Protein 1HSS (pdb70)

B-factor: mean 32.31, std 19.18, range [0.01, 99.66]

Foldseek 3Di:
DQDACPLADPVFQPLCLVVLLCPQQVHDDDPVSLVSSLVRLVPHDLACSLVSLLSNVCVLVVVDVSHPPGDPQSSLQSSQQSQVVSVHWHQQDPVSRIDSGHVPSNPPPPD/DQDACPLADPVFQPLCLVVLLCPQQVHDDDPVSLVSSLVRLVPHDLACSLVSLLSNVVVLVVVDVSHPPGDPQSSLQSSFQSQVVSVHWHQQDDVRHIDSGHVPSNPPPPD/DQDACPLADPVFQPLCLVVLLCPQQVHDDDPVSLVSSLVRLVPHDLACSLVSLQSNVVVLVVVDVSHPPGDPQSSLQSSFQSQVVSVHKHQQDPVRRIDSGHVPSNPPPPD/DQDACPLADPVFQPLCLVVLLCPQQPHDDDPVSLVSSLVRLVPHDLACSLVSLLSNVVVLVVVDVSHPPGDPQSSLQSSFQSQVVSVHWHQQDPVSRIDSGRVPSNPPPPD

Organism: Triticum aestivum (NCBI:txid4565)

Sequence (444 aa):
MCYPGQAFQVPALPACRPLLRLQCNGSQVPEAVLRDCCQQLAHISEWCRCGALYSMLDSMYKEHGAFPRCRREVVKLTAASITAVCRLPIVVDASGDGAYVCKDVAAYPDAMCYPGQAFQVPALPACRPLLRLQCNGSQVPEAVLRDCCQQLAHISEWCRCGALYSMLDSMYKEHGAFPRCRREVVKLTAASITAVCRLPIVVDASGDGAYVCKDVAAYPDAMCYPGQAFQVPALPACRPLLRLQCNGSQVPEAVLRDCCQQLAHISEWCRCGALYSMLDSMYKEHGAFPRCRREVVKLTAASITAVCRLPIVVDASGDGAYVCKDVAAYPDAMCYPGQAFQVPALPACRPLLRLQCNGSQVPEAVLRDCCQQLAHISEWCRCGALYSMLDSMYKEHGAFPRCRREVVKLTAASITAVCRLPIVVDASGDGAYVCKDVAAYPDA

Nearest PDB structures (foldseek):
  1hss-assembly2_D  TM=1.009E+00  e=9.614E-21  Triticum aestivum
  5dom-assembly1_A  TM=8.109E-01  e=1.220E-02  Moringa oleifera
  6vj0-assembly1_A  TM=7.722E-01  e=1.292E-02  Moringa oleifera
  5cmw-assembly1_A  TM=4.088E-01  e=3.618E+00  Saccharomyces cerevisiae S288C
  1hss-assembly2_D  TM=1.009E+00  e=9.086E-21  Triticum aestivum

Radius of gyration: 25.44 Å; Cα contacts (8 Å, |Δi|>4): 807; chains: 4; bounding box: 47×57×73 Å

Structure (mmCIF, N/CA/C/O backbone):
data_1HSS
#
_entry.id   1HSS
#
_cell.length_a   79.300
_cell.length_b   79.300
_cell.length_c   60.800
_cell.angle_alpha   90.00
_cell.angle_beta   90.00
_cell.angle_gamma   120.00
#
_symmetry.space_group_name_H-M   'P 31'
#
loop_
_entity.id
_entity.type
_entity.pdbx_description
1 polymer '0.19 ALPHA-AMYLASE INHIBITOR'
2 water water
#
loop_
_atom_site.group_PDB
_atom_site.id
_atom_site.type_symbol
_atom_site.label_atom_id
_atom_site.label_alt_id
_atom_site.label_comp_id
_atom_site.label_asym_id
_atom_site.label_entity_id
_atom_site.label_seq_id
_atom_site.pdbx_PDB_ins_code
_atom_site.Cartn_x
_atom_site.Cartn_y
_atom_site.Cartn_z
_atom_site.occupancy
_atom_site.B_iso_or_equiv
_atom_site.auth_seq_id
_atom_site.auth_comp_id
_atom_site.auth_asym_id
_atom_site.auth_atom_id
_atom_site.pdbx_PDB_model_num
ATOM 1 N N . MET A 1 5 ? -48.051 9.579 -21.819 1.00 58.97 5 MET A N 1
ATOM 2 C CA . MET A 1 5 ? -46.760 10.070 -22.410 1.00 52.40 5 MET A CA 1
ATOM 3 C C . MET A 1 5 ? -46.429 11.476 -21.881 1.00 47.68 5 MET A C 1
ATOM 4 O O . MET A 1 5 ? -47.271 12.133 -21.254 1.00 48.13 5 MET A O 1
ATOM 9 N N . CYS A 1 6 ? -45.183 11.903 -22.053 1.00 38.96 6 CYS A N 1
ATOM 10 C CA . CYS A 1 6 ? -44.790 13.263 -21.689 1.00 35.15 6 CYS A CA 1
ATOM 11 C C . CYS A 1 6 ? -44.789 14.137 -22.940 1.00 33.70 6 CYS A C 1
ATOM 12 O O . CYS A 1 6 ? -43.918 14.003 -23.786 1.00 32.82 6 CYS A O 1
ATOM 15 N N . TYR A 1 7 ? -45.817 14.956 -23.117 1.00 33.83 7 TYR A N 1
ATOM 16 C CA . TYR A 1 7 ? -45.906 15.751 -24.328 1.00 31.15 7 TYR A CA 1
ATOM 17 C C . TYR A 1 7 ? -45.076 17.026 -24.233 1.00 30.83 7 TYR A C 1
ATOM 18 O O . TYR A 1 7 ? -45.202 17.809 -23.274 1.00 31.03 7 TYR A O 1
ATOM 27 N N . PRO A 1 8 ? -44.100 17.164 -25.149 1.00 31.03 8 PRO A N 1
ATOM 28 C CA . PRO A 1 8 ? -43.352 18.412 -25.348 1.00 31.91 8 PRO A CA 1
ATOM 29 C C . PRO A 1 8 ? -44.271 19.633 -25.449 1.00 34.55 8 PRO A C 1
ATOM 30 O O . PRO A 1 8 ? -45.269 19.605 -26.177 1.00 38.37 8 PRO A O 1
ATOM 34 N N . GLY A 1 9 ? -44.031 20.625 -24.596 1.00 32.06 9 GLY A N 1
ATOM 35 C CA . GLY A 1 9 ? -44.868 21.808 -24.608 1.00 31.81 9 GLY A CA 1
ATOM 36 C C . GLY A 1 9 ? -45.871 21.834 -23.477 1.00 34.29 9 GLY A C 1
ATOM 37 O O . GLY A 1 9 ? -46.360 22.904 -23.089 1.00 40.12 9 GLY A O 1
ATOM 38 N N . GLN A 1 10 ? -46.146 20.671 -22.898 1.00 33.38 10 GLN A N 1
ATOM 39 C CA . GLN A 1 10 ? -46.990 20.647 -21.713 1.00 36.10 10 GLN A CA 1
ATOM 40 C C . GLN A 1 10 ? -46.466 19.883 -20.503 1.00 32.05 10 GLN A C 1
ATOM 41 O O . GLN A 1 10 ? -46.571 20.378 -19.384 1.00 37.58 10 GLN A O 1
ATOM 47 N N . ALA A 1 11 ? -45.862 18.719 -20.706 1.00 25.86 11 ALA A N 1
ATOM 48 C CA . ALA A 1 11 ? -45.161 18.069 -19.607 1.00 24.50 11 ALA A CA 1
ATOM 49 C C . ALA A 1 11 ? -43.931 18.902 -19.210 1.00 25.59 11 ALA A C 1
ATOM 50 O O . ALA A 1 11 ? -43.463 18.846 -18.077 1.00 31.25 11 ALA A O 1
ATOM 52 N N . PHE A 1 12 ? -43.401 19.652 -20.170 1.00 22.87 12 PHE A N 1
ATOM 53 C CA . PHE A 1 12 ? -42.290 20.555 -19.931 1.00 23.60 12 PHE A CA 1
ATOM 54 C C . PHE A 1 12 ? -42.313 21.646 -20.986 1.00 25.48 12 PHE A C 1
ATOM 55 O O . PHE A 1 12 ? -42.831 21.429 -22.061 1.00 25.68 12 PHE A O 1
ATOM 63 N N . GLN A 1 13 ? -41.819 22.836 -20.641 1.00 29.58 13 GLN A N 1
ATOM 64 C CA . GLN A 1 13 ? -41.668 23.948 -21.588 1.00 31.66 13 GLN A CA 1
ATOM 65 C C . GLN A 1 13 ? -40.710 23.547 -22.706 1.00 30.60 13 GLN A C 1
ATOM 66 O O . GLN A 1 13 ? -39.747 22.821 -22.474 1.00 30.46 13 GLN A O 1
ATOM 72 N N . VAL A 1 14 ? -40.993 24.004 -23.918 1.00 29.07 14 VAL A N 1
ATOM 73 C CA . VAL A 1 14 ? -40.080 23.858 -25.049 1.00 32.18 14 VAL A CA 1
ATOM 74 C C . VAL A 1 14 ? -39.753 25.264 -25.589 1.00 34.19 14 VAL A C 1
ATOM 75 O O . VAL A 1 14 ? -40.576 26.178 -25.483 1.00 36.18 14 VAL A O 1
ATOM 79 N N . PRO A 1 15 ? -38.484 25.508 -25.973 1.00 32.06 15 PRO A N 1
ATOM 80 C CA . PRO A 1 15 ? -37.314 24.621 -25.914 1.00 28.79 15 PRO A CA 1
ATOM 81 C C . PRO A 1 15 ? -36.963 24.189 -24.507 1.00 25.30 15 PRO A C 1
ATOM 82 O O . PRO A 1 15 ? -37.146 24.945 -23.560 1.00 25.73 15 PRO A O 1
ATOM 86 N N . ALA A 1 16 ? -36.624 22.915 -24.376 1.00 23.41 16 ALA A N 1
ATOM 87 C CA . ALA A 1 16 ? -36.552 22.260 -23.083 1.00 21.78 16 ALA A CA 1
ATOM 88 C C . ALA A 1 16 ? -35.316 22.726 -22.318 1.00 20.69 16 ALA A C 1
ATOM 89 O O . ALA A 1 16 ? -34.300 23.048 -22.921 1.00 20.83 16 ALA A O 1
ATOM 91 N N . LEU A 1 17 ? -35.474 22.957 -21.020 1.00 20.26 17 LEU A N 1
ATOM 92 C CA . LEU A 1 17 ? -34.336 23.178 -20.114 1.00 19.94 17 LEU A CA 1
ATOM 93 C C . LEU A 1 17 ? -33.260 24.134 -20.645 1.00 21.33 17 LEU A C 1
ATOM 94 O O . LEU A 1 17 ? -32.085 23.785 -20.707 1.00 21.03 17 LEU A O 1
ATOM 99 N N . PRO A 1 18 ? -33.633 25.401 -20.894 1.00 23.34 18 PRO A N 1
ATOM 100 C CA . PRO A 1 18 ? -32.691 26.428 -21.350 1.00 19.99 18 PRO A CA 1
ATOM 101 C C . PRO A 1 18 ? -31.457 26.547 -20.455 1.00 20.06 18 PRO A C 1
ATOM 102 O O . PRO A 1 18 ? -30.337 26.704 -20.945 1.00 24.43 18 PRO A O 1
ATOM 106 N N . ALA A 1 19 ? -31.666 26.425 -19.143 1.00 21.30 19 ALA A N 1
ATOM 107 C CA . ALA A 1 19 ? -30.601 26.605 -18.166 1.00 19.68 19 ALA A CA 1
ATOM 108 C C . ALA A 1 19 ? -29.635 25.434 -18.139 1.00 17.45 19 ALA A C 1
ATOM 109 O O . ALA A 1 19 ? -28.530 25.545 -17.634 1.00 18.48 19 ALA A O 1
ATOM 111 N N . CYS A 1 20 ? -30.060 24.296 -18.661 1.00 17.62 20 CYS A N 1
ATOM 112 C CA . CYS A 1 20 ? -29.221 23.114 -18.612 1.00 18.26 20 CYS A CA 1
ATOM 113 C C . CYS A 1 20 ? -28.306 23.015 -19.807 1.00 18.33 20 CYS A C 1
ATOM 114 O O . CYS A 1 20 ? -27.349 22.254 -19.795 1.00 19.30 20 CYS A O 1
ATOM 117 N N . ARG A 1 21 ? -28.591 23.795 -20.835 1.00 18.42 21 ARG A N 1
ATOM 118 C CA . ARG A 1 21 ? -27.833 23.715 -22.062 1.00 21.39 21 ARG A CA 1
ATOM 119 C C . ARG A 1 21 ? -26.410 24.237 -21.856 1.00 24.09 21 ARG A C 1
ATOM 120 O O . ARG A 1 21 ? -25.434 23.599 -22.257 1.00 23.43 21 ARG A O 1
ATOM 128 N N . PRO A 1 22 ? -26.262 25.342 -21.116 1.00 23.88 22 PRO A N 1
ATOM 129 C CA . PRO A 1 22 ? -24.911 25.788 -20.787 1.00 21.22 22 PRO A CA 1
ATOM 130 C C . PRO A 1 22 ? -24.174 24.861 -19.816 1.00 21.54 22 PRO A C 1
ATOM 131 O O . PRO A 1 22 ? -22.969 24.719 -19.889 1.00 23.51 22 PRO A O 1
ATOM 135 N N . LEU A 1 23 ? -24.901 24.234 -18.904 1.00 22.89 23 LEU A N 1
ATOM 136 C CA . LEU A 1 23 ? -24.327 23.238 -18.020 1.00 19.32 23 LEU A CA 1
ATOM 137 C C . LEU A 1 23 ? -23.710 22.088 -18.810 1.00 19.16 23 LEU A C 1
ATOM 138 O O . LEU A 1 23 ? -22.570 21.721 -18.573 1.00 20.69 23 LEU A O 1
ATOM 143 N N . LEU A 1 24 ? -24.484 21.506 -19.727 1.00 20.16 24 LEU A N 1
ATOM 144 C CA . LEU A 1 24 ? -24.038 20.389 -20.563 1.00 18.99 24 LEU A CA 1
ATOM 145 C C . LEU A 1 24 ? -22.795 20.713 -21.420 1.00 21.80 24 LEU A C 1
ATOM 146 O O . LEU A 1 24 ? -21.894 19.891 -21.555 1.00 24.28 24 LEU A O 1
ATOM 151 N N . ARG A 1 25 ? -22.714 21.934 -21.935 1.00 24.44 25 ARG A N 1
ATOM 152 C CA . ARG A 1 25 ? -21.553 22.381 -22.705 1.00 23.63 25 ARG A CA 1
ATOM 153 C C . ARG A 1 25 ? -20.273 22.564 -21.905 1.00 23.13 25 ARG A C 1
ATOM 154 O O . ARG A 1 25 ? -19.187 22.340 -22.437 1.00 23.27 25 ARG A O 1
ATOM 162 N N . LEU A 1 26 ? -20.401 22.979 -20.642 1.00 23.74 26 LEU A N 1
ATOM 163 C CA . LEU A 1 26 ? -19.279 23.015 -19.695 1.00 22.03 26 LEU A CA 1
ATOM 164 C C . LEU A 1 26 ? -18.851 21.617 -19.225 1.00 21.39 26 LEU A C 1
ATOM 165 O O . LEU A 1 26 ? -17.672 21.253 -19.248 1.00 22.03 26 LEU A O 1
ATOM 170 N N . GLN A 1 27 ? -19.825 20.823 -18.822 1.00 19.56 27 GLN A N 1
ATOM 171 C CA . GLN A 1 27 ? -19.528 19.497 -18.363 1.00 19.13 27 GLN A CA 1
ATOM 172 C C . GLN A 1 27 ? -18.911 18.595 -19.406 1.00 16.89 27 GLN A C 1
ATOM 173 O O . GLN A 1 27 ? -18.069 17.778 -19.059 1.00 20.69 27 GLN A O 1
ATOM 179 N N . CYS A 1 28 ? -19.355 18.669 -20.661 1.00 16.62 28 CYS A N 1
ATOM 180 C CA . CYS A 1 28 ? -18.927 17.658 -21.640 1.00 21.01 28 CYS A CA 1
ATOM 181 C C . CYS A 1 28 ? -17.448 17.709 -22.070 1.00 22.32 28 CYS A C 1
ATOM 182 O O . CYS A 1 28 ? -16.918 16.715 -22.573 1.00 23.09 28 CYS A O 1
ATOM 185 N N . ASN A 1 29 ? -16.748 18.782 -21.708 1.00 23.30 29 ASN A N 1
ATOM 186 C CA . ASN A 1 29 ? -15.289 18.783 -21.781 1.00 26.58 29 ASN A CA 1
ATOM 187 C C . ASN A 1 29 ? -14.573 19.036 -20.447 1.00 25.91 29 ASN A C 1
ATOM 188 O O . ASN A 1 29 ? -13.407 19.437 -20.429 1.00 27.00 29 ASN A O 1
ATOM 193 N N . GLY A 1 30 ? -15.285 18.848 -19.337 1.00 24.22 30 GLY A N 1
ATOM 194 C CA . GLY A 1 30 ? -14.651 18.859 -18.035 1.00 21.30 30 GLY A CA 1
ATOM 195 C C . GLY A 1 30 ? -14.298 20.229 -17.494 1.00 23.74 30 GLY A C 1
ATOM 196 O O . GLY A 1 30 ? -13.474 20.321 -16.594 1.00 24.86 30 GLY A O 1
ATOM 197 N N . SER A 1 31 ? -14.941 21.286 -17.991 1.00 23.43 31 SER A N 1
ATOM 198 C CA . SER A 1 31 ? -14.700 22.628 -17.466 1.00 21.75 31 SER A CA 1
ATOM 199 C C . SER A 1 31 ? -15.283 22.731 -16.097 1.00 22.31 31 SER A C 1
ATOM 200 O O . SER A 1 31 ? -16.132 21.932 -15.720 1.00 23.49 31 SER A O 1
ATOM 203 N N . GLN A 1 32 ? -14.875 23.756 -15.375 1.00 26.45 32 GLN A N 1
ATOM 204 C CA . GLN A 1 32 ? -15.442 24.035 -14.073 1.00 33.12 32 GLN A CA 1
ATOM 205 C C . GLN A 1 32 ? -16.834 24.649 -14.239 1.00 30.65 32 GLN A C 1
ATOM 206 O O . GLN A 1 32 ? -17.030 25.498 -15.110 1.00 33.12 32 GLN A O 1
ATOM 212 N N . VAL A 1 33 ? -17.812 24.174 -13.471 1.00 31.86 33 VAL A N 1
ATOM 213 C CA . VAL A 1 33 ? -19.155 24.737 -13.570 1.00 30.40 33 VAL A CA 1
ATOM 214 C C . VAL A 1 33 ? -19.481 25.620 -12.368 1.00 30.16 33 VAL A C 1
ATOM 215 O O . VAL A 1 33 ? -19.286 25.211 -11.214 1.00 30.82 33 VAL A O 1
ATOM 219 N N . PRO A 1 34 ? -19.829 26.898 -12.620 1.00 28.97 34 PRO A N 1
ATOM 220 C CA . PRO A 1 34 ? -20.246 27.821 -11.552 1.00 31.00 34 PRO A CA 1
ATOM 221 C C . PRO A 1 34 ? -21.506 27.320 -10.849 1.00 32.14 34 PRO A C 1
ATOM 222 O O . PRO A 1 34 ? -22.414 26.772 -11.496 1.00 29.13 34 PRO A O 1
ATOM 226 N N . GLU A 1 35 ? -21.587 27.553 -9.545 1.00 32.22 35 GLU A N 1
ATOM 227 C CA . GLU A 1 35 ? -22.738 27.100 -8.774 1.00 37.60 35 GLU A CA 1
ATOM 228 C C . GLU A 1 35 ? -24.078 27.655 -9.257 1.00 34.53 35 GLU A C 1
ATOM 229 O O . GLU A 1 35 ? -25.075 26.930 -9.301 1.00 35.65 35 GLU A O 1
ATOM 235 N N . ALA A 1 36 ? -24.050 28.878 -9.775 1.00 30.46 36 ALA A N 1
ATOM 236 C CA . ALA A 1 36 ? -25.242 29.506 -10.338 1.00 27.72 36 ALA A CA 1
ATOM 237 C C . ALA A 1 36 ? -25.804 28.770 -11.558 1.00 26.65 36 ALA A C 1
ATOM 238 O O . ALA A 1 36 ? -27.018 28.636 -11.687 1.00 28.20 36 ALA A O 1
ATOM 240 N N . VAL A 1 37 ? -24.950 28.266 -12.445 1.00 23.88 37 VAL A N 1
ATOM 241 C CA . VAL A 1 37 ? -25.503 27.597 -13.611 1.00 22.58 37 VAL A CA 1
ATOM 242 C C . VAL A 1 37 ? -25.942 26.172 -13.315 1.00 21.44 37 VAL A C 1
ATOM 243 O O . VAL A 1 37 ? -26.964 25.728 -13.834 1.00 24.07 37 VAL A O 1
ATOM 247 N N . LEU A 1 38 ? -25.275 25.510 -12.370 1.00 20.08 38 LEU A N 1
ATOM 248 C CA . LEU A 1 38 ? -25.791 24.248 -11.830 1.00 23.04 38 LEU A CA 1
ATOM 249 C C . LEU A 1 38 ? -27.180 24.456 -11.191 1.00 23.36 38 LEU A C 1
ATOM 250 O O . LEU A 1 38 ? -28.178 23.840 -11.582 1.00 24.49 38 LEU A O 1
ATOM 255 N N . ARG A 1 39 ? -27.259 25.435 -10.301 1.00 25.01 39 ARG A N 1
ATOM 256 C CA . ARG A 1 39 ? -28.481 25.725 -9.551 1.00 25.98 39 ARG A CA 1
ATOM 257 C C . ARG A 1 39 ? -29.707 25.965 -10.447 1.00 23.60 39 ARG A C 1
ATOM 258 O O . ARG A 1 39 ? -30.797 25.435 -10.213 1.00 22.48 39 ARG A O 1
ATOM 266 N N . ASP A 1 40 ? -29.499 26.736 -11.505 1.00 23.47 40 ASP A N 1
ATOM 267 C CA . ASP A 1 40 ? -30.586 27.126 -12.383 1.00 21.12 40 ASP A CA 1
ATOM 268 C C . ASP A 1 40 ? -31.041 25.978 -13.267 1.00 23.69 40 ASP A C 1
ATOM 269 O O . ASP A 1 40 ? -32.244 25.812 -13.493 1.00 25.24 40 ASP A O 1
ATOM 274 N N . CYS A 1 41 ? -30.103 25.114 -13.655 1.00 22.92 41 CYS A N 1
ATOM 275 C CA . CYS A 1 41 ? -30.472 23.890 -14.357 1.00 19.96 41 CYS A CA 1
ATOM 276 C C . CYS A 1 41 ? -31.285 22.944 -13.500 1.00 15.89 41 CYS A C 1
ATOM 277 O O . CYS A 1 41 ? -32.342 22.507 -13.896 1.00 15.89 41 CYS A O 1
ATOM 280 N N . CYS A 1 42 ? -30.821 22.692 -12.291 1.00 14.89 42 CYS A N 1
ATOM 281 C CA . CYS A 1 42 ? -31.514 21.789 -11.380 1.00 16.75 42 CYS A CA 1
ATOM 282 C C . CYS A 1 42 ? -32.894 22.289 -10.993 1.00 16.36 42 CYS A C 1
ATOM 283 O O . CYS A 1 42 ? -33.825 21.507 -10.837 1.00 20.00 42 CYS A O 1
ATOM 286 N N . GLN A 1 43 ? -32.990 23.596 -10.772 1.00 19.44 43 GLN A N 1
ATOM 287 C CA . GLN A 1 43 ? -34.254 24.283 -10.514 1.00 22.36 43 GLN A CA 1
ATOM 288 C C . GLN A 1 43 ? -35.303 24.016 -11.589 1.00 20.77 43 GLN A C 1
ATOM 289 O O . GLN A 1 43 ? -36.454 23.696 -11.286 1.00 24.36 43 GLN A O 1
ATOM 295 N N . GLN A 1 44 ? -34.900 24.162 -12.846 1.00 20.11 44 GLN A N 1
ATOM 296 C CA . GLN A 1 44 ? -35.725 23.786 -13.992 1.00 19.82 44 GLN A CA 1
ATOM 297 C C . GLN A 1 44 ? -36.086 22.291 -14.064 1.00 21.74 44 GLN A C 1
ATOM 298 O O . GLN A 1 44 ? -37.238 21.953 -14.329 1.00 25.57 44 GLN A O 1
ATOM 304 N N . LEU A 1 45 ? -35.124 21.399 -13.813 1.00 20.23 45 LEU A N 1
ATOM 305 C CA . LEU A 1 45 ? -35.415 19.964 -13.722 1.00 19.53 45 LEU A CA 1
ATOM 306 C C . LEU A 1 45 ? -36.373 19.619 -12.580 1.00 19.58 45 LEU A C 1
ATOM 307 O O . LEU A 1 45 ? -37.305 18.841 -12.771 1.00 21.55 45 LEU A O 1
ATOM 312 N N . ALA A 1 46 ? -36.200 20.277 -11.431 1.00 19.62 46 ALA A N 1
ATOM 313 C CA . ALA A 1 46 ? -37.004 20.016 -10.235 1.00 18.03 46 ALA A CA 1
ATOM 314 C C . ALA A 1 46 ? -38.503 20.214 -10.473 1.00 20.55 46 ALA A C 1
ATOM 315 O O . ALA A 1 46 ? -39.331 19.486 -9.922 1.00 20.80 46 ALA A O 1
ATOM 317 N N . HIS A 1 47 ? -38.850 21.145 -11.352 1.00 22.49 47 HIS A N 1
ATOM 318 C CA . HIS A 1 47 ? -40.253 21.436 -11.641 1.00 28.19 47 HIS A CA 1
ATOM 319 C C . HIS A 1 47 ? -40.941 20.428 -12.549 1.00 27.75 47 HIS A C 1
ATOM 320 O O . HIS A 1 47 ? -42.162 20.381 -12.619 1.00 31.89 47 HIS A O 1
ATOM 327 N N . ILE A 1 48 ? -40.159 19.681 -13.304 1.00 24.86 48 ILE A N 1
ATOM 328 C CA . ILE A 1 48 ? -40.704 18.642 -14.153 1.00 25.18 48 ILE A CA 1
ATOM 329 C C . ILE A 1 48 ? -40.874 17.387 -13.312 1.00 25.64 48 ILE A C 1
ATOM 330 O O . ILE A 1 48 ? -40.124 17.182 -12.354 1.00 25.69 48 ILE A O 1
ATOM 335 N N . SER A 1 49 ? -41.936 16.627 -13.576 1.00 25.18 49 SER A N 1
ATOM 336 C CA . SER A 1 49 ? -42.227 15.429 -12.798 1.00 25.01 49 SER A CA 1
ATOM 337 C C . SER A 1 49 ? -41.178 14.341 -12.998 1.00 23.27 49 SER A C 1
ATOM 338 O O . SER A 1 49 ? -40.541 14.266 -14.045 1.00 22.40 49 SER A O 1
ATOM 341 N N . GLU A 1 50 ? -41.075 13.447 -12.024 1.00 21.87 50 GLU A N 1
ATOM 342 C CA . GLU A 1 50 ? -40.180 12.281 -12.085 1.00 22.91 50 GLU A CA 1
ATOM 343 C C . GLU A 1 50 ? -40.308 11.497 -13.383 1.00 21.79 50 GLU A C 1
ATOM 344 O O . GLU A 1 50 ? -39.353 10.862 -13.842 1.00 20.05 50 GLU A O 1
ATOM 350 N N . TRP A 1 51 ? -41.532 11.469 -13.906 1.00 22.01 51 TRP A N 1
ATOM 351 C CA . TRP A 1 51 ? -41.857 10.717 -15.106 1.00 24.04 51 TRP A CA 1
ATOM 352 C C . TRP A 1 51 ? -41.358 11.381 -16.387 1.00 23.00 51 TRP A C 1
ATOM 353 O O . TRP A 1 51 ? -41.152 10.713 -17.393 1.00 22.53 51 TRP A O 1
ATOM 364 N N . CYS A 1 52 ? -41.179 12.697 -16.361 1.00 20.67 52 CYS A N 1
ATOM 365 C CA . CYS A 1 52 ? -40.909 13.435 -17.588 1.00 18.63 52 CYS A CA 1
ATOM 366 C C . CYS A 1 52 ? -39.552 14.096 -17.611 1.00 19.14 52 CYS A C 1
ATOM 367 O O . CYS A 1 52 ? -39.204 14.754 -18.587 1.00 21.60 52 CYS A O 1
ATOM 370 N N . ARG A 1 53 ? -38.786 13.932 -16.538 1.00 16.79 53 ARG A N 1
ATOM 371 C CA . ARG A 1 53 ? -37.464 14.545 -16.441 1.00 18.60 53 ARG A CA 1
ATOM 372 C C . ARG A 1 53 ? -36.497 14.049 -17.522 1.00 18.16 53 ARG A C 1
ATOM 373 O O . ARG A 1 53 ? -35.798 14.846 -18.122 1.00 22.76 53 ARG A O 1
ATOM 381 N N . CYS A 1 54 ? -36.514 12.753 -17.826 1.00 18.93 54 CYS A N 1
ATOM 382 C CA . CYS A 1 54 ? -35.694 12.192 -18.910 1.00 17.41 54 CYS A CA 1
ATOM 383 C C . CYS A 1 54 ? -36.165 12.606 -20.285 1.00 17.04 54 CYS A C 1
ATOM 384 O O . CYS A 1 54 ? -35.372 12.680 -21.230 1.00 18.84 54 CYS A O 1
ATOM 387 N N . GLY A 1 55 ? -37.481 12.754 -20.405 1.00 19.16 55 GLY A N 1
ATOM 388 C CA . GLY A 1 55 ? -38.081 13.300 -21.604 1.00 18.92 55 GLY A CA 1
ATOM 389 C C . GLY A 1 55 ? -37.716 14.741 -21.906 1.00 17.20 55 GLY A C 1
ATOM 390 O O . GLY A 1 55 ? -37.394 15.059 -23.058 1.00 17.85 55 GLY A O 1
ATOM 391 N N . ALA A 1 56 ? -37.734 15.600 -20.880 1.00 16.86 56 ALA A N 1
ATOM 392 C CA . ALA A 1 56 ? -37.202 16.960 -20.996 1.00 15.95 56 ALA A CA 1
ATOM 393 C C . ALA A 1 56 ? -35.742 17.008 -21.446 1.00 15.62 56 ALA A C 1
ATOM 394 O O . ALA A 1 56 ? -35.393 17.791 -22.325 1.00 19.61 56 ALA A O 1
ATOM 396 N N . LEU A 1 57 ? -34.914 16.124 -20.895 1.00 17.25 57 LEU A N 1
ATOM 397 C CA . LEU A 1 57 ? -33.495 16.040 -21.254 1.00 17.76 57 LEU A CA 1
ATOM 398 C C . LEU A 1 57 ? -33.270 15.534 -22.685 1.00 18.22 57 LEU A C 1
ATOM 399 O O . LEU A 1 57 ? -32.428 16.056 -23.401 1.00 16.94 57 LEU A O 1
ATOM 404 N N . TYR A 1 58 ? -34.016 14.511 -23.095 1.00 22.18 58 TYR A N 1
ATOM 405 C CA . TYR A 1 58 ? -33.968 14.000 -24.470 1.00 19.95 58 TYR A CA 1
ATOM 406 C C . TYR A 1 58 ? -34.298 15.104 -25.491 1.00 21.68 58 TYR A C 1
ATOM 407 O O . TYR A 1 58 ? -33.555 15.329 -26.448 1.00 22.08 58 TYR A O 1
ATOM 416 N N . SER A 1 59 ? -35.390 15.819 -25.231 1.00 22.23 59 SER A N 1
ATOM 417 C CA . SER A 1 59 ? -35.838 16.955 -26.035 1.00 22.50 59 SER A CA 1
ATOM 418 C C . SER A 1 59 ? -34.771 18.034 -26.142 1.00 22.22 59 SER A C 1
ATOM 419 O O . SER A 1 59 ? -34.549 18.585 -27.214 1.00 23.77 59 SER A O 1
ATOM 422 N N . MET A 1 60 ? -34.168 18.391 -25.011 1.00 23.88 60 MET A N 1
ATOM 423 C CA . MET A 1 60 ? -33.068 19.367 -24.977 1.00 21.44 60 MET A CA 1
ATOM 424 C C . MET A 1 60 ? -31.871 18.970 -25.857 1.00 20.46 60 MET A C 1
ATOM 425 O O . MET A 1 60 ? -31.433 19.755 -26.689 1.00 23.65 60 MET A O 1
ATOM 430 N N . LEU A 1 61 ? -31.370 17.742 -25.671 1.00 18.63 61 LEU A N 1
ATOM 431 C CA . LEU A 1 61 ? -30.241 17.193 -26.423 1.00 21.72 61 LEU A CA 1
ATOM 432 C C . LEU A 1 61 ? -30.523 17.129 -27.918 1.00 25.12 61 LEU A C 1
ATOM 433 O O . LEU A 1 61 ? -29.650 17.409 -28.729 1.00 26.60 61 LEU A O 1
ATOM 438 N N . ASP A 1 62 ? -31.715 16.658 -28.263 1.00 26.34 62 ASP A N 1
ATOM 439 C CA . ASP A 1 62 ? -32.162 16.601 -29.641 1.00 30.02 62 ASP A CA 1
ATOM 440 C C . ASP A 1 62 ? -32.196 18.000 -30.291 1.00 29.36 62 ASP A C 1
ATOM 441 O O . ASP A 1 62 ? -31.603 18.219 -31.341 1.00 30.32 62 ASP A O 1
ATOM 446 N N . SER A 1 63 ? -32.790 18.973 -29.609 1.00 26.79 63 SER A N 1
ATOM 447 C CA . SER A 1 63 ? -32.744 20.364 -30.072 1.00 28.60 63 SER A CA 1
ATOM 448 C C . SER A 1 63 ? -31.324 20.902 -30.280 1.00 28.95 63 SER A C 1
ATOM 449 O O . SER A 1 63 ? -31.063 21.611 -31.246 1.00 32.03 63 SER A O 1
ATOM 452 N N . MET A 1 64 ? -30.428 20.640 -29.334 1.00 28.24 64 MET A N 1
ATOM 453 C CA . MET A 1 64 ? -29.053 21.096 -29.449 1.00 28.91 64 MET A CA 1
ATOM 454 C C . MET A 1 64 ? -28.346 20.530 -30.672 1.00 31.08 64 MET A C 1
ATOM 455 O O . MET A 1 64 ? -27.692 21.255 -31.411 1.00 28.21 64 MET A O 1
ATOM 460 N N . TYR A 1 65 ? -28.580 19.255 -30.944 1.00 34.97 65 TYR A N 1
ATOM 461 C CA . TYR A 1 65 ? -28.006 18.598 -32.110 1.00 39.94 65 TYR A CA 1
ATOM 462 C C . TYR A 1 65 ? -28.647 18.997 -33.418 1.00 46.82 65 TYR A C 1
ATOM 463 O O . TYR A 1 65 ? -27.988 19.024 -34.453 1.00 46.68 65 TYR A O 1
ATOM 472 N N . LYS A 1 66 ? -29.944 19.272 -33.368 1.00 56.61 66 LYS A N 1
ATOM 473 C CA . LYS A 1 66 ? -30.714 19.624 -34.556 1.00 65.99 66 LYS A CA 1
ATOM 474 C C . LYS A 1 66 ? -30.599 21.092 -34.944 1.00 72.58 66 LYS A C 1
ATOM 475 O O . LYS A 1 66 ? -30.923 21.466 -36.070 1.00 75.71 66 LYS A O 1
ATOM 481 N N . GLU A 1 67 ? -30.164 21.925 -34.005 1.00 79.83 67 GLU A N 1
ATOM 482 C CA . GLU A 1 67 ? -29.756 23.285 -34.329 1.00 88.57 67 GLU A CA 1
ATOM 483 C C . GLU A 1 67 ? -28.272 23.340 -34.734 1.00 92.25 67 GLU A C 1
ATOM 484 O O . GLU A 1 67 ? -27.929 23.892 -35.790 1.00 93.20 67 GLU A O 1
ATOM 490 N N . HIS A 1 68 ? -27.422 22.661 -33.960 1.00 97.00 68 HIS A N 1
ATOM 491 C CA . HIS A 1 68 ? -25.964 22.617 -34.177 1.00 0.49 68 HIS A CA 1
ATOM 492 C C . HIS A 1 68 ? -25.323 23.862 -34.809 1.00 0.37 68 HIS A C 1
ATOM 493 O O . HIS A 1 68 ? -24.102 23.917 -35.002 1.00 0.91 68 HIS A O 1
ATOM 500 N N . GLY A 1 78 ? -20.189 22.706 -34.521 1.00 66.19 78 GLY A N 1
ATOM 501 C CA . GLY A 1 78 ? -20.934 21.644 -33.860 1.00 65.41 78 GLY A CA 1
ATOM 502 C C . GLY A 1 78 ? -21.681 22.139 -32.630 1.00 64.44 78 GLY A C 1
ATOM 503 O O . GLY A 1 78 ? -21.352 23.211 -32.105 1.00 65.58 78 GLY A O 1
ATOM 504 N N . ALA A 1 79 ? -22.663 21.373 -32.157 1.00 60.79 79 ALA A N 1
ATOM 505 C CA . ALA A 1 79 ? -23.470 21.800 -31.016 1.00 57.23 79 ALA A CA 1
ATOM 506 C C . ALA A 1 79 ? -22.651 21.800 -29.713 1.00 56.24 79 ALA A C 1
ATOM 507 O O . ALA A 1 79 ? -22.931 22.584 -28.796 1.00 57.26 79 ALA A O 1
ATOM 509 N N . PHE A 1 80 ? -21.582 20.997 -29.684 1.00 51.12 80 PHE A N 1
ATOM 510 C CA . PHE A 1 80 ? -20.768 20.819 -28.479 1.00 46.82 80 PHE A CA 1
ATOM 511 C C . PHE A 1 80 ? -19.271 20.977 -28.702 1.00 47.81 80 PHE A C 1
ATOM 512 O O . PHE A 1 80 ? -18.588 20.032 -29.109 1.00 47.64 80 PHE A O 1
ATOM 520 N N . PRO A 1 81 ? -18.752 22.204 -28.501 1.00 50.40 81 PRO A N 1
ATOM 521 C CA . PRO A 1 81 ? -17.363 22.548 -28.833 1.00 52.47 81 PRO A CA 1
ATOM 522 C C . PRO A 1 81 ? -16.374 21.864 -27.899 1.00 52.50 81 PRO A C 1
ATOM 523 O O . PRO A 1 81 ? -16.494 21.958 -26.682 1.00 53.01 81 PRO A O 1
ATOM 527 N N . ARG A 1 82 ? -15.465 21.093 -28.484 1.00 51.60 82 ARG A N 1
ATOM 528 C CA . ARG A 1 82 ? -14.439 20.372 -27.727 1.00 51.36 82 ARG A CA 1
ATOM 529 C C . ARG A 1 82 ? -14.975 19.147 -26.978 1.00 48.62 82 ARG A C 1
ATOM 530 O O . ARG A 1 82 ? -14.245 18.522 -26.195 1.00 48.10 82 ARG A O 1
ATOM 538 N N . CYS A 1 83 ? -16.180 18.714 -27.352 1.00 44.02 83 CYS A N 1
ATOM 539 C CA . CYS A 1 83 ? -16.793 17.520 -26.775 1.00 38.60 83 CYS A CA 1
ATOM 540 C C . CYS A 1 83 ? -16.980 16.349 -27.727 1.00 37.79 83 CYS A C 1
ATOM 541 O O . CYS A 1 83 ? -17.455 16.505 -28.852 1.00 35.16 83 CYS A O 1
ATOM 544 N N . ARG A 1 84 ? -16.767 15.160 -27.177 1.00 38.31 84 ARG A N 1
ATOM 545 C CA . ARG A 1 84 ? -17.001 13.909 -27.878 1.00 37.59 84 ARG A CA 1
ATOM 546 C C . ARG A 1 84 ? -18.458 13.476 -27.807 1.00 39.96 84 ARG A C 1
ATOM 547 O O . ARG A 1 84 ? -19.044 13.416 -26.729 1.00 40.76 84 ARG A O 1
ATOM 555 N N . ARG A 1 85 ? -18.964 12.995 -28.935 1.00 39.48 85 ARG A N 1
ATOM 556 C CA . ARG A 1 85 ? -20.324 12.470 -29.058 1.00 40.52 85 ARG A CA 1
ATOM 557 C C . ARG A 1 85 ? -20.730 11.557 -27.895 1.00 37.60 85 ARG A C 1
ATOM 558 O O . ARG A 1 85 ? -21.750 11.757 -27.251 1.00 33.28 85 ARG A O 1
ATOM 566 N N . GLU A 1 86 ? -19.863 10.607 -27.581 1.00 37.60 86 GLU A N 1
ATOM 567 C CA . GLU A 1 86 ? -20.134 9.611 -26.544 1.00 40.11 86 GLU A CA 1
ATOM 568 C C . GLU A 1 86 ? -20.287 10.235 -25.144 1.00 35.40 86 GLU A C 1
ATOM 569 O O . GLU A 1 86 ? -21.226 9.909 -24.415 1.00 32.30 86 GLU A O 1
ATOM 575 N N . VAL A 1 87 ? -19.376 11.148 -24.789 1.00 31.22 87 VAL A N 1
ATOM 576 C CA . VAL A 1 87 ? -19.402 11.765 -23.468 1.00 28.78 87 VAL A CA 1
ATOM 577 C C . VAL A 1 87 ? -20.521 12.798 -23.365 1.00 25.55 87 VAL A C 1
ATOM 578 O O . VAL A 1 87 ? -21.166 12.896 -22.328 1.00 24.51 87 VAL A O 1
ATOM 582 N N . VAL A 1 88 ? -20.859 13.433 -24.485 1.00 24.07 88 VAL A N 1
ATOM 583 C CA . VAL A 1 88 ? -21.999 14.345 -24.530 1.00 22.48 88 VAL A CA 1
ATOM 584 C C . VAL A 1 88 ? -23.302 13.656 -24.108 1.00 21.08 88 VAL A C 1
ATOM 585 O O . VAL A 1 88 ? -23.980 14.125 -23.201 1.00 23.53 88 VAL A O 1
ATOM 589 N N . LYS A 1 89 ? -23.623 12.506 -24.685 1.00 20.86 89 LYS A N 1
ATOM 590 C CA . LYS A 1 89 ? -24.914 11.899 -24.371 1.00 23.35 89 LYS A CA 1
ATOM 591 C C . LYS A 1 89 ? -24.883 11.161 -23.049 1.00 23.65 89 LYS A C 1
ATOM 592 O O . LYS A 1 89 ? -25.896 11.098 -22.366 1.00 23.44 89 LYS A O 1
ATOM 598 N N . LEU A 1 90 ? -23.691 10.752 -22.620 1.00 22.22 90 LEU A N 1
ATOM 599 C CA . LEU A 1 90 ? -23.486 10.230 -21.277 1.00 18.92 90 LEU A CA 1
ATOM 600 C C . LEU A 1 90 ? -23.639 11.313 -20.221 1.00 20.19 90 LEU A C 1
ATOM 601 O O . LEU A 1 90 ? -24.160 11.053 -19.142 1.00 20.41 90 LEU A O 1
ATOM 606 N N . THR A 1 91 ? -23.163 12.517 -20.512 1.00 19.13 91 THR A N 1
ATOM 607 C CA . THR A 1 91 ? -23.297 13.669 -19.595 1.00 19.27 91 THR A CA 1
ATOM 608 C C . THR A 1 91 ? -24.762 14.157 -19.464 1.00 17.66 91 THR A C 1
ATOM 609 O O . THR A 1 91 ? -25.324 14.241 -18.366 1.00 18.22 91 THR A O 1
ATOM 613 N N . ALA A 1 92 ? -25.429 14.286 -20.600 1.00 16.18 92 ALA A N 1
ATOM 614 C CA . ALA A 1 92 ? -26.832 14.632 -20.597 1.00 17.40 92 ALA A CA 1
ATOM 615 C C . ALA A 1 92 ? -27.692 13.606 -19.810 1.00 18.96 92 ALA A C 1
ATOM 616 O O . ALA A 1 92 ? -28.566 13.992 -19.030 1.00 19.71 92 ALA A O 1
ATOM 618 N N . ALA A 1 93 ? -27.360 12.316 -19.923 1.00 20.34 93 ALA A N 1
ATOM 619 C CA . ALA A 1 93 ? -28.085 11.228 -19.250 1.00 17.68 93 ALA A CA 1
ATOM 620 C C . ALA A 1 93 ? -27.991 11.274 -17.717 1.00 19.91 93 ALA A C 1
ATOM 621 O O . ALA A 1 93 ? -28.773 10.621 -17.025 1.00 17.88 93 ALA A O 1
ATOM 623 N N . SER A 1 94 ? -27.025 12.009 -17.172 1.00 19.47 94 SER A N 1
ATOM 624 C CA . SER A 1 94 ? -26.801 11.972 -15.725 1.00 17.02 94 SER A CA 1
ATOM 625 C C . SER A 1 94 ? -26.865 13.351 -15.067 1.00 16.56 94 SER A C 1
ATOM 626 O O . SER A 1 94 ? -26.543 13.502 -13.887 1.00 18.55 94 SER A O 1
ATOM 629 N N . ILE A 1 95 ? -27.404 14.327 -15.786 1.00 14.24 95 ILE A N 1
ATOM 630 C CA . ILE A 1 95 ? -27.574 15.692 -15.247 1.00 16.51 95 ILE A CA 1
ATOM 631 C C . ILE A 1 95 ? -28.554 15.712 -14.066 1.00 16.10 95 ILE A C 1
ATOM 632 O O . ILE A 1 95 ? -28.340 16.362 -13.044 1.00 18.02 95 ILE A O 1
ATOM 637 N N . THR A 1 96 ? -29.469 14.765 -14.148 1.00 17.44 96 THR A N 1
ATOM 638 C CA . THR A 1 96 ? -30.503 14.481 -13.166 1.00 16.50 96 THR A CA 1
ATOM 639 C C . THR A 1 96 ? -29.892 13.803 -11.877 1.00 18.15 96 THR A C 1
ATOM 640 O O . THR A 1 96 ? -30.128 14.254 -10.738 1.00 16.65 96 THR A O 1
ATOM 644 N N . ALA A 1 97 ? -28.857 12.989 -12.079 1.00 17.39 97 ALA A N 1
ATOM 645 C CA . ALA A 1 97 ? -28.042 12.498 -10.968 1.00 16.55 97 ALA A CA 1
ATOM 646 C C . ALA A 1 97 ? -27.202 13.601 -10.288 1.00 17.70 97 ALA A C 1
ATOM 647 O O . ALA A 1 97 ? -27.133 13.674 -9.060 1.00 16.11 97 ALA A O 1
ATOM 649 N N . VAL A 1 98 ? -26.552 14.463 -11.069 1.00 18.12 98 VAL A N 1
ATOM 650 C CA . VAL A 1 98 ? -25.774 15.516 -10.443 1.00 20.77 98 VAL A CA 1
ATOM 651 C C . VAL A 1 98 ? -26.663 16.508 -9.693 1.00 22.17 98 VAL A C 1
ATOM 652 O O . VAL A 1 98 ? -26.311 16.935 -8.597 1.00 21.96 98 VAL A O 1
ATOM 656 N N . CYS A 1 99 ? -27.904 16.654 -10.153 1.00 20.46 99 CYS A N 1
ATOM 657 C CA . CYS A 1 99 ? -28.930 17.410 -9.424 1.00 19.44 99 CYS A CA 1
ATOM 658 C C . CYS A 1 99 ? -29.586 16.645 -8.252 1.00 19.03 99 CYS A C 1
ATOM 659 O O . CYS A 1 99 ? -30.361 17.228 -7.493 1.00 19.91 99 CYS A O 1
ATOM 662 N N . ARG A 1 100 ? -29.251 15.369 -8.076 1.00 20.57 100 ARG A N 1
ATOM 663 C CA . ARG A 1 100 ? -29.899 14.493 -7.085 1.00 23.28 100 ARG A CA 1
ATOM 664 C C . ARG A 1 100 ? -31.432 14.461 -7.231 1.00 22.95 100 ARG A C 1
ATOM 665 O O . ARG A 1 100 ? -32.169 14.429 -6.240 1.00 23.27 100 ARG A O 1
ATOM 673 N N . LEU A 1 101 ? -31.889 14.396 -8.479 1.00 20.89 101 LEU A N 1
ATOM 674 C CA . LEU A 1 101 ? -33.308 14.350 -8.792 1.00 18.38 101 LEU A CA 1
ATOM 675 C C . LEU A 1 101 ? -33.615 12.968 -9.364 1.00 17.94 101 LEU A C 1
ATOM 676 O O . LEU A 1 101 ? -32.997 12.545 -10.335 1.00 19.97 101 LEU A O 1
ATOM 681 N N . PRO A 1 102 ? -34.489 12.198 -8.690 1.00 18.44 102 PRO A N 1
ATOM 682 C CA . PRO A 1 102 ? -34.856 10.882 -9.221 1.00 19.63 102 PRO A CA 1
ATOM 683 C C . PRO A 1 102 ? -35.840 10.944 -10.388 1.00 21.00 102 PRO A C 1
ATOM 684 O O . PRO A 1 102 ? -36.530 11.945 -10.621 1.00 20.94 102 PRO A O 1
ATOM 688 N N . ILE A 1 103 ? -35.795 9.897 -11.187 1.00 19.57 103 ILE A N 1
ATOM 689 C CA . ILE A 1 103 ? -36.642 9.771 -12.355 1.00 19.94 103 ILE A CA 1
ATOM 690 C C . ILE A 1 103 ? -37.340 8.410 -12.229 1.00 22.03 103 ILE A C 1
ATOM 691 O O . ILE A 1 103 ? -36.931 7.596 -11.404 1.00 20.53 103 ILE A O 1
ATOM 696 N N . VAL A 1 104 ? -38.465 8.195 -12.907 1.00 25.22 104 VAL A N 1
ATOM 697 C CA . VAL A 1 104 ? -38.969 6.832 -12.974 1.00 28.80 104 VAL A CA 1
ATOM 698 C C . VAL A 1 104 ? -38.686 6.195 -14.328 1.00 28.45 104 VAL A C 1
ATOM 699 O O . VAL A 1 104 ? -38.823 6.844 -15.367 1.00 28.81 104 VAL A O 1
ATOM 703 N N . VAL A 1 105 ? -38.038 5.029 -14.268 1.00 29.68 105 VAL A N 1
ATOM 704 C CA . VAL A 1 105 ? -37.397 4.408 -15.422 1.00 32.51 105 VAL A CA 1
ATOM 705 C C . VAL A 1 105 ? -38.410 3.965 -16.469 1.00 38.28 105 VAL A C 1
ATOM 706 O O . VAL A 1 105 ? -38.195 4.127 -17.667 1.00 42.59 105 VAL A O 1
ATOM 710 N N . ASP A 1 106 ? -39.527 3.425 -16.007 1.00 43.59 106 ASP A N 1
ATOM 711 C CA . ASP A 1 106 ? -40.656 3.171 -16.888 1.00 48.28 106 ASP A CA 1
ATOM 712 C C . ASP A 1 106 ? -41.953 2.865 -16.125 1.00 50.80 106 ASP A C 1
ATOM 713 O O . ASP A 1 106 ? -42.062 3.118 -14.923 1.00 50.68 106 ASP A O 1
ATOM 718 N N . ALA A 1 107 ? -42.871 2.197 -16.814 1.00 53.94 107 ALA A N 1
ATOM 719 C CA . ALA A 1 107 ? -44.228 1.989 -16.327 1.00 55.72 107 ALA A CA 1
ATOM 720 C C . ALA A 1 107 ? -44.297 1.227 -15.007 1.00 55.83 107 ALA A C 1
ATOM 721 O O . ALA A 1 107 ? -45.251 1.393 -14.237 1.00 58.98 107 ALA A O 1
ATOM 723 N N . SER A 1 108 ? -43.266 0.429 -14.733 1.00 53.81 108 SER A N 1
ATOM 724 C CA . SER A 1 108 ? -43.143 -0.268 -13.457 1.00 53.90 108 SER A CA 1
ATOM 725 C C . SER A 1 108 ? -43.128 0.692 -12.274 1.00 52.43 108 SER A C 1
ATOM 726 O O . SER A 1 108 ? -43.636 0.371 -11.202 1.00 56.67 108 SER A O 1
ATOM 729 N N . GLY A 1 109 ? -42.602 1.893 -12.488 1.00 49.11 109 GLY A N 1
ATOM 730 C CA . GLY A 1 109 ? -42.410 2.821 -11.387 1.00 46.65 109 GLY A CA 1
ATOM 731 C C . GLY A 1 109 ? -41.053 2.621 -10.733 1.00 42.74 109 GLY A C 1
ATOM 732 O O . GLY A 1 109 ? -40.794 3.129 -9.633 1.00 41.55 109 GLY A O 1
ATOM 733 N N . ASP A 1 110 ? -40.224 1.798 -11.382 1.00 39.06 110 ASP A N 1
ATOM 734 C CA . ASP A 1 110 ? -38.811 1.637 -11.023 1.00 36.73 110 ASP A CA 1
ATOM 735 C C . ASP A 1 110 ? -38.088 2.982 -11.043 1.00 34.35 110 ASP A C 1
ATOM 736 O O . ASP A 1 110 ? -38.169 3.705 -12.037 1.00 33.56 110 ASP A O 1
ATOM 741 N N . GLY A 1 111 ? -37.460 3.344 -9.922 1.00 31.60 111 GLY A N 1
ATOM 742 C CA . GLY A 1 111 ? -36.737 4.607 -9.835 1.00 27.71 111 GLY A CA 1
ATOM 743 C C . GLY A 1 111 ? -35.265 4.530 -10.219 1.00 26.04 111 GLY A C 1
ATOM 744 O O . GLY A 1 111 ? -34.693 3.442 -10.274 1.00 28.15 111 GLY A O 1
ATOM 745 N N . ALA A 1 112 ? -34.665 5.673 -10.543 1.00 22.62 112 ALA A N 1
ATOM 746 C CA . ALA A 1 112 ? -33.220 5.767 -10.795 1.00 17.97 112 ALA A CA 1
ATOM 747 C C . ALA A 1 112 ? -32.811 7.238 -10.732 1.00 15.59 112 ALA A C 1
ATOM 748 O O . ALA A 1 112 ? -33.647 8.083 -10.442 1.00 17.86 112 ALA A O 1
ATOM 750 N N . TYR A 1 113 ? -31.540 7.545 -10.996 1.00 15.94 113 TYR A N 1
ATOM 751 C CA . TYR A 1 113 ? -31.050 8.940 -11.062 1.00 18.84 113 TYR A CA 1
ATOM 752 C C . TYR A 1 113 ? -30.504 9.310 -12.439 1.00 17.96 113 TYR A C 1
ATOM 753 O O . TYR A 1 113 ? -29.923 10.369 -12.625 1.00 19.94 113 TYR A O 1
ATOM 762 N N . VAL A 1 114 ? -30.774 8.455 -13.412 1.00 17.30 114 VAL A N 1
ATOM 763 C CA . VAL A 1 114 ? -29.988 8.395 -14.622 1.00 17.80 114 VAL A CA 1
ATOM 764 C C . VAL A 1 114 ? -30.965 8.021 -15.759 1.00 19.73 114 VAL A C 1
ATOM 765 O O . VAL A 1 114 ? -31.968 7.334 -15.516 1.00 21.88 114 VAL A O 1
ATOM 769 N N . CYS A 1 115 ? -30.802 8.664 -16.914 1.00 20.15 115 CYS A N 1
ATOM 770 C CA . CYS A 1 115 ? -31.707 8.492 -18.054 1.00 20.65 115 CYS A CA 1
ATOM 771 C C . CYS A 1 115 ? -31.129 7.644 -19.187 1.00 19.25 115 CYS A C 1
ATOM 772 O O . CYS A 1 115 ? -30.574 8.192 -20.134 1.00 20.60 115 CYS A O 1
ATOM 775 N N . LYS A 1 116 ? -31.467 6.359 -19.218 1.00 22.67 116 LYS A N 1
ATOM 776 C CA . LYS A 1 116 ? -30.897 5.441 -20.220 1.00 26.19 116 LYS A CA 1
ATOM 777 C C . LYS A 1 116 ? -31.333 5.706 -21.664 1.00 26.03 116 LYS A C 1
ATOM 778 O O . LYS A 1 116 ? -30.570 5.477 -22.606 1.00 28.65 116 LYS A O 1
ATOM 784 N N . ASP A 1 117 ? -32.528 6.264 -21.828 1.00 27.75 117 ASP A N 1
ATOM 785 C CA . ASP A 1 117 ? -33.022 6.668 -23.145 1.00 27.85 117 ASP A CA 1
ATOM 786 C C . ASP A 1 117 ? -32.189 7.803 -23.765 1.00 25.30 117 ASP A C 1
ATOM 787 O O . ASP A 1 117 ? -31.796 7.722 -24.925 1.00 21.77 117 ASP A O 1
ATOM 792 N N . VAL A 1 118 ? -31.757 8.739 -22.923 1.00 24.71 118 VAL A N 1
ATOM 793 C CA . VAL A 1 118 ? -30.883 9.834 -23.339 1.00 22.21 118 VAL A CA 1
ATOM 794 C C . VAL A 1 118 ? -29.448 9.364 -23.623 1.00 22.66 118 VAL A C 1
ATOM 795 O O . VAL A 1 118 ? -28.790 9.886 -24.517 1.00 22.44 118 VAL A O 1
ATOM 799 N N . ALA A 1 119 ? -28.954 8.397 -22.847 1.00 23.81 119 ALA A N 1
ATOM 800 C CA . ALA A 1 119 ? -27.632 7.807 -23.086 1.00 26.24 119 ALA A CA 1
ATOM 801 C C . ALA A 1 119 ? -27.541 7.033 -24.418 1.00 28.81 119 ALA A C 1
ATOM 802 O O . ALA A 1 119 ? -26.465 6.853 -24.987 1.00 30.74 119 ALA A O 1
ATOM 804 N N . ALA A 1 120 ? -28.687 6.610 -24.925 1.00 28.49 120 ALA A N 1
ATOM 805 C CA . ALA A 1 120 ? -28.750 5.865 -26.167 1.00 31.75 120 ALA A CA 1
ATOM 806 C C . ALA A 1 120 ? -29.191 6.686 -27.382 1.00 31.51 120 ALA A C 1
ATOM 807 O O . ALA A 1 120 ? -29.446 6.144 -28.442 1.00 30.74 120 ALA A O 1
ATOM 809 N N . TYR A 1 121 ? -29.340 7.988 -27.207 1.00 34.79 121 TYR A N 1
ATOM 810 C CA . TYR A 1 121 ? -29.654 8.908 -28.303 1.00 37.42 121 TYR A CA 1
ATOM 811 C C . TYR A 1 121 ? -28.781 8.654 -29.563 1.00 43.26 121 TYR A C 1
ATOM 812 O O . TYR A 1 121 ? -27.593 8.350 -29.446 1.00 44.46 121 TYR A O 1
ATOM 821 N N . PRO A 1 122 ? -29.378 8.690 -30.779 1.00 50.12 122 PRO A N 1
ATOM 822 C CA . PRO A 1 122 ? -30.699 9.186 -31.164 1.00 55.72 122 PRO A CA 1
ATOM 823 C C . PRO A 1 122 ? -31.744 8.086 -31.299 1.00 62.46 122 PRO A C 1
ATOM 824 O O . PRO A 1 122 ? -32.777 8.278 -31.926 1.00 64.07 122 PRO A O 1
ATOM 828 N N . ASP A 1 123 ? -31.483 6.943 -30.682 1.00 70.41 123 ASP A N 1
ATOM 829 C CA . ASP A 1 123 ? -32.404 5.815 -30.744 1.00 79.63 123 ASP A CA 1
ATOM 830 C C . ASP A 1 123 ? -33.432 5.766 -29.590 1.00 82.77 123 ASP A C 1
ATOM 831 O O . ASP A 1 123 ? -34.598 6.124 -29.778 1.00 83.51 123 ASP A O 1
ATOM 836 N N . ALA A 1 124 ? -33.003 5.332 -28.406 1.00 85.97 124 ALA A N 1
ATOM 837 C CA . ALA A 1 124 ? -33.899 5.223 -27.251 1.00 87.08 124 ALA A CA 1
ATOM 838 C C . ALA A 1 124 ? -34.231 6.595 -26.673 1.00 88.07 124 ALA A C 1
ATOM 839 O O . ALA A 1 124 ? -35.227 7.209 -27.048 1.00 89.54 124 ALA A O 1
ATOM 841 N N . MET B 1 5 ? -0.164 3.576 -17.377 1.00 66.45 5 MET B N 1
ATOM 842 C CA . MET B 1 5 ? -1.429 2.913 -16.930 1.00 64.07 5 MET B CA 1
ATOM 843 C C . MET B 1 5 ? -1.664 3.154 -15.425 1.00 58.21 5 MET B C 1
ATOM 844 O O . MET B 1 5 ? -0.778 3.649 -14.721 1.00 57.81 5 MET B O 1
ATOM 849 N N . CYS B 1 6 ? -2.888 2.896 -14.966 1.00 51.06 6 CYS B N 1
ATOM 850 C CA . CYS B 1 6 ? -3.256 3.083 -13.556 1.00 39.25 6 CYS B CA 1
ATOM 851 C C . CYS B 1 6 ? -3.283 1.732 -12.883 1.00 36.81 6 CYS B C 1
ATOM 852 O O . CYS B 1 6 ? -4.188 0.931 -13.100 1.00 40.35 6 CYS B O 1
ATOM 855 N N . TYR B 1 7 ? -2.210 1.411 -12.194 1.00 36.17 7 TYR B N 1
ATOM 856 C CA . TYR B 1 7 ? -2.074 0.073 -11.656 1.00 40.08 7 TYR B CA 1
ATOM 857 C C . TYR B 1 7 ? -2.868 -0.095 -10.385 1.00 38.32 7 TYR B C 1
ATOM 858 O O . TYR B 1 7 ? -2.668 0.644 -9.415 1.00 34.34 7 TYR B O 1
ATOM 867 N N . PRO B 1 8 ? -3.864 -0.990 -10.416 1.00 38.65 8 PRO B N 1
ATOM 868 C CA . PRO B 1 8 ? -4.648 -1.341 -9.231 1.00 38.56 8 PRO B CA 1
ATOM 869 C C . PRO B 1 8 ? -3.732 -1.657 -8.064 1.00 38.75 8 PRO B C 1
ATOM 870 O O . PRO B 1 8 ? -2.750 -2.385 -8.221 1.00 41.16 8 PRO B O 1
ATOM 874 N N . GLY B 1 9 ? -3.998 -1.031 -6.926 1.00 36.03 9 GLY B N 1
ATOM 875 C CA . GLY B 1 9 ? -3.216 -1.311 -5.737 1.00 35.12 9 GLY B CA 1
ATOM 876 C C . GLY B 1 9 ? -2.187 -0.241 -5.461 1.00 38.06 9 GLY B C 1
ATOM 877 O O . GLY B 1 9 ? -1.650 -0.136 -4.357 1.00 38.34 9 GLY B O 1
ATOM 878 N N . GLN B 1 10 ? -1.949 0.608 -6.449 1.00 40.01 10 GLN B N 1
ATOM 879 C CA . GLN B 1 10 ? -1.064 1.725 -6.226 1.00 38.54 10 GLN B CA 1
ATOM 880 C C . GLN B 1 10 ? -1.566 3.063 -6.764 1.00 36.85 10 GLN B C 1
ATOM 881 O O . GLN B 1 10 ? -1.445 4.060 -6.056 1.00 37.28 10 GLN B O 1
ATOM 887 N N . ALA B 1 11 ? -2.173 3.095 -7.961 1.00 32.92 11 ALA B N 1
ATOM 888 C CA . ALA B 1 11 ? -2.832 4.317 -8.434 1.00 23.18 11 ALA B CA 1
ATOM 889 C C . ALA B 1 11 ? -4.041 4.568 -7.557 1.00 24.21 11 ALA B C 1
ATOM 890 O O . ALA B 1 11 ? -4.425 5.706 -7.319 1.00 25.29 11 ALA B O 1
ATOM 892 N N . PHE B 1 12 ? -4.638 3.480 -7.084 1.00 24.20 12 PHE B N 1
ATOM 893 C CA . PHE B 1 12 ? -5.775 3.509 -6.173 1.00 22.41 12 PHE B CA 1
ATOM 894 C C . PHE B 1 12 ? -5.757 2.259 -5.311 1.00 24.25 12 PHE B C 1
ATOM 895 O O . PHE B 1 12 ? -5.252 1.226 -5.724 1.00 24.69 12 PHE B O 1
ATOM 903 N N . GLN B 1 13 ? -6.290 2.362 -4.103 1.00 27.46 13 GLN B N 1
ATOM 904 C CA . GLN B 1 13 ? -6.391 1.204 -3.217 1.00 30.76 13 GLN B CA 1
ATOM 905 C C . GLN B 1 13 ? -7.335 0.149 -3.784 1.00 28.73 13 GLN B C 1
ATOM 906 O O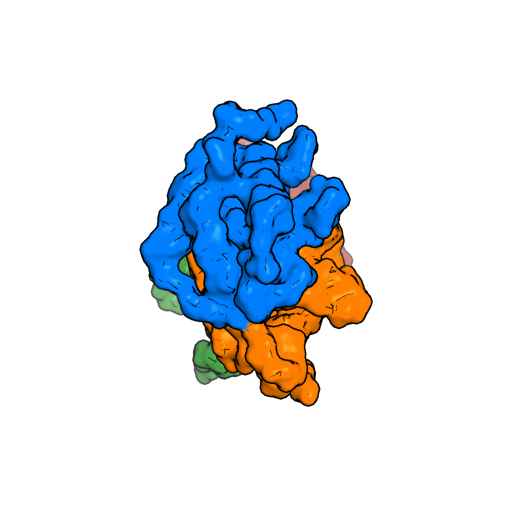 . GLN B 1 13 ? -8.266 0.446 -4.549 1.00 30.99 13 GLN B O 1
ATOM 912 N N . VAL B 1 14 ? -7.017 -1.097 -3.483 1.00 27.54 14 VAL B N 1
ATOM 913 C CA . VAL B 1 14 ? -7.876 -2.196 -3.827 1.00 29.67 14 VAL B CA 1
ATOM 914 C C . VAL B 1 14 ? -8.132 -3.029 -2.565 1.00 34.63 14 VAL B C 1
ATOM 915 O O . VAL B 1 14 ? -7.262 -3.152 -1.709 1.00 37.29 14 VAL B O 1
ATOM 919 N N . PRO B 1 15 ? -9.384 -3.455 -2.345 1.00 35.42 15 PRO B N 1
ATOM 920 C CA . PRO B 1 15 ? -10.575 -3.201 -3.175 1.00 32.22 15 PRO B CA 1
ATOM 921 C C . PRO B 1 15 ? -10.956 -1.723 -3.362 1.00 27.29 15 PRO B C 1
ATOM 922 O O . PRO B 1 15 ? -10.815 -0.915 -2.437 1.00 28.59 15 PRO B O 1
ATOM 926 N N . ALA B 1 16 ? -11.273 -1.369 -4.608 1.00 26.53 16 ALA B N 1
ATOM 927 C CA . ALA B 1 16 ? -11.396 0.023 -5.023 1.00 25.24 16 ALA B CA 1
ATOM 928 C C . ALA B 1 16 ? -12.621 0.656 -4.365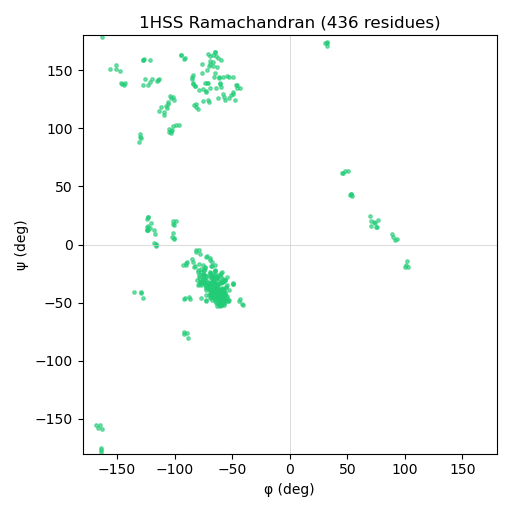 1.00 23.70 16 ALA B C 1
ATOM 929 O O . ALA B 1 16 ? -13.631 -0.017 -4.178 1.00 22.74 16 ALA B O 1
ATOM 931 N N . LEU B 1 17 ? -12.445 1.865 -3.832 1.00 21.84 17 LEU B N 1
ATOM 932 C CA . LEU B 1 17 ? -13.567 2.722 -3.441 1.00 18.32 17 LEU B CA 1
ATOM 933 C C . LEU B 1 17 ? -14.650 2.060 -2.553 1.00 18.65 17 LEU B C 1
ATOM 934 O O . LEU B 1 17 ? -15.841 2.020 -2.905 1.00 19.87 17 LEU B O 1
ATOM 939 N N . PRO B 1 18 ? -14.265 1.639 -1.333 1.00 20.89 18 PRO B N 1
ATOM 940 C CA . PRO B 1 18 ? -15.208 1.069 -0.361 1.00 20.57 18 PRO B CA 1
ATOM 941 C C . PRO B 1 18 ? -16.399 1.978 -0.038 1.00 23.06 18 PRO B C 1
ATOM 942 O O . PRO B 1 18 ? -17.523 1.500 0.128 1.00 24.52 18 PRO B O 1
ATOM 946 N N . ALA B 1 19 ? -16.146 3.287 0.005 1.00 19.06 19 ALA B N 1
ATOM 947 C CA . ALA B 1 19 ? -17.159 4.285 0.337 1.00 18.52 19 ALA B CA 1
ATOM 948 C C . ALA B 1 19 ? -18.152 4.495 -0.784 1.00 15.19 19 ALA B C 1
ATOM 949 O O . ALA B 1 19 ? -19.273 4.944 -0.544 1.00 19.16 19 ALA B O 1
ATOM 951 N N . CYS B 1 20 ? -17.762 4.107 -1.999 1.00 16.96 20 CYS B N 1
ATOM 952 C CA . CYS B 1 20 ? -18.594 4.333 -3.178 1.00 20.41 20 CYS B CA 1
ATOM 953 C C . CYS B 1 20 ? -19.497 3.173 -3.515 1.00 17.90 20 CYS B C 1
ATOM 954 O O . CYS B 1 20 ? -20.474 3.357 -4.234 1.00 18.43 20 CYS B O 1
ATOM 957 N N . ARG B 1 21 ? -19.207 1.992 -2.972 1.00 16.55 21 ARG B N 1
ATOM 958 C CA . ARG B 1 21 ? -20.083 0.850 -3.213 1.00 18.84 21 ARG B CA 1
ATOM 959 C C . ARG B 1 21 ? -21.474 0.981 -2.573 1.00 17.93 21 ARG B C 1
ATOM 960 O O . ARG B 1 21 ? -22.468 0.791 -3.255 1.00 18.16 21 ARG B O 1
ATOM 968 N N . PRO B 1 22 ? -21.564 1.473 -1.319 1.00 20.04 22 PRO B N 1
ATOM 969 C CA . PRO B 1 22 ? -22.888 1.790 -0.749 1.00 18.16 22 PRO B CA 1
ATOM 970 C C . PRO B 1 22 ? -23.671 2.920 -1.419 1.00 20.75 22 PRO B C 1
ATOM 971 O O . PRO B 1 22 ? -24.898 2.858 -1.508 1.00 23.04 22 PRO B O 1
ATOM 975 N N . LEU B 1 23 ? -22.958 3.921 -1.926 1.00 20.74 23 LEU B N 1
ATOM 976 C CA . LEU B 1 23 ? -23.549 4.939 -2.784 1.00 21.28 23 LEU B CA 1
ATOM 977 C C . LEU B 1 23 ? -24.195 4.361 -4.067 1.00 18.26 23 LEU B C 1
ATOM 978 O O . LEU B 1 23 ? -25.335 4.687 -4.407 1.00 20.66 23 LEU B O 1
ATOM 983 N N . LEU B 1 24 ? -23.463 3.506 -4.778 1.00 17.46 24 LEU B N 1
ATOM 984 C CA . LEU B 1 24 ? -23.963 2.927 -6.026 1.00 20.37 24 LEU B CA 1
ATOM 985 C C . LEU B 1 24 ? -25.217 2.068 -5.819 1.00 18.53 24 LEU B C 1
ATOM 986 O O . LEU B 1 24 ? -26.147 2.133 -6.617 1.00 17.74 24 LEU B O 1
ATOM 991 N N . ARG B 1 25 ? -25.283 1.375 -4.684 1.00 19.92 25 ARG B N 1
ATOM 992 C CA . ARG B 1 25 ? -26.448 0.541 -4.351 1.00 21.54 25 ARG B CA 1
ATOM 993 C C . ARG B 1 25 ? -27.714 1.308 -3.968 1.00 18.47 25 ARG B C 1
ATOM 994 O O . ARG B 1 25 ? -28.820 0.875 -4.261 1.00 22.60 25 ARG B O 1
ATOM 1002 N N . LEU B 1 26 ? -27.530 2.506 -3.436 1.00 17.85 26 LEU B N 1
ATOM 1003 C CA . LEU B 1 26 ? -28.632 3.430 -3.219 1.00 19.04 26 LEU B CA 1
ATOM 1004 C C . LEU B 1 26 ? -29.081 4.107 -4.505 1.00 20.46 26 LEU B C 1
ATOM 1005 O O . LEU B 1 26 ? -30.268 4.179 -4.787 1.00 25.51 26 LEU B O 1
ATOM 1010 N N . GLN B 1 27 ? -28.131 4.590 -5.293 1.00 18.99 27 GLN B N 1
ATOM 1011 C CA . GLN B 1 27 ? -28.456 5.331 -6.506 1.00 19.84 27 GLN B CA 1
ATOM 1012 C C . GLN B 1 27 ? -29.107 4.507 -7.590 1.00 18.46 27 GLN B C 1
ATOM 1013 O O . GLN B 1 27 ? -29.986 5.005 -8.293 1.00 20.02 27 GLN B O 1
ATOM 1019 N N . CYS B 1 28 ? -28.710 3.244 -7.726 1.00 18.92 28 CYS B N 1
ATOM 1020 C CA . CYS B 1 28 ? -29.153 2.455 -8.871 1.00 20.46 28 CYS B CA 1
ATOM 1021 C C . CYS B 1 28 ? -30.638 2.103 -8.854 1.00 22.52 28 CYS B C 1
ATOM 1022 O O . CYS B 1 28 ? -31.206 1.796 -9.899 1.00 23.70 28 CYS B O 1
ATOM 1025 N N . ASN B 1 29 ? -31.301 2.289 -7.715 1.00 21.95 29 ASN B N 1
ATOM 1026 C CA . ASN B 1 29 ? -32.761 2.164 -7.678 1.00 23.65 29 ASN B CA 1
ATOM 1027 C C . ASN B 1 29 ? -33.453 3.409 -7.131 1.00 26.34 29 ASN B C 1
ATOM 1028 O O . ASN B 1 29 ? -34.562 3.331 -6.592 1.00 29.73 29 ASN B O 1
ATOM 1033 N N . GLY B 1 30 ? -32.758 4.540 -7.200 1.00 25.01 30 GLY B N 1
ATOM 1034 C CA . GLY B 1 30 ? -33.372 5.817 -6.891 1.00 20.75 30 GLY B CA 1
ATOM 1035 C C . GLY B 1 30 ? -33.735 6.055 -5.440 1.00 20.53 30 GLY B C 1
ATOM 1036 O O . GLY B 1 30 ? -34.574 6.893 -5.157 1.00 25.94 30 GLY B O 1
ATOM 1037 N N . SER B 1 31 ? -33.066 5.373 -4.522 1.00 18.55 31 SER B N 1
ATOM 1038 C CA . SER B 1 31 ? -33.215 5.669 -3.105 1.00 20.39 31 SER B CA 1
ATOM 1039 C C . SER B 1 31 ? -32.662 7.034 -2.780 1.00 23.42 31 SER B C 1
ATOM 1040 O O . SER B 1 31 ? -31.843 7.576 -3.516 1.00 25.95 31 SER B O 1
ATOM 1043 N N . GLN B 1 32 ? -33.048 7.550 -1.625 1.00 26.88 32 GLN B N 1
ATOM 1044 C CA . GLN B 1 32 ? -32.467 8.772 -1.086 1.00 32.07 32 GLN B CA 1
ATOM 1045 C C . GLN B 1 32 ? -31.059 8.486 -0.580 1.00 26.51 32 GLN B C 1
ATOM 1046 O O . GLN B 1 32 ? -30.848 7.493 0.117 1.00 23.44 32 GLN B O 1
ATOM 1052 N N . VAL B 1 33 ? -30.089 9.318 -0.946 1.00 24.99 33 VAL B N 1
ATOM 1053 C CA . VAL B 1 33 ? -28.744 9.119 -0.441 1.00 25.95 33 VAL B CA 1
ATOM 1054 C C . VAL B 1 33 ? -28.419 10.166 0.606 1.00 23.71 33 VAL B C 1
ATOM 1055 O O . VAL B 1 33 ? -28.568 11.358 0.349 1.00 24.45 33 VAL B O 1
ATOM 1059 N N . PRO B 1 34 ? -28.155 9.727 1.856 1.00 23.10 34 PRO B N 1
ATOM 1060 C CA . PRO B 1 34 ? -27.615 10.605 2.902 1.00 24.23 34 PRO B CA 1
ATOM 1061 C C . PRO B 1 34 ? -26.413 11.391 2.399 1.00 28.30 34 PRO B C 1
ATOM 1062 O O . PRO B 1 34 ? -25.605 10.865 1.629 1.00 31.88 34 PRO B O 1
ATOM 1066 N N . GLU B 1 35 ? -26.276 12.634 2.846 1.00 29.92 35 GLU B N 1
ATOM 1067 C CA . GLU B 1 35 ? -25.115 13.447 2.473 1.00 30.55 35 GLU B CA 1
ATOM 1068 C C . GLU B 1 35 ? -23.757 12.832 2.848 1.00 26.75 35 GLU B C 1
ATOM 1069 O O . GLU B 1 35 ? -22.818 12.883 2.058 1.00 26.25 35 GLU B O 1
ATOM 1075 N N . ALA B 1 36 ? -23.680 12.238 4.040 1.00 25.22 36 ALA B N 1
ATOM 1076 C CA . ALA B 1 36 ? -22.471 11.595 4.530 1.00 22.80 36 ALA B CA 1
ATOM 1077 C C . ALA B 1 36 ? -21.964 10.499 3.573 1.00 21.01 36 ALA B C 1
ATOM 1078 O O . ALA B 1 36 ? -20.778 10.433 3.313 1.00 20.57 36 ALA B O 1
ATOM 1080 N N . VAL B 1 37 ? -22.850 9.683 3.001 1.00 18.09 37 VAL B N 1
ATOM 1081 C CA . VAL B 1 37 ? -22.373 8.583 2.164 1.00 18.89 37 VAL B CA 1
ATOM 1082 C C . VAL B 1 37 ? -21.938 9.030 0.783 1.00 21.52 37 VAL B C 1
ATOM 1083 O O . VAL B 1 37 ? -20.900 8.571 0.287 1.00 22.38 37 VAL B O 1
ATOM 1087 N N . LEU B 1 38 ? -22.602 10.061 0.264 1.00 20.03 38 LEU B N 1
ATOM 1088 C CA . LEU B 1 38 ? -22.105 10.784 -0.909 1.00 20.39 38 LEU B CA 1
ATOM 1089 C C . LEU B 1 38 ? -20.732 11.440 -0.652 1.00 22.10 38 LEU B C 1
ATOM 1090 O O . LEU B 1 38 ? -19.766 11.167 -1.370 1.00 21.81 38 LEU B O 1
ATOM 1095 N N . ARG B 1 39 ? -20.634 12.193 0.445 1.00 23.15 39 ARG B N 1
ATOM 1096 C CA . ARG B 1 39 ? -19.419 12.898 0.851 1.00 20.76 39 ARG B CA 1
ATOM 1097 C C . ARG B 1 39 ? -18.223 11.951 0.942 1.00 17.86 39 ARG B C 1
ATOM 1098 O O . ARG B 1 39 ? -17.176 12.219 0.368 1.00 18.21 39 ARG B O 1
ATOM 1106 N N . ASP B 1 40 ? -18.407 10.798 1.568 1.00 19.47 40 ASP B N 1
ATOM 1107 C CA . ASP B 1 40 ? -17.300 9.878 1.789 1.00 20.08 40 ASP B CA 1
ATOM 1108 C C . ASP B 1 40 ? -16.821 9.255 0.505 1.00 17.57 40 ASP B C 1
ATOM 1109 O O . ASP B 1 40 ? -15.628 9.046 0.321 1.00 19.20 40 ASP B O 1
ATOM 1114 N N . CYS B 1 41 ? -17.763 8.948 -0.380 1.00 18.78 41 CYS B N 1
ATOM 1115 C CA . CYS B 1 41 ? -17.410 8.401 -1.681 1.00 15.64 41 CYS B CA 1
ATOM 1116 C C . CYS B 1 41 ? -16.610 9.413 -2.484 1.00 16.77 41 CYS B C 1
ATOM 1117 O O . CYS B 1 41 ? -15.497 9.112 -2.935 1.00 15.32 41 CYS B O 1
ATOM 1120 N N . CYS B 1 42 ? -17.123 10.642 -2.566 1.00 18.62 42 CYS B N 1
ATOM 1121 C CA . CYS B 1 42 ? -16.444 11.723 -3.290 1.00 18.41 42 CYS B CA 1
ATOM 1122 C C . CYS B 1 42 ? -15.040 12.085 -2.770 1.00 20.70 42 CYS B C 1
ATOM 1123 O O . CYS B 1 42 ? -14.126 12.289 -3.574 1.00 20.56 42 CYS B O 1
ATOM 1126 N N . GLN B 1 43 ? -14.870 12.117 -1.443 1.00 24.70 43 GLN B N 1
ATOM 1127 C CA . GLN B 1 43 ? -13.567 12.281 -0.799 1.00 25.59 43 GLN B CA 1
ATOM 1128 C C . GLN B 1 43 ? -12.553 11.211 -1.234 1.00 22.78 43 GLN B C 1
ATOM 1129 O O . GLN B 1 43 ? -11.398 11.518 -1.539 1.00 23.55 43 GLN B O 1
ATOM 1135 N N . GLN B 1 44 ? -13.000 9.961 -1.323 1.00 22.79 44 GLN B N 1
ATOM 1136 C CA . GLN B 1 44 ? -12.158 8.864 -1.801 1.00 18.94 44 GLN B CA 1
ATOM 1137 C C . GLN B 1 44 ? -11.823 9.014 -3.275 1.00 20.81 44 GLN B C 1
ATOM 1138 O O . GLN B 1 44 ? -10.675 8.834 -3.647 1.00 22.28 44 GLN B O 1
ATOM 1144 N N . LEU B 1 45 ? -12.810 9.339 -4.110 1.00 16.79 45 LEU B N 1
ATOM 1145 C CA . LEU B 1 45 ? -12.543 9.667 -5.511 1.00 15.94 45 LEU B CA 1
ATOM 1146 C C . LEU B 1 45 ? -11.572 10.822 -5.665 1.00 14.50 45 LEU B C 1
ATOM 1147 O O . LEU B 1 45 ? -10.611 10.709 -6.404 1.00 19.37 45 LEU B O 1
ATOM 1152 N N . ALA B 1 46 ? -11.748 11.871 -4.860 1.00 15.51 46 ALA B N 1
ATOM 1153 C CA . ALA B 1 46 ? -10.932 13.086 -4.945 1.00 13.75 46 ALA B CA 1
ATOM 1154 C C . ALA B 1 46 ? -9.432 12.800 -4.855 1.00 16.74 46 ALA B C 1
ATOM 1155 O O . ALA B 1 46 ? -8.642 13.422 -5.559 1.00 15.88 46 ALA B O 1
ATOM 1157 N N . HIS B 1 47 ? -9.047 11.809 -4.058 1.00 18.09 47 HIS B N 1
ATOM 1158 C CA . HIS B 1 47 ? -7.622 11.503 -3.853 1.00 17.49 47 HIS B CA 1
ATOM 1159 C C . HIS B 1 47 ? -6.946 10.807 -5.039 1.00 18.33 47 HIS B C 1
ATOM 1160 O O . HIS B 1 47 ? -5.716 10.773 -5.149 1.00 19.57 47 HIS B O 1
ATOM 1167 N N . ILE B 1 48 ? -7.746 10.175 -5.882 1.00 17.98 48 ILE B N 1
ATOM 1168 C CA . ILE B 1 48 ? -7.213 9.490 -7.044 1.00 16.79 48 ILE B CA 1
ATOM 1169 C C . ILE B 1 48 ? -7.063 10.508 -8.154 1.00 18.57 48 ILE B C 1
ATOM 1170 O O . ILE B 1 48 ? -7.807 11.470 -8.226 1.00 20.64 48 ILE B O 1
ATOM 1175 N N . SER B 1 49 ? -6.003 10.376 -8.924 1.00 19.53 49 SER B N 1
ATOM 1176 C CA . SER B 1 49 ? -5.724 11.313 -9.977 1.00 20.46 49 SER B CA 1
ATOM 1177 C C . SER B 1 49 ? -6.807 11.303 -11.048 1.00 21.70 49 SER B C 1
ATOM 1178 O O . SER B 1 49 ? -7.473 10.283 -11.242 1.00 20.03 49 SER B O 1
ATOM 1181 N N . GLU B 1 50 ? -6.972 12.441 -11.734 1.00 22.53 50 GLU B N 1
ATOM 1182 C CA . GLU B 1 50 ? -7.909 12.600 -12.858 1.00 23.15 50 GLU B CA 1
ATOM 1183 C C . GLU B 1 50 ? -7.791 11.502 -13.905 1.00 19.90 50 GLU B C 1
ATOM 1184 O O . GLU B 1 50 ? -8.763 11.146 -14.572 1.00 19.70 50 GLU B O 1
ATOM 1190 N N . TRP B 1 51 ? -6.568 11.031 -14.091 1.00 18.88 51 TRP B N 1
ATOM 1191 C CA . TRP B 1 51 ? -6.286 10.005 -15.069 1.00 20.23 51 TRP B CA 1
ATOM 1192 C C . TRP B 1 51 ? -6.763 8.639 -14.617 1.00 18.59 51 TRP B C 1
ATOM 1193 O O . TRP B 1 51 ? -6.888 7.734 -15.429 1.00 18.71 51 TRP B O 1
ATOM 1204 N N . CYS B 1 52 ? -6.935 8.449 -13.315 1.00 17.54 52 CYS B N 1
ATOM 1205 C CA . CYS B 1 52 ? -7.236 7.119 -12.814 1.00 18.72 52 CYS B CA 1
ATOM 1206 C C . CYS B 1 52 ? -8.594 6.958 -12.159 1.00 18.47 52 CYS B C 1
ATOM 1207 O O . CYS B 1 52 ? -8.957 5.847 -11.782 1.00 19.03 52 CYS B O 1
ATOM 1210 N N . ARG B 1 53 ? -9.390 8.019 -12.111 1.00 17.74 53 ARG B N 1
ATOM 1211 C CA . ARG B 1 53 ? -10.681 7.928 -11.433 1.00 18.86 53 ARG B CA 1
ATOM 1212 C C . ARG B 1 53 ? -11.672 6.971 -12.093 1.00 19.07 53 ARG B C 1
ATOM 1213 O O . ARG B 1 53 ? -12.366 6.225 -11.402 1.00 19.51 53 ARG B O 1
ATOM 1221 N N . CYS B 1 54 ? -11.610 6.858 -13.416 1.00 21.40 54 CYS B N 1
ATOM 1222 C CA . CYS B 1 54 ? -12.481 5.918 -14.138 1.00 17.25 54 CYS B CA 1
ATOM 1223 C C . CYS B 1 54 ? -11.999 4.484 -14.023 1.00 18.99 54 CYS B C 1
ATOM 1224 O O . CYS B 1 54 ? -12.797 3.551 -14.109 1.00 17.23 54 CYS B O 1
ATOM 1227 N N . GLY B 1 55 ? -10.679 4.309 -13.962 1.00 21.92 55 GLY B N 1
ATOM 1228 C CA . GLY B 1 55 ? -10.106 3.012 -13.632 1.00 19.03 55 GLY B CA 1
ATOM 1229 C C . GLY B 1 55 ? -10.464 2.482 -12.250 1.00 18.00 55 GLY B C 1
ATOM 1230 O O . GLY B 1 55 ? -10.707 1.295 -12.099 1.00 19.70 55 GLY B O 1
ATOM 1231 N N . ALA B 1 56 ? -10.467 3.344 -11.233 1.00 13.58 56 ALA B N 1
ATOM 1232 C CA . ALA B 1 56 ? -10.912 2.949 -9.901 1.00 15.35 56 ALA B CA 1
ATOM 1233 C C . ALA B 1 56 ? -12.388 2.530 -9.865 1.00 18.37 56 ALA B C 1
ATOM 1234 O O . ALA B 1 56 ? -12.743 1.551 -9.207 1.00 20.72 56 ALA B O 1
ATOM 1236 N N . LEU B 1 57 ? -13.230 3.255 -10.600 1.00 19.16 57 LEU B N 1
ATOM 1237 C CA . LEU B 1 57 ? -14.664 2.959 -10.699 1.00 22.47 57 LEU B CA 1
ATOM 1238 C C . LEU B 1 57 ? -14.962 1.673 -11.488 1.00 22.54 57 LEU B C 1
ATOM 1239 O O . LEU B 1 57 ? -15.882 0.920 -11.144 1.00 21.11 57 LEU B O 1
ATOM 1244 N N . TYR B 1 58 ? -14.199 1.442 -12.555 1.00 22.39 58 TYR B N 1
ATOM 1245 C CA . TYR B 1 58 ? -14.258 0.190 -13.298 1.00 20.03 58 TYR B CA 1
ATOM 1246 C C . TYR B 1 58 ? -13.891 -1.011 -12.426 1.00 21.74 58 TYR B C 1
ATOM 1247 O O . TYR B 1 58 ? -14.648 -1.978 -12.342 1.00 22.58 58 TYR B O 1
ATOM 1256 N N . SER B 1 59 ? -12.737 -0.933 -11.764 1.00 19.63 59 SER B N 1
ATOM 1257 C CA . SER B 1 59 ? -12.329 -1.933 -10.778 1.00 19.16 59 SER B CA 1
ATOM 1258 C C . SER B 1 59 ? -13.379 -2.188 -9.692 1.00 21.46 59 SER B C 1
ATOM 1259 O O . SER B 1 59 ? -13.662 -3.335 -9.375 1.00 22.13 59 SER B O 1
ATOM 1262 N N . MET B 1 60 ? -13.939 -1.136 -9.100 1.00 21.37 60 MET B N 1
ATOM 1263 C CA . MET B 1 60 ? -14.990 -1.294 -8.104 1.00 17.48 60 MET B CA 1
ATOM 1264 C C . MET B 1 60 ? -16.202 -2.023 -8.658 1.00 18.61 60 MET B C 1
ATOM 1265 O O . MET B 1 60 ? -16.729 -2.930 -8.026 1.00 18.94 60 MET B O 1
ATOM 1270 N N . LEU B 1 61 ? -16.675 -1.598 -9.824 1.00 19.73 61 LEU B N 1
ATOM 1271 C CA . LEU B 1 61 ? -17.851 -2.216 -10.442 1.00 23.14 61 LEU B CA 1
ATOM 1272 C C . LEU B 1 61 ? -17.638 -3.693 -10.781 1.00 26.02 61 LEU B C 1
ATOM 1273 O O . LEU B 1 61 ? -18.533 -4.523 -10.638 1.00 25.71 61 LEU B O 1
ATOM 1278 N N . ASP B 1 62 ? -16.475 -3.977 -11.338 1.00 25.65 62 ASP B N 1
ATOM 1279 C CA . ASP B 1 62 ? -16.054 -5.330 -11.642 1.00 26.59 62 ASP B CA 1
ATOM 1280 C C . ASP B 1 62 ? -15.964 -6.219 -10.390 1.00 28.95 62 ASP B C 1
ATOM 1281 O O . ASP B 1 62 ? -16.484 -7.328 -10.391 1.00 31.39 62 ASP B O 1
ATOM 1286 N N . SER B 1 63 ? -15.377 -5.707 -9.307 1.00 29.03 63 SER B N 1
ATOM 1287 C CA . SER B 1 63 ? -15.359 -6.414 -8.019 1.00 28.73 63 SER B CA 1
ATOM 1288 C C . SER B 1 63 ? -16.745 -6.742 -7.492 1.00 28.71 63 SER B C 1
ATOM 1289 O O . SER B 1 63 ? -16.930 -7.799 -6.906 1.00 29.33 63 SER B O 1
ATOM 1292 N N . MET B 1 64 ? -17.666 -5.776 -7.544 1.00 29.78 64 MET B N 1
ATOM 1293 C CA . MET B 1 64 ? -19.027 -5.979 -7.040 1.00 30.20 64 MET B CA 1
ATOM 1294 C C . MET B 1 64 ? -19.762 -7.052 -7.817 1.00 31.23 64 MET B C 1
ATOM 1295 O O . MET B 1 64 ? -20.355 -7.942 -7.234 1.00 29.76 64 MET B O 1
ATOM 1300 N N . TYR B 1 65 ? -19.587 -7.055 -9.127 1.00 33.08 65 TYR B N 1
ATOM 1301 C CA . TYR B 1 65 ? -20.195 -8.071 -9.966 1.00 35.67 65 TYR B CA 1
ATOM 1302 C C . TYR B 1 65 ? -19.538 -9.445 -9.873 1.00 42.41 65 TYR B C 1
ATOM 1303 O O . TYR B 1 65 ? -20.195 -10.464 -10.073 1.00 43.43 65 TYR B O 1
ATOM 1312 N N . LYS B 1 66 ? -18.237 -9.466 -9.607 1.00 49.06 66 LYS B N 1
ATOM 1313 C CA . LYS B 1 66 ? -17.486 -10.712 -9.468 1.00 57.81 66 LYS B CA 1
ATOM 1314 C C . LYS B 1 66 ? -17.583 -11.350 -8.069 1.00 64.55 66 LYS B C 1
ATOM 1315 O O . LYS B 1 66 ? -17.313 -12.533 -7.905 1.00 65.75 66 LYS B O 1
ATOM 1321 N N . GLU B 1 67 ? -17.971 -10.570 -7.066 1.00 71.50 67 GLU B N 1
ATOM 1322 C CA . GLU B 1 67 ? -18.329 -11.122 -5.763 1.00 78.63 67 GLU B CA 1
ATOM 1323 C C . GLU B 1 67 ? -19.812 -11.531 -5.724 1.00 82.63 67 GLU B C 1
ATOM 1324 O O . GLU B 1 67 ? -20.137 -12.673 -5.393 1.00 82.57 67 GLU B O 1
ATOM 1330 N N . HIS B 1 68 ? -20.679 -10.641 -6.213 1.00 88.89 68 HIS B N 1
ATOM 1331 C CA . HIS B 1 68 ? -22.144 -10.833 -6.272 1.00 92.89 68 HIS B CA 1
ATOM 1332 C C . HIS B 1 68 ? -22.808 -11.656 -5.165 1.00 92.77 68 HIS B C 1
ATOM 1333 O O . HIS B 1 68 ? -24.041 -11.701 -5.071 1.00 92.14 68 HIS B O 1
ATOM 1340 N N . GLY B 1 78 ? -28.078 -10.942 -6.033 1.00 53.91 78 GLY B N 1
ATOM 1341 C CA . GLY B 1 78 ? -27.284 -10.193 -6.992 1.00 50.41 78 GLY B CA 1
ATOM 1342 C C . GLY B 1 78 ? -26.467 -9.105 -6.305 1.00 47.68 78 GLY B C 1
ATOM 1343 O O . GLY B 1 78 ? -26.762 -8.769 -5.156 1.00 42.62 78 GLY B O 1
ATOM 1344 N N . ALA B 1 79 ? -25.485 -8.530 -7.008 1.00 44.16 79 ALA B N 1
ATOM 1345 C CA . ALA B 1 79 ? -24.629 -7.507 -6.421 1.00 37.91 79 ALA B CA 1
ATOM 1346 C C . ALA B 1 79 ? -25.423 -6.230 -6.166 1.00 36.75 79 ALA B C 1
ATOM 1347 O O . ALA B 1 79 ? -25.113 -5.473 -5.252 1.00 35.00 79 ALA B O 1
ATOM 1349 N N . PHE B 1 80 ? -26.502 -6.051 -6.928 1.00 34.92 80 PHE B N 1
ATOM 1350 C CA . PHE B 1 80 ? -27.292 -4.819 -6.911 1.00 34.57 80 PHE B CA 1
ATOM 1351 C C . PHE B 1 80 ? -28.788 -5.072 -6.766 1.00 35.78 80 PHE B C 1
ATOM 1352 O O . PHE B 1 80 ? -29.513 -5.265 -7.742 1.00 38.20 80 PHE B O 1
ATOM 1360 N N . PRO B 1 81 ? -29.250 -5.162 -5.524 1.00 38.52 81 PRO B N 1
ATOM 1361 C CA . PRO B 1 81 ? -30.644 -5.494 -5.228 1.00 39.67 81 PRO B CA 1
ATOM 1362 C C . PRO B 1 81 ? -31.609 -4.441 -5.777 1.00 40.18 81 PRO B C 1
ATOM 1363 O O . PRO B 1 81 ? -31.431 -3.257 -5.507 1.00 40.46 81 PRO B O 1
ATOM 1367 N N . ARG B 1 82 ? -32.591 -4.878 -6.571 1.00 37.72 82 ARG B N 1
ATOM 1368 C CA . ARG B 1 82 ? -33.641 -4.001 -7.120 1.00 40.02 82 ARG B CA 1
ATOM 1369 C C . ARG B 1 82 ? -33.135 -3.033 -8.204 1.00 36.59 82 ARG B C 1
ATOM 1370 O O . ARG B 1 82 ? -33.845 -2.098 -8.611 1.00 38.00 82 ARG B O 1
ATOM 1378 N N . CYS B 1 83 ? -31.946 -3.319 -8.728 1.00 31.44 83 CYS B N 1
ATOM 1379 C CA . CYS B 1 83 ? -31.343 -2.499 -9.771 1.00 30.12 83 CYS B CA 1
ATOM 1380 C C . CYS B 1 83 ? -31.163 -3.210 -11.127 1.00 27.44 83 CYS B C 1
ATOM 1381 O O . CYS B 1 83 ? -30.816 -4.385 -11.201 1.00 30.23 83 CYS B O 1
ATOM 1384 N N . ARG B 1 84 ? -31.403 -2.478 -12.201 1.00 26.44 84 ARG B N 1
ATOM 1385 C CA . ARG B 1 84 ? -31.247 -3.015 -13.533 1.00 29.90 84 ARG B CA 1
ATOM 1386 C C . ARG B 1 84 ? -29.806 -2.895 -13.946 1.00 29.97 84 ARG B C 1
ATOM 1387 O O . ARG B 1 84 ? -29.237 -1.824 -13.802 1.00 29.78 84 ARG B O 1
ATOM 1395 N N . ARG B 1 85 ? -29.280 -3.933 -14.598 1.00 32.74 85 ARG B N 1
ATOM 1396 C CA . ARG B 1 85 ? -27.940 -3.920 -15.197 1.00 34.89 85 ARG B CA 1
ATOM 1397 C C . ARG B 1 85 ? -27.570 -2.615 -15.912 1.00 32.53 85 ARG B C 1
ATOM 1398 O O . ARG B 1 85 ? -26.537 -2.023 -15.618 1.00 32.59 85 ARG B O 1
ATOM 1406 N N . GLU B 1 86 ? -28.440 -2.154 -16.808 1.00 31.49 86 GLU B N 1
ATOM 1407 C CA . GLU B 1 86 ? -28.183 -0.962 -17.620 1.00 33.48 86 GLU B CA 1
ATOM 1408 C C . GLU B 1 86 ? -27.995 0.299 -16.780 1.00 30.46 86 GLU B C 1
ATOM 1409 O O . GLU B 1 86 ? -27.078 1.089 -17.005 1.00 26.25 86 GLU B O 1
ATOM 1415 N N . VAL B 1 87 ? -28.908 0.513 -15.843 1.00 29.50 87 VAL B N 1
ATOM 1416 C CA . VAL B 1 87 ? -28.828 1.700 -15.019 1.00 26.24 87 VAL B CA 1
ATOM 1417 C C . VAL B 1 87 ? -27.676 1.616 -13.996 1.00 23.76 87 VAL B C 1
ATOM 1418 O O . VAL B 1 87 ? -26.997 2.610 -13.764 1.00 24.16 87 VAL B O 1
ATOM 1422 N N . VAL B 1 88 ? -27.340 0.407 -13.546 1.00 19.77 88 VAL B N 1
ATOM 1423 C CA . VAL B 1 88 ? -26.193 0.219 -12.651 1.00 19.11 88 VAL B CA 1
ATOM 1424 C C . VAL B 1 88 ? -24.925 0.744 -13.289 1.00 20.01 88 VAL B C 1
ATOM 1425 O O . VAL B 1 88 ? -24.211 1.519 -12.675 1.00 20.42 88 VAL B O 1
ATOM 1429 N N . LYS B 1 89 ? -24.641 0.346 -14.524 1.00 24.20 89 LYS B N 1
ATOM 1430 C CA . LYS B 1 89 ? -23.379 0.759 -15.142 1.00 26.61 89 LYS B CA 1
ATOM 1431 C C . LYS B 1 89 ? -23.393 2.210 -15.651 1.00 23.37 89 LYS B C 1
ATOM 1432 O O . LYS B 1 89 ? -22.375 2.902 -15.602 1.00 23.37 89 LYS B O 1
ATOM 1438 N N . LEU B 1 90 ? -24.583 2.720 -15.931 1.00 21.94 90 LEU B N 1
ATOM 1439 C CA . LEU B 1 90 ? -24.768 4.152 -16.190 1.00 21.18 90 LEU B CA 1
ATOM 1440 C C . LEU B 1 90 ? -24.567 5.030 -14.948 1.00 21.21 90 LEU B C 1
ATOM 1441 O O . LEU B 1 90 ? -24.080 6.157 -15.040 1.00 17.60 90 LEU B O 1
ATOM 1446 N N . THR B 1 91 ? -25.050 4.549 -13.806 1.00 20.47 91 THR B N 1
ATOM 1447 C CA . THR B 1 91 ? -24.869 5.238 -12.519 1.00 20.66 91 THR B CA 1
ATOM 1448 C C . THR B 1 91 ? -23.385 5.223 -12.063 1.00 21.19 91 THR B C 1
ATOM 1449 O O . THR B 1 91 ? -22.815 6.270 -11.745 1.00 20.39 91 THR B O 1
ATOM 1453 N N . ALA B 1 92 ? -22.726 4.071 -12.178 1.00 16.96 92 ALA B N 1
ATOM 1454 C CA . ALA B 1 92 ? -21.325 3.984 -11.815 1.00 16.23 92 ALA B CA 1
ATOM 1455 C C . ALA B 1 92 ? -20.499 4.937 -12.686 1.00 16.61 92 ALA B C 1
ATOM 1456 O O . ALA B 1 92 ? -19.675 5.683 -12.164 1.00 20.20 92 ALA B O 1
ATOM 1458 N N . ALA B 1 93 ? -20.863 5.050 -13.964 1.00 15.10 93 ALA B N 1
ATOM 1459 C CA . ALA B 1 93 ? -20.147 5.896 -14.932 1.00 13.62 93 ALA B CA 1
ATOM 1460 C C . ALA B 1 93 ? -20.256 7.402 -14.675 1.00 16.96 93 ALA B C 1
ATOM 1461 O O . ALA B 1 93 ? -19.474 8.174 -15.203 1.00 18.45 93 ALA B O 1
ATOM 1463 N N . SER B 1 94 ? -21.196 7.818 -13.834 1.00 16.97 94 SER B N 1
ATOM 1464 C CA . SER B 1 94 ? -21.397 9.238 -13.590 1.00 15.68 94 SER B CA 1
ATOM 1465 C C . SER B 1 94 ? -21.288 9.672 -12.118 1.00 15.60 94 SER B C 1
ATOM 1466 O O . SER B 1 94 ? -21.543 10.834 -11.781 1.00 15.29 94 SER B O 1
ATOM 1469 N N . ILE B 1 95 ? -20.783 8.777 -11.277 1.00 17.39 95 ILE B N 1
ATOM 1470 C CA . ILE B 1 95 ? -20.591 9.063 -9.853 1.00 18.77 95 ILE B CA 1
ATOM 1471 C C . ILE B 1 95 ? -19.625 10.247 -9.728 1.00 21.22 95 ILE B C 1
ATOM 1472 O O . ILE B 1 95 ? -19.809 11.152 -8.920 1.00 19.32 95 ILE B O 1
ATOM 1477 N N . THR B 1 96 ? -18.728 10.311 -10.696 1.00 18.74 96 THR B N 1
ATOM 1478 C CA . THR B 1 96 ? -17.663 11.282 -10.762 1.00 17.95 96 THR B CA 1
ATOM 1479 C C . THR B 1 96 ? -18.231 12.651 -11.197 1.00 18.90 96 THR B C 1
ATOM 1480 O O . THR B 1 96 ? -17.941 13.696 -10.596 1.00 18.75 96 THR B O 1
ATOM 1484 N N . ALA B 1 97 ? -19.302 12.582 -11.977 1.00 19.94 97 ALA B N 1
ATOM 1485 C CA . ALA B 1 97 ? -20.102 13.768 -12.292 1.00 19.19 97 ALA B CA 1
ATOM 1486 C C . ALA B 1 97 ? -20.896 14.298 -11.102 1.00 19.42 97 ALA B C 1
ATOM 1487 O O . ALA B 1 97 ? -20.936 15.507 -10.884 1.00 18.20 97 ALA B O 1
ATOM 1489 N N . VAL B 1 98 ? -21.527 13.411 -10.333 1.00 20.44 98 VAL B N 1
ATOM 1490 C CA . VAL B 1 98 ? -22.268 13.876 -9.161 1.00 18.56 98 VAL B CA 1
ATOM 1491 C C . VAL B 1 98 ? -21.340 14.421 -8.071 1.00 17.99 98 VAL B C 1
ATOM 1492 O O . VAL B 1 98 ? -21.695 15.391 -7.397 1.00 18.32 98 VAL B O 1
ATOM 1496 N N . CYS B 1 99 ? -20.100 13.920 -8.029 1.00 18.48 99 CYS B N 1
ATOM 1497 C CA . CYS B 1 99 ? -19.023 14.483 -7.181 1.00 19.30 99 CYS B CA 1
ATOM 1498 C C . CYS B 1 99 ? -18.351 15.770 -7.712 1.00 19.76 99 CYS B C 1
ATOM 1499 O O . CYS B 1 99 ? -17.561 16.401 -7.003 1.00 21.74 99 CYS B O 1
ATOM 1502 N N . ARG B 1 100 ? -18.685 16.153 -8.945 1.00 19.78 100 ARG B N 1
ATOM 1503 C CA . ARG B 1 100 ? -18.047 17.269 -9.658 1.00 23.37 100 ARG B CA 1
ATOM 1504 C C . ARG B 1 100 ? -16.542 17.123 -9.677 1.00 22.60 100 ARG B C 1
ATOM 1505 O O . ARG B 1 100 ? -15.804 18.094 -9.562 1.00 19.63 100 ARG B O 1
ATOM 1513 N N . LEU B 1 101 ? -16.115 15.897 -9.933 1.00 19.84 101 LEU B N 1
ATOM 1514 C CA . LEU B 1 101 ? -14.716 15.554 -10.090 1.00 21.09 101 LEU B CA 1
ATOM 1515 C C . LEU B 1 101 ? -14.444 15.232 -11.563 1.00 19.72 101 LEU B C 1
ATOM 1516 O O . LEU B 1 101 ? -15.007 14.281 -12.108 1.00 21.08 101 LEU B O 1
ATOM 1521 N N . PRO B 1 102 ? -13.635 16.068 -12.239 1.00 16.62 102 PRO B N 1
ATOM 1522 C CA . PRO B 1 102 ? -13.249 15.769 -13.622 1.00 15.52 102 PRO B CA 1
ATOM 1523 C C . PRO B 1 102 ? -12.306 14.582 -13.758 1.00 16.35 102 PRO B C 1
ATOM 1524 O O . PRO B 1 102 ? -11.648 14.158 -12.804 1.00 19.84 102 PRO B O 1
ATOM 1528 N N . ILE B 1 103 ? -12.377 13.962 -14.921 1.00 17.52 103 ILE B N 1
ATOM 1529 C CA . ILE B 1 103 ? -11.527 12.840 -15.280 1.00 17.12 103 ILE B CA 1
ATOM 1530 C C . ILE B 1 103 ? -10.859 13.201 -16.609 1.00 16.70 103 ILE B C 1
ATOM 1531 O O . ILE B 1 103 ? -11.303 14.138 -17.258 1.00 15.08 103 ILE B O 1
ATOM 1536 N N . VAL B 1 104 ? -9.747 12.572 -16.982 1.00 20.06 104 VAL B N 1
ATOM 1537 C CA . VAL B 1 104 ? -9.267 12.774 -18.353 1.00 24.57 104 VAL B CA 1
ATOM 1538 C C . VAL B 1 104 ? -9.564 11.565 -19.224 1.00 26.65 104 VAL B C 1
ATOM 1539 O O . VAL B 1 104 ? -9.452 10.435 -18.762 1.00 23.98 104 VAL B O 1
ATOM 1543 N N . VAL B 1 105 ? -10.210 11.841 -20.361 1.00 31.17 105 VAL B N 1
ATOM 1544 C CA . VAL B 1 105 ? -10.877 10.830 -21.178 1.00 34.34 105 VAL B CA 1
ATOM 1545 C C . VAL B 1 105 ? -9.869 9.875 -21.769 1.00 39.98 105 VAL B C 1
ATOM 1546 O O . VAL B 1 105 ? -10.101 8.666 -21.800 1.0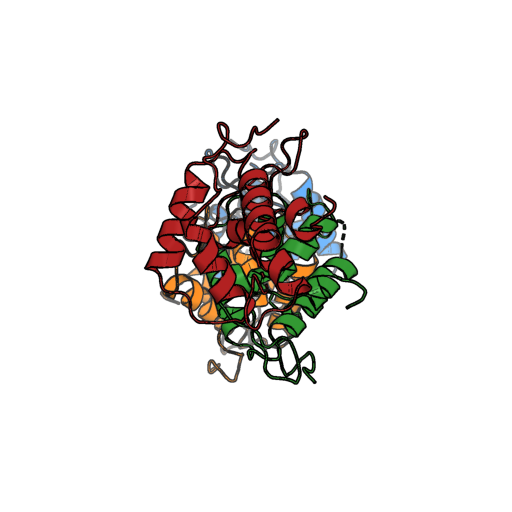0 46.62 105 VAL B O 1
ATOM 1550 N N . ASP B 1 106 ? -8.754 10.420 -22.250 1.00 43.79 106 ASP B N 1
ATOM 1551 C CA . ASP B 1 106 ? -7.626 9.590 -22.650 1.00 44.76 106 ASP B CA 1
ATOM 1552 C C . ASP B 1 106 ? -6.340 10.372 -22.825 1.00 45.69 106 ASP B C 1
ATOM 1553 O O . ASP B 1 106 ? -6.207 11.483 -22.317 1.00 43.09 106 ASP B O 1
ATOM 1558 N N . ALA B 1 107 ? -5.455 9.822 -23.653 1.00 50.29 107 ALA B N 1
ATOM 1559 C CA . ALA B 1 107 ? -4.085 10.304 -23.810 1.00 52.32 107 ALA B CA 1
ATOM 1560 C C . ALA B 1 107 ? -3.983 11.743 -24.341 1.00 53.17 107 ALA B C 1
ATOM 1561 O O . ALA B 1 107 ? -3.019 12.445 -24.044 1.00 56.36 107 ALA B O 1
ATOM 1563 N N . SER B 1 108 ? -4.998 12.188 -25.080 1.00 53.05 108 SER B N 1
ATOM 1564 C CA . SER B 1 108 ? -5.107 13.588 -25.506 1.00 51.75 108 SER B CA 1
ATOM 1565 C C . SER B 1 108 ? -5.080 14.594 -24.341 1.00 50.08 108 SER B C 1
ATOM 1566 O O . SER B 1 108 ? -4.664 15.740 -24.511 1.00 51.44 108 SER B O 1
ATOM 1569 N N . GLY B 1 109 ? -5.575 14.183 -23.175 1.00 49.85 109 GLY B N 1
ATOM 1570 C CA . GLY B 1 109 ? -5.782 15.120 -22.076 1.00 46.96 109 GLY B CA 1
ATOM 1571 C C . GLY B 1 109 ? -7.169 15.760 -22.090 1.00 44.81 109 GLY B C 1
ATOM 1572 O O . GLY B 1 109 ? -7.436 16.722 -21.356 1.00 43.65 109 GLY B O 1
ATOM 1573 N N . ASP B 1 110 ? -8.020 15.280 -22.999 1.00 43.51 110 ASP B N 1
ATOM 1574 C CA . ASP B 1 110 ? -9.412 15.710 -23.068 1.00 40.42 110 ASP B CA 1
ATOM 1575 C C . ASP B 1 110 ? -10.077 15.425 -21.730 1.00 33.87 110 ASP B C 1
ATOM 1576 O O . ASP B 1 110 ? -9.939 14.334 -21.187 1.00 28.70 110 ASP B O 1
ATOM 1581 N N . GLY B 1 111 ? -10.742 16.429 -21.181 1.00 28.22 111 GLY B N 1
ATOM 1582 C CA . GLY B 1 111 ? -11.450 16.245 -19.932 1.00 25.73 111 GLY B CA 1
ATOM 1583 C C . GLY B 1 111 ? -12.922 15.895 -20.078 1.00 23.21 111 GLY B C 1
ATOM 1584 O O . GLY B 1 111 ? -13.506 16.063 -21.143 1.00 22.04 111 GLY B O 1
ATOM 1585 N N . ALA B 1 112 ? -13.507 15.377 -19.003 1.00 20.97 112 ALA B N 1
ATOM 1586 C CA . ALA B 1 112 ? -14.945 15.115 -18.925 1.00 19.43 112 ALA B CA 1
ATOM 1587 C C . ALA B 1 112 ? -15.323 14.916 -17.444 1.00 17.03 112 ALA B C 1
ATOM 1588 O O . ALA B 1 112 ? -14.498 15.098 -16.563 1.00 16.25 112 ALA B O 1
ATOM 1590 N N . TYR B 1 113 ? -16.574 14.567 -17.176 1.00 19.00 113 TYR B N 1
ATOM 1591 C CA . TYR B 1 113 ? -17.035 14.321 -15.807 1.00 19.33 113 TYR B CA 1
ATOM 1592 C C . TYR B 1 113 ? -17.634 12.935 -15.707 1.00 19.04 113 TYR B C 1
ATOM 1593 O O . TYR B 1 113 ? -18.281 12.593 -14.726 1.00 20.62 113 TYR B O 1
ATOM 1602 N N . VAL B 1 114 ? -17.414 12.138 -16.738 1.00 17.60 114 VAL B N 1
ATOM 1603 C CA . VAL B 1 114 ? -18.211 10.949 -16.988 1.00 17.97 114 VAL B CA 1
ATOM 1604 C C . VAL B 1 114 ? -17.284 9.850 -17.547 1.00 20.37 114 VAL B C 1
ATOM 1605 O O . VAL B 1 114 ? -16.296 10.168 -18.211 1.00 21.72 114 VAL B O 1
ATOM 1609 N N . CYS B 1 115 ? -17.466 8.610 -17.097 1.00 18.79 115 CYS B N 1
ATOM 1610 C CA . CYS B 1 115 ? -16.593 7.493 -17.483 1.00 18.45 115 CYS B CA 1
ATOM 1611 C C . CYS B 1 115 ? -17.213 6.538 -18.495 1.00 19.34 115 CYS B C 1
ATOM 1612 O O . CYS B 1 115 ? -17.871 5.559 -18.117 1.00 22.33 115 CYS B O 1
ATOM 1615 N N . LYS B 1 116 ? -16.852 6.713 -19.764 1.00 19.77 116 LYS B N 1
ATOM 1616 C CA . LYS B 1 116 ? -17.457 5.929 -20.840 1.00 24.38 116 LYS B CA 1
ATOM 1617 C C . LYS B 1 116 ? -17.046 4.443 -20.819 1.00 27.30 116 LYS B C 1
ATOM 1618 O O . LYS B 1 116 ? -17.864 3.542 -21.085 1.00 29.66 116 LYS B O 1
ATOM 1624 N N . ASP B 1 117 ? -15.811 4.183 -20.405 1.00 27.23 117 ASP B N 1
ATOM 1625 C CA . ASP B 1 117 ? -15.327 2.819 -20.251 1.00 26.25 117 ASP B CA 1
ATOM 1626 C C . ASP B 1 117 ? -16.171 2.054 -19.226 1.00 24.53 117 ASP B C 1
ATOM 1627 O O . ASP B 1 117 ? -16.643 0.971 -19.511 1.00 26.21 117 ASP B O 1
ATOM 1632 N N . VAL B 1 118 ? -16.565 2.729 -18.157 1.00 23.42 118 VAL B N 1
ATOM 1633 C CA . VAL B 1 118 ? -17.431 2.134 -17.149 1.00 23.22 118 VAL B CA 1
ATOM 1634 C C . VAL B 1 118 ? -18.875 1.939 -17.645 1.00 22.54 118 VAL B C 1
ATOM 1635 O O . VAL B 1 118 ? -19.525 0.947 -17.328 1.00 21.92 118 VAL B O 1
ATOM 1639 N N . ALA B 1 119 ? -19.371 2.883 -18.432 1.00 22.31 119 ALA B N 1
ATOM 1640 C CA . ALA B 1 119 ? -20.719 2.783 -18.997 1.00 24.21 119 ALA B CA 1
ATOM 1641 C C . ALA B 1 119 ? -20.873 1.610 -19.978 1.00 25.24 119 ALA B C 1
ATOM 1642 O O . ALA B 1 119 ? -21.958 1.089 -20.162 1.00 26.60 119 ALA B O 1
ATOM 1644 N N . ALA B 1 120 ? -19.763 1.156 -20.538 1.00 26.73 120 ALA B N 1
ATOM 1645 C CA . ALA B 1 120 ? -19.768 0.039 -21.471 1.00 29.40 120 ALA B CA 1
ATOM 1646 C C . ALA B 1 120 ? -19.344 -1.304 -20.860 1.00 33.38 120 ALA B C 1
ATOM 1647 O O . ALA B 1 120 ? -19.112 -2.266 -21.593 1.00 35.45 120 ALA B O 1
ATOM 1649 N N . TYR B 1 121 ? -19.120 -1.336 -19.545 1.00 34.52 121 TYR B N 1
ATOM 1650 C CA . TYR B 1 121 ? -18.770 -2.567 -18.825 1.00 38.15 121 TYR B CA 1
ATOM 1651 C C . TYR B 1 121 ? -19.650 -3.756 -19.291 1.00 44.85 121 TYR B C 1
ATOM 1652 O O . TYR B 1 121 ? -20.859 -3.584 -19.482 1.00 45.01 121 TYR B O 1
ATOM 1661 N N . PRO B 1 122 ? -19.051 -4.954 -19.546 1.00 52.37 122 PRO B N 1
ATOM 1662 C CA . PRO B 1 122 ? -17.715 -5.447 -19.161 1.00 56.55 122 PRO B CA 1
ATOM 1663 C C . PRO B 1 122 ? -16.660 -5.381 -20.260 1.00 62.76 122 PRO B C 1
ATOM 1664 O O . PRO B 1 122 ? -15.614 -6.024 -20.173 1.00 64.17 122 PRO B O 1
ATOM 1668 N N . ASP B 1 123 ? -16.942 -4.597 -21.291 1.00 72.16 123 ASP B N 1
ATOM 1669 C CA . ASP B 1 123 ? -16.034 -4.464 -22.427 1.00 82.08 123 ASP B CA 1
ATOM 1670 C C . ASP B 1 123 ? -14.983 -3.355 -22.227 1.00 86.35 123 ASP B C 1
ATOM 1671 O O . ASP B 1 123 ? -13.839 -3.638 -21.841 1.00 87.73 123 ASP B O 1
ATOM 1676 N N . ALA B 1 124 ? -15.382 -2.102 -22.463 1.00 89.71 124 ALA B N 1
ATOM 1677 C CA . ALA B 1 124 ? -14.465 -0.959 -22.383 1.00 91.55 124 ALA B CA 1
ATOM 1678 C C . ALA B 1 124 ? -14.140 -0.584 -20.934 1.00 92.64 124 ALA B C 1
ATOM 1679 O O . ALA B 1 124 ? -13.120 -1.003 -20.379 1.00 94.98 124 ALA B O 1
ATOM 1681 N N . MET C 1 5 ? -2.780 0.875 21.285 1.00 60.10 5 MET C N 1
ATOM 1682 C CA . MET C 1 5 ? -4.129 1.413 20.933 1.00 59.93 5 MET C CA 1
ATOM 1683 C C . MET C 1 5 ? -4.465 1.213 19.451 1.00 53.25 5 MET C C 1
ATOM 1684 O O . MET C 1 5 ? -3.611 0.819 18.659 1.00 53.37 5 MET C O 1
ATOM 1689 N N . CYS C 1 6 ? -5.733 1.379 19.098 1.00 47.48 6 CYS C N 1
ATOM 1690 C CA . CYS C 1 6 ? -6.142 1.257 17.705 1.00 40.32 6 CYS C CA 1
ATOM 1691 C C . CYS C 1 6 ? -6.307 2.643 17.139 1.00 38.98 6 CYS C C 1
ATOM 1692 O O . CYS C 1 6 ? -7.265 3.332 17.454 1.00 39.04 6 CYS C O 1
ATOM 1695 N N . TYR C 1 7 ? -5.325 3.095 16.382 1.00 36.51 7 TYR C N 1
ATOM 1696 C CA . TYR C 1 7 ? -5.376 4.441 15.842 1.00 36.46 7 TYR C CA 1
ATOM 1697 C C . TYR C 1 7 ? -6.232 4.554 14.595 1.00 34.15 7 TYR C C 1
ATOM 1698 O O . TYR C 1 7 ? -5.962 3.913 13.581 1.00 28.25 7 TYR C O 1
ATOM 1707 N N . PRO C 1 8 ? -7.294 5.366 14.665 1.00 35.56 8 PRO C N 1
ATOM 1708 C CA . PRO C 1 8 ? -8.115 5.678 13.494 1.00 36.25 8 PRO C CA 1
ATOM 1709 C C . PRO C 1 8 ? -7.238 6.098 12.324 1.00 35.73 8 PRO C C 1
ATOM 1710 O O . PRO C 1 8 ? -6.267 6.809 12.501 1.00 40.31 8 PRO C O 1
ATOM 1714 N N . GLY C 1 9 ? -7.470 5.519 11.160 1.00 34.05 9 GLY C N 1
ATOM 1715 C CA . GLY C 1 9 ? -6.719 5.933 9.987 1.00 32.83 9 GLY C CA 1
ATOM 1716 C C . GLY C 1 9 ? -5.588 4.990 9.663 1.00 32.19 9 GLY C C 1
ATOM 1717 O O . GLY C 1 9 ? -5.118 4.880 8.529 1.00 29.70 9 GLY C O 1
ATOM 1718 N N . GLN C 1 10 ? -5.208 4.207 10.651 1.00 36.67 10 GLN C N 1
ATOM 1719 C CA . GLN C 1 10 ? -4.274 3.153 10.372 1.00 37.39 10 GLN C CA 1
ATOM 1720 C C . GLN C 1 10 ? -4.698 1.719 10.833 1.00 34.51 10 GLN C C 1
ATOM 1721 O O . GLN C 1 10 ? -4.497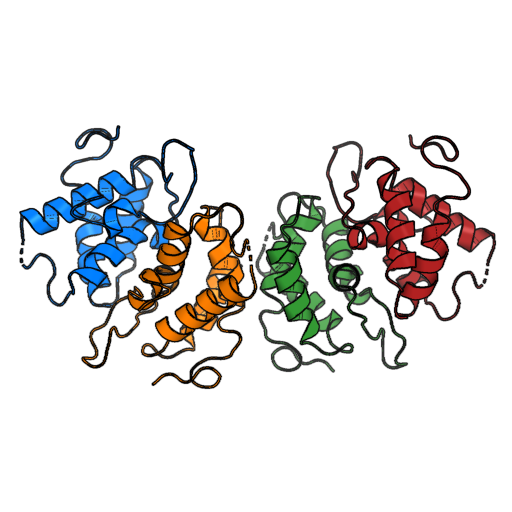 0.754 10.086 1.00 34.83 10 GLN C O 1
ATOM 1727 N N . ALA C 1 11 ? -5.202 1.547 12.060 1.00 31.13 11 ALA C N 1
ATOM 1728 C CA . ALA C 1 11 ? -5.722 0.236 12.483 1.00 25.36 11 ALA C CA 1
ATOM 1729 C C . ALA C 1 11 ? -6.951 -0.082 11.629 1.00 24.81 11 ALA C C 1
ATOM 1730 O O . ALA C 1 11 ? -7.207 -1.235 11.310 1.00 24.98 11 ALA C O 1
ATOM 1732 N N . PHE C 1 12 ? -7.686 0.953 11.238 1.00 22.69 12 PHE C N 1
ATOM 1733 C CA . PHE C 1 12 ? -8.784 0.809 10.300 1.00 22.45 12 PHE C CA 1
ATOM 1734 C C . PHE C 1 12 ? -8.878 2.077 9.473 1.00 23.91 12 PHE C C 1
ATOM 1735 O O . PHE C 1 12 ? -8.446 3.125 9.936 1.00 24.36 12 PHE C O 1
ATOM 1743 N N . GLN C 1 13 ? -9.330 1.958 8.220 1.00 27.05 13 GLN C N 1
ATOM 1744 C CA . GLN C 1 13 ? -9.640 3.105 7.352 1.00 29.43 13 GLN C CA 1
ATOM 1745 C C . GLN C 1 13 ? -10.689 3.999 7.993 1.00 29.35 13 GLN C C 1
ATOM 1746 O O . GLN C 1 13 ? -11.601 3.519 8.657 1.00 27.71 13 GLN C O 1
ATOM 1752 N N . VAL C 1 14 ? -10.553 5.299 7.793 1.00 29.53 14 VAL C N 1
ATOM 1753 C CA . VAL C 1 14 ? -11.576 6.229 8.232 1.00 32.95 14 VAL C CA 1
ATOM 1754 C C . VAL C 1 14 ? -11.988 7.066 7.015 1.00 34.37 14 VAL C C 1
ATOM 1755 O O . VAL C 1 14 ? -11.197 7.217 6.092 1.00 30.09 14 VAL C O 1
ATOM 1759 N N . PRO C 1 15 ? -13.294 7.391 6.885 1.00 34.97 15 PRO C N 1
ATOM 1760 C CA . PRO C 1 15 ? -14.397 7.001 7.774 1.00 32.25 15 PRO C CA 1
ATOM 1761 C C . PRO C 1 15 ? -14.569 5.485 7.860 1.00 26.11 15 PRO C C 1
ATOM 1762 O O . PRO C 1 15 ? -14.249 4.750 6.919 1.00 21.89 15 PRO C O 1
ATOM 1766 N N . ALA C 1 16 ? -14.831 5.032 9.075 1.00 18.82 16 ALA C N 1
ATOM 1767 C CA . ALA C 1 16 ? -14.768 3.622 9.395 1.00 16.88 16 ALA C CA 1
ATOM 1768 C C . ALA C 1 16 ? -15.942 2.881 8.740 1.00 18.51 16 ALA C C 1
ATOM 1769 O O . ALA C 1 16 ? -17.028 3.440 8.619 1.00 20.58 16 ALA C O 1
ATOM 1771 N N . LEU C 1 17 ? -15.685 1.690 8.200 1.00 17.04 17 LEU C N 1
ATOM 1772 C CA . LEU C 1 17 ? -16.749 0.742 7.804 1.00 16.24 17 LEU C CA 1
ATOM 1773 C C . LEU C 1 17 ? -17.917 1.339 7.017 1.00 17.66 17 LEU C C 1
ATOM 1774 O O . LEU C 1 17 ? -19.067 1.239 7.431 1.00 18.08 17 LEU C O 1
ATOM 1779 N N . PRO C 1 18 ? -17.645 1.895 5.826 1.00 19.18 18 PRO C N 1
ATOM 1780 C CA . PRO C 1 18 ? -18.687 2.439 4.942 1.00 18.16 18 PRO C CA 1
ATOM 1781 C C . PRO C 1 18 ? -19.779 1.417 4.623 1.00 18.44 18 PRO C C 1
ATOM 1782 O O . PRO C 1 18 ? -20.949 1.759 4.528 1.00 16.74 18 PRO C O 1
ATOM 1786 N N . ALA C 1 19 ? -19.397 0.157 4.471 1.00 16.16 19 ALA C N 1
ATOM 1787 C CA . ALA C 1 19 ? -20.336 -0.864 4.074 1.00 14.73 19 ALA C CA 1
ATOM 1788 C C . ALA C 1 19 ? -21.258 -1.262 5.225 1.00 14.28 19 ALA C C 1
ATOM 1789 O O . ALA C 1 19 ? -22.318 -1.850 5.003 1.00 19.19 19 ALA C O 1
ATOM 1791 N N . CYS C 1 20 ? -20.872 -0.937 6.455 1.00 13.40 20 CYS C N 1
ATOM 1792 C CA . CYS C 1 20 ? -21.669 -1.327 7.617 1.00 13.09 20 CYS C CA 1
ATOM 1793 C C . CYS C 1 20 ? -22.700 -0.294 8.010 1.00 15.55 20 CYS C C 1
ATOM 1794 O O . CYS C 1 20 ? -23.609 -0.583 8.773 1.00 15.91 20 CYS C O 1
ATOM 1797 N N . ARG C 1 21 ? -22.528 0.928 7.536 1.00 15.90 21 ARG C N 1
ATOM 1798 C CA . ARG C 1 21 ? -23.467 1.999 7.826 1.00 16.73 21 ARG C CA 1
ATOM 1799 C C . ARG C 1 21 ? -24.857 1.786 7.211 1.00 18.11 21 ARG C C 1
ATOM 1800 O O . ARG C 1 21 ? -25.851 1.934 7.901 1.00 17.11 21 ARG C O 1
ATOM 1808 N N . PRO C 1 22 ? -24.935 1.237 5.981 1.00 19.87 22 PRO C N 1
ATOM 1809 C CA . PRO C 1 22 ? -26.253 0.830 5.468 1.00 20.49 22 PRO C CA 1
ATOM 1810 C C . PRO C 1 22 ? -26.861 -0.393 6.161 1.00 21.09 22 PRO C C 1
ATOM 1811 O O . PRO C 1 22 ? -28.075 -0.472 6.319 1.00 25.86 22 PRO C O 1
ATOM 1815 N N . LEU C 1 23 ? -26.014 -1.320 6.607 1.00 19.95 23 LEU C N 1
ATOM 1816 C CA . LEU C 1 23 ? -26.462 -2.469 7.401 1.00 18.60 23 LEU C CA 1
ATOM 1817 C C . LEU C 1 23 ? -27.109 -2.064 8.725 1.00 18.08 23 LEU C C 1
ATOM 1818 O O . LEU C 1 23 ? -28.210 -2.515 9.044 1.00 19.89 23 LEU C O 1
ATOM 1823 N N . LEU C 1 24 ? -26.414 -1.235 9.502 1.00 19.16 24 LEU C N 1
ATOM 1824 C CA . LEU C 1 24 ? -26.949 -0.740 10.766 1.00 17.64 24 LEU C CA 1
ATOM 1825 C C . LEU C 1 24 ? -28.282 0.004 10.593 1.00 17.64 24 LEU C C 1
ATOM 1826 O O . LEU C 1 24 ? -29.201 -0.237 11.365 1.00 18.60 24 LEU C O 1
ATOM 1831 N N . ARG C 1 25 ? -28.430 0.784 9.515 1.00 17.71 25 ARG C N 1
ATOM 1832 C CA . ARG C 1 25 ? -29.674 1.510 9.247 1.00 17.83 25 ARG C CA 1
ATOM 1833 C C . ARG C 1 25 ? -30.865 0.644 8.892 1.00 19.88 25 ARG C C 1
ATOM 1834 O O . ARG C 1 25 ? -31.985 0.991 9.228 1.00 18.99 25 ARG C O 1
ATOM 1842 N N . LEU C 1 26 ? -30.620 -0.468 8.205 1.00 22.44 26 LEU C N 1
ATOM 1843 C CA . LEU C 1 26 ? -31.634 -1.489 7.964 1.00 20.67 26 LEU C CA 1
ATOM 1844 C C . LEU C 1 26 ? -31.957 -2.274 9.217 1.00 20.65 26 LEU C C 1
ATOM 1845 O O . LEU C 1 26 ? -33.111 -2.539 9.520 1.00 20.20 26 LEU C O 1
ATOM 1850 N N . GLN C 1 27 ? -30.926 -2.723 9.907 1.00 17.81 27 GLN C N 1
ATOM 1851 C CA . GLN C 1 27 ? -31.143 -3.514 11.103 1.00 18.09 27 GLN C CA 1
ATOM 1852 C C . GLN C 1 27 ? -31.859 -2.808 12.251 1.00 18.85 27 GLN C C 1
ATOM 1853 O O . GLN C 1 27 ? -32.644 -3.430 12.954 1.00 16.17 27 GLN C O 1
ATOM 1859 N N . CYS C 1 28 ? -31.610 -1.521 12.455 1.00 18.47 28 CYS C N 1
ATOM 1860 C CA . CYS C 1 28 ? -32.078 -0.908 13.680 1.00 18.79 28 CYS C CA 1
ATOM 1861 C C . CYS C 1 28 ? -33.588 -0.701 13.705 1.00 22.69 28 CYS C C 1
ATOM 1862 O O . CYS C 1 28 ? -34.175 -0.563 14.770 1.00 22.47 28 CYS C O 1
ATOM 1865 N N . ASN C 1 29 ? -34.245 -0.891 12.568 1.00 22.74 29 ASN C N 1
ATOM 1866 C CA . ASN C 1 29 ? -35.700 -0.979 12.577 1.00 23.29 29 ASN C CA 1
ATOM 1867 C C . ASN C 1 29 ? -36.275 -2.268 11.983 1.00 25.17 29 ASN C C 1
ATOM 1868 O O . ASN C 1 29 ? -37.390 -2.284 11.490 1.00 26.45 29 ASN C O 1
ATOM 1873 N N . GLY C 1 30 ? -35.484 -3.333 11.979 1.00 23.86 30 GLY C N 1
ATOM 1874 C CA . GLY C 1 30 ? -35.992 -4.645 11.628 1.00 20.25 30 GLY C CA 1
ATOM 1875 C C . GLY C 1 30 ? -36.358 -4.853 10.173 1.00 22.06 30 GLY C C 1
ATOM 1876 O O . GLY C 1 30 ? -37.040 -5.808 9.837 1.00 21.21 30 GLY C O 1
ATOM 1877 N N . SER C 1 31 ? -35.818 -4.026 9.292 1.00 22.11 31 SER C N 1
ATOM 1878 C CA . SER C 1 31 ? -35.960 -4.262 7.860 1.00 22.41 31 SER C CA 1
ATOM 1879 C C . SER C 1 31 ? -35.252 -5.537 7.428 1.00 25.59 31 SER C C 1
ATOM 1880 O O . SER C 1 31 ? -34.407 -6.068 8.137 1.00 25.13 31 SER C O 1
ATOM 1883 N N . GLN C 1 32 ? -35.553 -5.996 6.223 1.00 29.98 32 GLN C N 1
ATOM 1884 C CA . GLN C 1 32 ? -34.836 -7.124 5.624 1.00 34.17 32 GLN C CA 1
ATOM 1885 C C . GLN C 1 32 ? -33.487 -6.650 5.075 1.00 28.21 32 GLN C C 1
ATOM 1886 O O . GLN C 1 32 ? -33.398 -5.582 4.468 1.00 26.94 32 GLN C O 1
ATOM 1892 N N . VAL C 1 33 ? -32.419 -7.377 5.366 1.00 25.26 33 VAL C N 1
ATOM 1893 C CA . VAL C 1 33 ? -31.144 -6.967 4.828 1.00 24.32 33 VAL C CA 1
ATOM 1894 C C . VAL C 1 33 ? -30.712 -7.928 3.722 1.00 23.67 33 VAL C C 1
ATOM 1895 O O . VAL C 1 33 ? -30.716 -9.142 3.904 1.00 21.76 33 VAL C O 1
ATOM 1899 N N . PRO C 1 34 ? -30.544 -7.403 2.501 1.00 22.35 34 PRO C N 1
ATOM 1900 C CA . PRO C 1 34 ? -29.988 -8.149 1.364 1.00 21.90 34 PRO C CA 1
ATOM 1901 C C . PRO C 1 34 ? -28.653 -8.782 1.712 1.00 22.82 34 PRO C C 1
ATOM 1902 O O . PRO C 1 34 ? -27.869 -8.197 2.436 1.00 26.91 34 PRO C O 1
ATOM 1906 N N . GLU C 1 35 ? -28.379 -9.964 1.182 1.00 24.48 35 GLU C N 1
ATOM 1907 C CA . GLU C 1 35 ? -27.135 -10.650 1.506 1.00 29.53 35 GLU C CA 1
ATOM 1908 C C . GLU C 1 35 ? -25.886 -9.877 1.086 1.00 26.28 35 GLU C C 1
ATOM 1909 O O . GLU C 1 35 ? -24.875 -9.903 1.791 1.00 26.02 35 GLU C O 1
ATOM 1915 N N . ALA C 1 36 ? -25.985 -9.132 -0.015 1.00 21.53 36 ALA C N 1
ATOM 1916 C CA . ALA C 1 36 ? -24.853 -8.368 -0.542 1.00 21.01 36 ALA C CA 1
ATOM 1917 C C . ALA C 1 36 ? -24.434 -7.273 0.402 1.00 19.86 36 ALA C C 1
ATOM 1918 O O . ALA C 1 36 ? -23.252 -7.040 0.561 1.00 20.23 36 ALA C O 1
ATOM 1920 N N . VAL C 1 37 ? -25.377 -6.644 1.095 1.00 18.41 37 VAL C N 1
ATOM 1921 C CA . VAL C 1 37 ? -24.974 -5.597 2.023 1.00 21.68 37 VAL C CA 1
ATOM 1922 C C . VAL C 1 37 ? -24.446 -6.108 3.350 1.00 20.01 37 VAL C C 1
ATOM 1923 O O . VAL C 1 37 ? -23.471 -5.569 3.851 1.00 22.67 37 VAL C O 1
ATOM 1927 N N . LEU C 1 38 ? -24.992 -7.215 3.848 1.00 20.36 38 LEU C N 1
ATOM 1928 C CA . LEU C 1 38 ? -24.390 -7.919 4.983 1.00 20.30 38 LEU C CA 1
ATOM 1929 C C . LEU C 1 38 ? -22.973 -8.400 4.642 1.00 19.63 38 LEU C C 1
ATOM 1930 O O . LEU C 1 38 ? -22.025 -8.173 5.417 1.00 22.94 38 LEU C O 1
ATOM 1935 N N . ARG C 1 39 ? -22.823 -9.037 3.483 1.00 21.54 39 ARG C N 1
ATOM 1936 C CA . ARG C 1 39 ? -21.541 -9.606 3.060 1.00 22.01 39 ARG C CA 1
ATOM 1937 C C . ARG C 1 39 ? -20.418 -8.544 2.989 1.00 19.23 39 ARG C C 1
ATOM 1938 O O . ARG C 1 39 ? -19.318 -8.741 3.536 1.00 20.22 39 ARG C O 1
ATOM 1946 N N . ASP C 1 40 ? -20.738 -7.369 2.449 1.00 19.36 40 ASP C N 1
ATOM 1947 C CA . ASP C 1 40 ? -19.726 -6.324 2.313 1.00 18.63 40 ASP C CA 1
ATOM 1948 C C . ASP C 1 40 ? -19.326 -5.718 3.658 1.00 17.71 40 ASP C C 1
ATOM 1949 O O . ASP C 1 40 ? -18.154 -5.421 3.887 1.00 20.95 40 ASP C O 1
ATOM 1954 N N . CYS C 1 41 ? -20.277 -5.603 4.575 1.00 15.66 41 CYS C N 1
ATOM 1955 C CA . CYS C 1 41 ? -19.954 -5.118 5.892 1.00 11.46 41 CYS C CA 1
ATOM 1956 C C . CYS C 1 41 ? -19.045 -6.096 6.600 1.00 15.18 41 CYS C C 1
ATOM 1957 O O . CYS C 1 41 ? -18.010 -5.709 7.133 1.00 15.93 41 CYS C O 1
ATOM 1960 N N . CYS C 1 42 ? -19.375 -7.379 6.541 1.00 17.67 42 CYS C N 1
ATOM 1961 C CA . CYS C 1 42 ? -18.558 -8.406 7.212 1.00 17.22 42 CYS C CA 1
ATOM 1962 C C . CYS C 1 42 ? -17.138 -8.555 6.636 1.00 18.50 42 CYS C C 1
ATOM 1963 O O . CYS C 1 42 ? -16.181 -8.824 7.370 1.00 17.39 42 CYS C O 1
ATOM 1966 N N . GLN C 1 43 ? -17.025 -8.420 5.321 1.00 17.53 43 GLN C N 1
ATOM 1967 C CA . GLN C 1 43 ? -15.735 -8.403 4.630 1.00 20.67 43 GLN C CA 1
ATOM 1968 C C . GLN C 1 43 ? -14.834 -7.233 5.080 1.00 17.45 43 GLN C C 1
ATOM 1969 O O . GLN C 1 43 ? -13.648 -7.412 5.318 1.00 17.56 43 GLN C O 1
ATOM 1975 N N . GLN C 1 44 ? -15.428 -6.062 5.276 1.00 13.44 44 GLN C N 1
ATOM 1976 C CA . GLN C 1 44 ? -14.730 -4.904 5.815 1.00 15.73 44 GLN C CA 1
ATOM 1977 C C . GLN C 1 44 ? -14.317 -5.064 7.281 1.00 18.62 44 GLN C C 1
ATOM 1978 O O . GLN C 1 44 ? -13.203 -4.702 7.659 1.00 21.12 44 GLN C O 1
ATOM 1984 N N . LEU C 1 45 ? -15.198 -5.633 8.099 1.00 17.34 45 LEU C N 1
ATOM 1985 C CA . LEU C 1 45 ? -14.825 -5.984 9.471 1.00 16.35 45 LEU C CA 1
ATOM 1986 C C . LEU C 1 45 ? -13.704 -7.043 9.511 1.00 18.03 45 LEU C C 1
ATOM 1987 O O . LEU C 1 45 ? -12.743 -6.908 10.272 1.00 18.43 45 LEU C O 1
ATOM 1992 N N . ALA C 1 46 ? -13.795 -8.038 8.634 1.00 18.51 46 ALA C N 1
ATOM 1993 C CA . ALA C 1 46 ? -12.857 -9.152 8.606 1.00 19.83 46 ALA C CA 1
ATOM 1994 C C . ALA C 1 46 ? -11.412 -8.698 8.409 1.00 23.73 46 ALA C C 1
ATOM 1995 O O . ALA C 1 46 ? -10.481 -9.333 8.913 1.00 25.06 46 ALA C O 1
ATOM 1997 N N . HIS C 1 47 ? -11.239 -7.577 7.706 1.00 23.84 47 HIS C N 1
ATOM 1998 C CA . HIS C 1 47 ? -9.924 -6.965 7.457 1.00 25.11 47 HIS C CA 1
ATOM 1999 C C . HIS C 1 47 ? -9.123 -6.555 8.698 1.00 23.13 47 HIS C C 1
ATOM 2000 O O . HIS C 1 47 ? -7.903 -6.345 8.627 1.00 22.98 47 HIS C O 1
ATOM 2007 N N . ILE C 1 48 ? -10.036 -5.898 9.632 1.00 20.59 48 ILE C N 1
ATOM 2008 C CA . ILE C 1 48 ? -9.522 -5.289 10.845 1.00 17.92 48 ILE C CA 1
ATOM 2009 C C . ILE C 1 48 ? -9.214 -6.399 11.835 1.00 20.48 48 ILE C C 1
ATOM 2010 O O . ILE C 1 48 ? -9.752 -7.501 11.710 1.00 22.44 48 ILE C O 1
ATOM 2015 N N . SER C 1 49 ? -8.195 -6.193 12.659 1.00 18.70 49 SER C N 1
ATOM 2016 C CA . SER C 1 49 ? -7.796 -7.198 13.646 1.00 21.43 49 SER C CA 1
ATOM 2017 C C . SER C 1 49 ? -8.807 -7.374 14.786 1.00 20.31 49 SER C C 1
ATOM 2018 O O . SER C 1 49 ? -9.533 -6.442 15.137 1.00 23.96 49 SER C O 1
ATOM 2021 N N . GLU C 1 50 ? -8.771 -8.530 15.440 1.00 18.47 50 GLU C N 1
ATOM 2022 C CA . GLU C 1 50 ? -9.672 -8.801 16.560 1.00 16.35 50 GLU C CA 1
ATOM 2023 C C . GLU C 1 50 ? -9.603 -7.763 17.647 1.00 17.76 50 GLU C C 1
ATOM 2024 O O . GLU C 1 50 ? -10.587 -7.530 18.351 1.00 17.92 50 GLU C O 1
ATOM 2030 N N . TRP C 1 51 ? -8.439 -7.127 17.760 1.00 17.08 51 TRP C N 1
ATOM 2031 C CA . TRP C 1 51 ? -8.202 -6.104 18.771 1.00 19.69 51 TRP C CA 1
ATOM 2032 C C . TRP C 1 51 ? -8.883 -4.783 18.450 1.00 17.29 51 TRP C C 1
ATOM 2033 O O . TRP C 1 51 ? -9.107 -3.973 19.338 1.00 17.00 51 TRP C O 1
ATOM 2044 N N . CYS C 1 52 ? -9.127 -4.528 17.169 1.00 16.94 52 CYS C N 1
ATOM 2045 C CA . CYS C 1 52 ? -9.573 -3.200 16.735 1.00 16.67 52 CYS C CA 1
ATOM 2046 C C . CYS C 1 52 ? -10.940 -3.147 16.080 1.00 15.02 52 CYS C C 1
ATOM 2047 O O . CYS C 1 52 ? -11.380 -2.075 15.681 1.00 15.60 52 CYS C O 1
ATOM 2050 N N . ARG C 1 53 ? -11.610 -4.293 15.987 1.00 16.42 53 ARG C N 1
ATOM 2051 C CA . ARG C 1 53 ? -12.911 -4.392 15.343 1.00 14.89 53 ARG C CA 1
ATOM 2052 C C . ARG C 1 53 ? -13.989 -3.556 16.086 1.00 17.65 53 ARG C C 1
ATOM 2053 O O . ARG C 1 53 ? -14.773 -2.828 15.470 1.00 15.83 53 ARG C O 1
ATOM 2061 N N . CYS C 1 54 ? -13.935 -3.550 17.411 1.00 15.94 54 CYS C N 1
ATOM 2062 C CA . CYS C 1 54 ? -14.877 -2.743 18.196 1.00 17.13 54 CYS C CA 1
ATOM 2063 C C . CYS C 1 54 ? -14.564 -1.253 18.147 1.00 18.96 54 CYS C C 1
ATOM 2064 O O . CYS C 1 54 ? -15.451 -0.424 18.348 1.00 20.93 54 CYS C O 1
ATOM 2067 N N . GLY C 1 55 ? -13.271 -0.942 18.088 1.00 16.60 55 GLY C N 1
ATOM 2068 C CA . GLY C 1 55 ? -12.821 0.409 17.842 1.00 15.53 55 GLY C CA 1
ATOM 2069 C C . GLY C 1 55 ? -13.282 0.967 16.515 1.00 17.48 55 GLY C C 1
ATOM 2070 O O . GLY C 1 55 ? -13.683 2.136 16.452 1.00 20.38 55 GLY C O 1
ATOM 2071 N N . ALA C 1 56 ? -13.239 0.155 15.459 1.00 14.95 56 ALA C N 1
ATOM 2072 C CA . ALA C 1 56 ? -13.774 0.560 14.166 1.00 15.87 56 ALA C CA 1
ATOM 2073 C C . ALA C 1 56 ? -15.285 0.824 14.192 1.00 16.99 56 ALA C C 1
ATOM 2074 O O . ALA C 1 56 ? -15.759 1.802 13.611 1.00 20.35 56 ALA C O 1
ATOM 2076 N N . LEU C 1 57 ? -16.034 -0.034 14.880 1.00 15.75 57 LEU C N 1
ATOM 2077 C CA . LEU C 1 57 ? -17.489 0.103 15.011 1.00 16.03 57 LEU C CA 1
ATOM 2078 C C . LEU C 1 57 ? -17.887 1.329 15.838 1.00 17.28 57 LEU C C 1
ATOM 2079 O O . LEU C 1 57 ? -18.876 1.989 15.538 1.00 17.05 57 LEU C O 1
ATOM 2084 N N . TYR C 1 58 ? -17.133 1.600 16.905 1.00 19.85 58 TYR C N 1
ATOM 2085 C CA . TYR C 1 58 ? -17.318 2.794 17.738 1.00 18.68 58 TYR C CA 1
ATOM 2086 C C . TYR C 1 58 ? -17.110 4.074 16.932 1.00 17.64 58 TYR C C 1
ATOM 2087 O O . TYR C 1 58 ? -17.913 4.993 16.971 1.00 17.60 58 TYR C O 1
ATOM 2096 N N . SER C 1 59 ? -16.025 4.110 16.179 1.00 19.27 59 SER C N 1
ATOM 2097 C CA . SER C 1 59 ? -15.720 5.229 15.293 1.00 20.41 59 SER C CA 1
ATOM 2098 C C . SER C 1 59 ? -16.838 5.449 14.265 1.00 23.65 59 SER C C 1
ATOM 2099 O O . SER C 1 59 ? -17.268 6.579 14.041 1.00 25.99 59 SER C O 1
ATOM 2102 N N . MET C 1 60 ? -17.332 4.363 13.665 1.00 25.51 60 MET C N 1
ATOM 2103 C CA . MET C 1 60 ? -18.438 4.431 12.705 1.00 17.46 60 MET C CA 1
ATOM 2104 C C . MET C 1 60 ? -19.715 5.019 13.326 1.00 18.30 60 MET C C 1
ATOM 2105 O O . MET C 1 60 ? -20.315 5.949 12.786 1.00 18.05 60 MET C O 1
ATOM 2110 N N . LEU C 1 61 ? -20.113 4.481 14.473 1.00 19.51 61 LEU C N 1
ATOM 2111 C CA . LEU C 1 61 ? -21.297 4.943 15.170 1.00 18.70 61 LEU C CA 1
ATOM 2112 C C . LEU C 1 61 ? -21.192 6.416 15.546 1.00 21.84 61 LEU C C 1
ATOM 2113 O O . LEU C 1 61 ? -22.154 7.178 15.456 1.00 18.41 61 LEU C O 1
ATOM 2118 N N . ASP C 1 62 ? -20.040 6.782 16.073 1.00 24.32 62 ASP C N 1
ATOM 2119 C CA . ASP C 1 62 ? -19.769 8.159 16.448 1.00 26.98 62 ASP C CA 1
ATOM 2120 C C . ASP C 1 62 ? -19.858 9.084 15.236 1.00 27.86 62 ASP C C 1
ATOM 2121 O O . ASP C 1 62 ? -20.483 10.130 15.305 1.00 30.58 62 ASP C O 1
ATOM 2126 N N . SER C 1 63 ? -19.260 8.684 14.118 1.00 30.36 63 SER C N 1
ATOM 2127 C CA . SER C 1 63 ? -19.372 9.442 12.873 1.00 30.63 63 SER C CA 1
ATOM 2128 C C . SER C 1 63 ? -20.815 9.615 12.389 1.00 30.38 63 SER C C 1
ATOM 2129 O O . SER C 1 63 ? -21.189 10.694 11.956 1.00 33.36 63 SER C O 1
ATOM 2132 N N . MET C 1 64 ? -21.612 8.551 12.411 1.00 29.23 64 MET C N 1
ATOM 2133 C CA . MET C 1 64 ? -23.005 8.639 11.997 1.00 25.85 64 MET C CA 1
ATOM 2134 C C . MET C 1 64 ? -23.821 9.590 12.863 1.00 30.83 64 MET C C 1
ATOM 2135 O O . MET C 1 64 ? -24.618 10.364 12.343 1.00 31.72 64 MET C O 1
ATOM 2140 N N . TYR C 1 65 ? -23.603 9.549 14.174 1.00 34.85 65 TYR C N 1
ATOM 2141 C CA . TYR C 1 65 ? -24.238 10.478 15.101 1.00 41.55 65 TYR C CA 1
ATOM 2142 C C . TYR C 1 65 ? -23.748 11.924 15.008 1.00 46.14 65 TYR C C 1
ATOM 2143 O O . TYR C 1 65 ? -24.510 12.859 15.259 1.00 44.07 65 TYR C O 1
ATOM 2152 N N . LYS C 1 66 ? -22.469 12.106 14.697 1.00 53.39 66 LYS C N 1
ATOM 2153 C CA . LYS C 1 66 ? -21.875 13.439 14.625 1.00 61.17 66 LYS C CA 1
ATOM 2154 C C . LYS C 1 66 ? -22.098 14.138 13.286 1.00 65.40 66 LYS C C 1
ATOM 2155 O O . LYS C 1 66 ? -21.888 15.341 13.162 1.00 67.07 66 LYS C O 1
ATOM 2161 N N . GLU C 1 67 ? -22.511 13.383 12.278 1.00 73.18 67 GLU C N 1
ATOM 2162 C CA . GLU C 1 67 ? -22.972 13.979 11.028 1.00 80.41 67 GLU C CA 1
ATOM 2163 C C . GLU C 1 67 ? -24.475 14.211 11.061 1.00 83.38 67 GLU C C 1
ATOM 2164 O O . GLU C 1 67 ? -24.950 15.310 10.769 1.00 82.31 67 GLU C O 1
ATOM 2170 N N . HIS C 1 68 ? -25.203 13.189 11.505 1.00 89.25 68 HIS C N 1
ATOM 2171 C CA . HIS C 1 68 ? -26.667 13.208 11.607 1.00 95.61 68 HIS C CA 1
ATOM 2172 C C . HIS C 1 68 ? -27.405 14.036 10.552 1.00 96.36 68 HIS C C 1
ATOM 2173 O O . HIS C 1 68 ? -28.638 14.026 10.495 1.00 97.57 68 HIS C O 1
ATOM 2180 N N . GLY C 1 78 ? -32.474 12.796 11.695 1.00 63.95 78 GLY C N 1
ATOM 2181 C CA . GLY C 1 78 ? -31.694 11.948 12.584 1.00 61.53 78 GLY C CA 1
ATOM 2182 C C . GLY C 1 78 ? -30.770 11.030 11.799 1.00 60.18 78 GLY C C 1
ATOM 2183 O O . GLY C 1 78 ? -30.997 10.808 10.600 1.00 62.14 78 GLY C O 1
ATOM 2184 N N . ALA C 1 79 ? -29.714 10.527 12.439 1.00 53.22 79 ALA C N 1
ATOM 2185 C CA . ALA C 1 79 ? -28.774 9.664 11.735 1.00 48.67 79 ALA C CA 1
ATOM 2186 C C . ALA C 1 79 ? -29.441 8.329 11.418 1.00 45.74 79 ALA C C 1
ATOM 2187 O O . ALA C 1 79 ? -29.151 7.736 10.388 1.00 44.70 79 ALA C O 1
ATOM 2189 N N . PHE C 1 80 ? -30.449 7.968 12.224 1.00 44.91 80 PHE C N 1
ATOM 2190 C CA . PHE C 1 80 ? -31.115 6.655 12.156 1.00 42.05 80 PHE C CA 1
ATOM 2191 C C . PHE C 1 80 ? -32.633 6.726 12.070 1.00 42.19 80 PHE C C 1
ATOM 2192 O O . PHE C 1 80 ? -33.327 6.882 13.075 1.00 40.79 80 PHE C O 1
ATOM 2200 N N . PRO C 1 81 ? -33.157 6.749 10.840 1.00 44.95 81 PRO C N 1
ATOM 2201 C CA . PRO C 1 81 ? -34.575 7.019 10.608 1.00 44.97 81 PRO C CA 1
ATOM 2202 C C . PRO C 1 81 ? -35.392 5.839 11.070 1.00 43.17 81 PRO C C 1
ATOM 2203 O O . PRO C 1 81 ? -35.091 4.697 10.721 1.00 45.47 81 PRO C O 1
ATOM 2207 N N . ARG C 1 82 ? -36.340 6.115 11.955 1.00 43.09 82 ARG C N 1
ATOM 2208 C CA . ARG C 1 82 ? -37.264 5.107 12.462 1.00 43.76 82 ARG C CA 1
ATOM 2209 C C . ARG C 1 82 ? -36.636 4.159 13.484 1.00 39.80 82 ARG C C 1
ATOM 2210 O O . ARG C 1 82 ? -37.234 3.147 13.846 1.00 41.92 82 ARG C O 1
ATOM 2218 N N . CYS C 1 83 ? -35.470 4.532 14.004 1.00 36.81 83 CYS C N 1
ATOM 2219 C CA . CYS C 1 83 ? -34.758 3.711 14.987 1.00 33.01 83 CYS C CA 1
ATOM 2220 C C . CYS C 1 83 ? -34.659 4.366 16.360 1.00 31.66 83 CYS C C 1
ATOM 2221 O O . CYS C 1 83 ? -34.395 5.561 16.480 1.00 35.29 83 CYS C O 1
ATOM 2224 N N . ARG C 1 84 ? -34.790 3.550 17.395 1.00 32.38 84 ARG C N 1
ATOM 2225 C CA . ARG C 1 84 ? -34.604 3.993 18.768 1.00 31.79 84 ARG C CA 1
ATOM 2226 C C . ARG C 1 84 ? -33.136 4.010 19.139 1.00 34.03 84 ARG C C 1
ATOM 2227 O O . ARG C 1 84 ? -32.429 3.032 18.909 1.00 35.89 84 ARG C O 1
ATOM 2235 N N . ARG C 1 85 ? -32.721 5.072 19.822 1.00 36.65 85 ARG C N 1
ATOM 2236 C CA . ARG C 1 85 ? -31.366 5.215 20.353 1.00 38.83 85 ARG C CA 1
ATOM 2237 C C . ARG C 1 85 ? -30.810 3.911 20.958 1.00 36.32 85 ARG C C 1
ATOM 2238 O O . ARG C 1 85 ? -29.720 3.451 20.585 1.00 36.89 85 ARG C O 1
ATOM 2246 N N . GLU C 1 86 ? -31.588 3.308 21.860 1.00 34.20 86 GLU C N 1
ATOM 2247 C CA . GLU C 1 86 ? -31.168 2.109 22.586 1.00 33.77 86 GLU C CA 1
ATOM 2248 C C . GLU C 1 86 ? -30.903 0.931 21.638 1.00 31.07 86 GLU C C 1
ATOM 2249 O O . GLU C 1 86 ? -29.896 0.225 21.781 1.00 30.16 86 GLU C O 1
ATOM 2255 N N . VAL C 1 87 ? -31.809 0.703 20.687 1.00 25.01 87 VAL C N 1
ATOM 2256 C CA . VAL C 1 87 ? -31.634 -0.419 19.791 1.00 23.93 87 VAL C CA 1
ATOM 2257 C C . VAL C 1 87 ? -30.559 -0.145 18.733 1.00 21.67 87 VAL C C 1
ATOM 2258 O O . VAL C 1 87 ? -29.835 -1.062 18.364 1.00 23.21 87 VAL C O 1
ATOM 2262 N N . VAL C 1 88 ? -30.321 1.126 18.403 1.00 18.06 88 VAL C N 1
ATOM 2263 C CA . VAL C 1 88 ? -29.224 1.490 17.505 1.00 17.15 88 VAL C CA 1
ATOM 2264 C C . VAL C 1 88 ? -27.865 1.066 18.057 1.00 18.07 88 VAL C C 1
ATOM 2265 O O . VAL C 1 88 ? -27.085 0.418 17.359 1.00 19.30 88 VAL C O 1
ATOM 2269 N N . LYS C 1 89 ? -27.590 1.394 19.317 1.00 18.65 89 LYS C N 1
ATOM 2270 C CA . LYS C 1 89 ? -26.276 1.090 19.884 1.00 20.80 89 LYS C CA 1
ATOM 2271 C C . LYS C 1 89 ? -26.094 -0.378 20.305 1.00 21.74 89 LYS C C 1
ATOM 2272 O O . LYS C 1 89 ? -25.005 -0.940 20.168 1.00 21.66 89 LYS C O 1
ATOM 2278 N N . LEU C 1 90 ? -27.201 -1.034 20.631 1.00 22.73 90 LEU C N 1
ATOM 2279 C CA . LEU C 1 90 ? -27.259 -2.489 20.771 1.00 22.78 90 LEU C CA 1
ATOM 2280 C C . LEU C 1 90 ? -26.978 -3.234 19.460 1.00 21.48 90 LEU C C 1
ATOM 2281 O O . LEU C 1 90 ? -26.328 -4.288 19.437 1.00 16.97 90 LEU C O 1
ATOM 2286 N N . THR C 1 91 ? -27.561 -2.725 18.381 1.00 21.15 91 THR C N 1
ATOM 2287 C CA . THR C 1 91 ? -27.374 -3.290 17.059 1.00 17.62 91 THR C CA 1
ATOM 2288 C C . THR C 1 91 ? -25.947 -3.128 16.546 1.00 14.08 91 THR C C 1
ATOM 2289 O O . THR C 1 91 ? -25.327 -4.108 16.146 1.00 15.74 91 THR C O 1
ATOM 2293 N N . ALA C 1 92 ? -25.371 -1.941 16.720 1.00 14.80 92 ALA C N 1
ATOM 2294 C CA . ALA C 1 92 ? -23.988 -1.702 16.313 1.00 14.22 92 ALA C CA 1
ATOM 2295 C C . ALA C 1 92 ? -23.002 -2.586 17.113 1.00 14.33 92 ALA C C 1
ATOM 2296 O O . ALA C 1 92 ? -22.047 -3.141 16.554 1.00 18.02 92 ALA C O 1
ATOM 2298 N N . ALA C 1 93 ? -23.332 -2.830 18.383 1.00 20.53 93 ALA C N 1
ATOM 2299 C CA . ALA C 1 93 ? -22.489 -3.620 19.291 1.00 18.53 93 ALA C CA 1
ATOM 2300 C C . ALA C 1 93 ? -22.395 -5.104 18.930 1.00 19.98 93 ALA C C 1
ATOM 2301 O O . ALA C 1 93 ? -21.455 -5.784 19.339 1.00 20.74 93 ALA C O 1
ATOM 2303 N N . SER C 1 94 ? -23.334 -5.592 18.121 1.00 19.20 94 SER C N 1
ATOM 2304 C CA . SER C 1 94 ? -23.382 -7.007 17.788 1.00 16.74 94 SER C CA 1
ATOM 2305 C C . SER C 1 94 ? -23.281 -7.324 16.299 1.00 15.02 94 SER C C 1
ATOM 2306 O O . SER C 1 94 ? -23.508 -8.459 15.898 1.00 19.36 94 SER C O 1
ATOM 2309 N N . ILE C 1 95 ? -22.869 -6.341 15.498 1.00 16.09 95 ILE C N 1
ATOM 2310 C CA . ILE C 1 95 ? -22.700 -6.522 14.045 1.00 15.18 95 ILE C CA 1
ATOM 2311 C C . ILE C 1 95 ? -21.612 -7.570 13.819 1.00 17.35 95 ILE C C 1
ATOM 2312 O O . ILE C 1 95 ? -21.746 -8.482 13.005 1.00 19.66 95 ILE C O 1
ATOM 2317 N N . THR C 1 96 ? -20.719 -7.608 14.785 1.00 15.43 96 THR C N 1
ATOM 2318 C CA . THR C 1 96 ? -19.544 -8.431 14.772 1.00 16.03 96 THR C CA 1
ATOM 2319 C C . THR C 1 96 ? -19.945 -9.893 15.121 1.00 17.18 96 THR C C 1
ATOM 2320 O O . THR C 1 96 ? -19.534 -10.852 14.455 1.00 15.69 96 THR C O 1
ATOM 2324 N N . ALA C 1 97 ? -21.003 -10.017 15.918 1.00 17.05 97 ALA C N 1
ATOM 2325 C CA . ALA C 1 97 ? -21.624 -11.313 16.173 1.00 15.36 97 ALA C CA 1
ATOM 2326 C C . ALA C 1 97 ? -22.425 -11.859 14.982 1.00 18.85 97 ALA C C 1
ATOM 2327 O O . ALA C 1 97 ? -22.310 -13.051 14.658 1.00 18.69 97 ALA C O 1
ATOM 2329 N N . VAL C 1 98 ? -23.222 -11.010 14.318 1.00 18.74 98 VAL C N 1
ATOM 2330 C CA . VAL C 1 98 ? -23.944 -11.455 13.116 1.00 17.40 98 VAL C CA 1
ATOM 2331 C C . VAL C 1 98 ? -23.011 -11.811 11.943 1.00 18.17 98 VAL C C 1
ATOM 2332 O O . VAL C 1 98 ? -23.286 -12.758 11.220 1.00 17.72 98 VAL C O 1
ATOM 2336 N N . CYS C 1 99 ? -21.820 -11.210 11.903 1.00 19.89 99 CYS C N 1
ATOM 2337 C CA . CYS C 1 99 ? -20.748 -11.626 10.983 1.00 17.38 99 CYS C CA 1
ATOM 2338 C C . CYS C 1 99 ? -19.917 -12.843 11.448 1.00 19.16 99 CYS C C 1
ATOM 2339 O O . CYS C 1 99 ? -19.108 -13.363 10.681 1.00 17.06 99 CYS C O 1
ATOM 2342 N N . ARG C 1 100 ? -20.157 -13.306 12.684 1.00 19.37 100 ARG C N 1
ATOM 2343 C CA . ARG C 1 100 ? -19.366 -14.359 13.347 1.00 19.93 100 ARG C CA 1
ATOM 2344 C C . ARG C 1 100 ? -17.870 -14.073 13.363 1.00 20.48 100 ARG C C 1
ATOM 2345 O O . ARG C 1 100 ? -17.043 -14.968 13.145 1.00 18.93 100 ARG C O 1
ATOM 2353 N N . LEU C 1 101 ? -17.543 -12.818 13.668 1.00 17.68 101 LEU C N 1
ATOM 2354 C CA . LEU C 1 101 ? -16.177 -12.316 13.760 1.00 17.25 101 LEU C CA 1
ATOM 2355 C C . LEU C 1 101 ? -15.882 -12.059 15.236 1.00 17.94 101 LEU C C 1
ATOM 2356 O O . LEU C 1 101 ? -16.493 -11.198 15.864 1.00 15.79 101 LEU C O 1
ATOM 2361 N N . PRO C 1 102 ? -14.997 -12.860 15.835 1.00 19.71 102 PRO C N 1
ATOM 2362 C CA . PRO C 1 102 ? -14.642 -12.601 17.238 1.00 17.10 102 PRO C CA 1
ATOM 2363 C C . PRO C 1 102 ? -13.826 -11.330 17.448 1.00 17.47 102 PRO C C 1
ATOM 2364 O O . PRO C 1 102 ? -13.239 -10.796 16.506 1.00 18.11 102 PRO C O 1
ATOM 2368 N N . ILE C 1 103 ? -13.913 -10.793 18.659 1.00 17.13 103 ILE C N 1
ATOM 2369 C CA . ILE C 1 103 ? -13.151 -9.623 19.084 1.00 19.00 103 ILE C CA 1
ATOM 2370 C C . ILE C 1 103 ? -12.426 -9.962 20.396 1.00 21.38 103 ILE C C 1
ATOM 2371 O O . ILE C 1 103 ? -12.766 -10.941 21.052 1.00 23.37 103 ILE C O 1
ATOM 2376 N N . VAL C 1 104 ? -11.366 -9.235 20.736 1.00 22.14 104 VAL C N 1
ATOM 2377 C CA . VAL C 1 104 ? -10.822 -9.403 22.076 1.00 22.95 104 VAL C CA 1
ATOM 2378 C C . VAL C 1 104 ? -11.264 -8.263 22.965 1.00 22.74 104 VAL C C 1
ATOM 2379 O O . VAL C 1 104 ? -11.376 -7.127 22.523 1.00 21.83 104 VAL C O 1
ATOM 2383 N N . VAL C 1 105 ? -11.830 -8.664 24.094 1.00 27.10 105 VAL C N 1
ATOM 2384 C CA . VAL C 1 105 ? -12.546 -7.787 25.009 1.00 29.20 105 VAL C CA 1
ATOM 2385 C C . VAL C 1 105 ? -11.637 -6.762 25.678 1.00 34.82 105 VAL C C 1
ATOM 2386 O O . VAL C 1 105 ? -12.013 -5.603 25.849 1.00 37.86 105 VAL C O 1
ATOM 2390 N N . ASP C 1 106 ? -10.443 -7.199 26.062 1.00 38.25 106 ASP C N 1
ATOM 2391 C CA . ASP C 1 106 ? -9.383 -6.276 26.452 1.00 42.70 106 ASP C CA 1
ATOM 2392 C C . ASP C 1 106 ? -8.008 -6.947 26.577 1.00 44.13 106 ASP C C 1
ATOM 2393 O O . ASP C 1 106 ? -7.787 -8.031 26.043 1.00 42.10 106 ASP C O 1
ATOM 2398 N N . ALA C 1 107 ? -7.138 -6.338 27.386 1.00 47.44 107 ALA C N 1
ATOM 2399 C CA . ALA C 1 107 ? -5.711 -6.676 27.469 1.00 49.06 107 ALA C CA 1
ATOM 2400 C C . ALA C 1 107 ? -5.438 -8.113 27.892 1.00 48.97 107 ALA C C 1
ATOM 2401 O O . ALA C 1 107 ? -4.406 -8.683 27.546 1.00 44.83 107 ALA C O 1
ATOM 2403 N N . SER C 1 108 ? -6.387 -8.691 28.624 1.00 50.90 108 SER C N 1
ATOM 2404 C CA . SER C 1 108 ? -6.345 -10.101 29.013 1.00 50.51 108 SER C CA 1
ATOM 2405 C C . SER C 1 108 ? -6.240 -11.035 27.808 1.00 48.99 108 SER C C 1
ATOM 2406 O O . SER C 1 108 ? -5.635 -12.109 27.892 1.00 50.34 108 SER C O 1
ATOM 2409 N N . GLY C 1 109 ? -6.827 -10.612 26.686 1.00 45.53 109 GLY C N 1
ATOM 2410 C CA . GLY C 1 109 ? -6.987 -11.493 25.538 1.00 43.44 109 GLY C CA 1
ATOM 2411 C C . GLY C 1 109 ? -8.308 -12.258 25.538 1.00 41.96 109 GLY C C 1
ATOM 2412 O O . GLY C 1 109 ? -8.521 -13.131 24.698 1.00 44.95 109 GLY C O 1
ATOM 2413 N N . ASP C 1 110 ? -9.162 -11.963 26.516 1.00 40.58 110 ASP C N 1
ATOM 2414 C CA . ASP C 1 110 ? -10.494 -12.534 26.600 1.00 37.55 110 ASP C CA 1
ATOM 2415 C C . ASP C 1 110 ? -11.246 -12.227 25.329 1.00 31.87 110 ASP C C 1
ATOM 2416 O O . ASP C 1 110 ? -11.263 -11.093 24.889 1.00 30.12 110 ASP C O 1
ATOM 2421 N N . GLY C 1 111 ? -11.787 -13.264 24.703 1.00 29.20 111 GLY C N 1
ATOM 2422 C CA . GLY C 1 111 ? -12.521 -13.107 23.456 1.00 27.05 111 GLY C CA 1
ATOM 2423 C C . GLY C 1 111 ? -14.018 -12.969 23.660 1.00 24.52 111 GLY C C 1
ATOM 2424 O O . GLY C 1 111 ? -14.534 -13.212 24.753 1.00 26.75 111 GLY C O 1
ATOM 2425 N N . ALA C 1 112 ? -14.691 -12.475 22.629 1.00 22.38 112 ALA C N 1
ATOM 2426 C CA . ALA C 1 112 ? -16.153 -12.311 22.604 1.00 19.50 112 ALA C CA 1
ATOM 2427 C C . ALA C 1 112 ? -16.624 -12.111 21.144 1.00 19.36 112 ALA C C 1
ATOM 2428 O O . ALA C 1 112 ? -15.809 -12.229 20.216 1.00 21.14 112 ALA C O 1
ATOM 2430 N N . TYR C 1 113 ? -17.933 -11.910 20.935 1.00 19.15 113 TYR C N 1
ATOM 2431 C CA . TYR C 1 113 ? -18.477 -11.648 19.594 1.00 15.81 113 TYR C CA 1
ATOM 2432 C C . TYR C 1 113 ? -19.241 -10.349 19.604 1.00 17.10 113 TYR C C 1
ATOM 2433 O O . TYR C 1 113 ? -19.988 -10.048 18.676 1.00 19.46 113 TYR C O 1
ATOM 2442 N N . VAL C 1 114 ? -19.062 -9.589 20.674 1.00 16.37 114 VAL C N 1
ATOM 2443 C CA . VAL C 1 114 ? -19.966 -8.509 20.994 1.00 17.99 114 VAL C CA 1
ATOM 2444 C C . VAL C 1 114 ? -19.166 -7.366 21.629 1.00 18.49 114 VAL C C 1
ATOM 2445 O O . VAL C 1 114 ? -18.155 -7.617 22.287 1.00 21.14 114 VAL C O 1
ATOM 2449 N N . CYS C 1 115 ? -19.479 -6.130 21.233 1.00 16.83 115 CYS C N 1
ATOM 2450 C CA . CYS C 1 115 ? -18.721 -4.953 21.651 1.00 17.69 115 CYS C CA 1
ATOM 2451 C C . CYS C 1 115 ? -19.415 -4.129 22.742 1.00 17.50 115 CYS C C 1
ATOM 2452 O O . CYS C 1 115 ? -20.131 -3.155 22.460 1.00 20.27 115 CYS C O 1
ATOM 2455 N N . LYS C 1 116 ? -19.022 -4.362 23.983 1.00 20.09 116 LYS C N 1
ATOM 2456 C CA . LYS C 1 116 ? -19.661 -3.682 25.106 1.00 23.24 116 LYS C CA 1
ATOM 2457 C C . LYS C 1 116 ? -19.396 -2.161 25.147 1.00 24.01 116 LYS C C 1
ATOM 2458 O O . LYS C 1 116 ? -20.243 -1.388 25.581 1.00 25.43 116 LYS C O 1
ATOM 2464 N N . ASP C 1 117 ? -18.221 -1.743 24.690 1.00 22.67 117 ASP C N 1
ATOM 2465 C CA . ASP C 1 117 ? -17.876 -0.336 24.643 1.00 24.60 117 ASP C CA 1
ATOM 2466 C C . ASP C 1 117 ? -18.820 0.418 23.695 1.00 25.36 117 ASP C C 1
ATOM 2467 O O . ASP C 1 117 ? -19.377 1.458 24.071 1.00 24.83 117 ASP C O 1
ATOM 2472 N N . VAL C 1 118 ? -19.183 -0.241 22.588 1.00 24.67 118 VAL C N 1
ATOM 2473 C CA . VAL C 1 118 ? -20.111 0.316 21.609 1.00 21.22 118 VAL C CA 1
ATOM 2474 C C . VAL C 1 118 ? -21.536 0.328 22.120 1.00 21.58 118 VAL C C 1
ATOM 2475 O O . VAL C 1 118 ? -22.286 1.272 21.854 1.00 21.94 118 VAL C O 1
ATOM 2479 N N . ALA C 1 119 ? -21.916 -0.729 22.830 1.00 23.06 119 ALA C N 1
ATOM 2480 C CA . ALA C 1 119 ? -23.242 -0.804 23.464 1.00 26.59 119 ALA C CA 1
ATOM 2481 C C . ALA C 1 119 ? -23.519 0.328 24.485 1.00 30.40 119 ALA C C 1
ATOM 2482 O O . ALA C 1 119 ? -24.675 0.719 24.705 1.00 32.16 119 ALA C O 1
ATOM 2484 N N . ALA C 1 120 ? -22.449 0.849 25.090 1.00 32.85 120 ALA C N 1
ATOM 2485 C CA . ALA C 1 120 ? -22.531 1.907 26.093 1.00 31.94 120 ALA C CA 1
ATOM 2486 C C . ALA C 1 120 ? -22.202 3.305 25.562 1.00 33.96 120 ALA C C 1
ATOM 2487 O O . ALA C 1 120 ? -21.997 4.227 26.347 1.00 32.96 120 ALA C O 1
ATOM 2489 N N . TYR C 1 121 ? -22.082 3.451 24.244 1.00 34.45 121 TYR C N 1
ATOM 2490 C CA . TYR C 1 121 ? -21.923 4.762 23.603 1.00 37.19 121 TYR C CA 1
ATOM 2491 C C . TYR C 1 121 ? -22.925 5.812 24.151 1.00 41.66 121 TYR C C 1
ATOM 2492 O O . TYR C 1 121 ? -24.113 5.516 24.305 1.00 40.69 121 TYR C O 1
ATOM 2501 N N . PRO C 1 122 ? -22.459 7.048 24.457 1.00 47.76 122 PRO C N 1
ATOM 2502 C CA . PRO C 1 122 ? -21.206 7.698 24.053 1.00 53.88 122 PRO C CA 1
ATOM 2503 C C . PRO C 1 122 ? -20.124 7.690 25.120 1.00 60.93 122 PRO C C 1
ATOM 2504 O O . PRO C 1 122 ? -19.162 8.451 25.035 1.00 63.73 122 PRO C O 1
ATOM 2508 N N . ASP C 1 123 ? -20.278 6.822 26.114 1.00 68.64 123 ASP C N 1
ATOM 2509 C CA . ASP C 1 123 ? -19.324 6.742 27.215 1.00 78.16 123 ASP C CA 1
ATOM 2510 C C . ASP C 1 123 ? -18.171 5.760 26.947 1.00 82.65 123 ASP C C 1
ATOM 2511 O O . ASP C 1 123 ? -17.059 6.177 26.606 1.00 83.72 123 ASP C O 1
ATOM 2516 N N . ALA C 1 124 ? -18.447 4.463 27.051 1.00 86.87 124 ALA C N 1
ATOM 2517 C CA . ALA C 1 124 ? -17.410 3.447 26.868 1.00 89.97 124 ALA C CA 1
ATOM 2518 C C . ALA C 1 124 ? -17.088 3.235 25.391 1.00 90.30 124 ALA C C 1
ATOM 2519 O O . ALA C 1 124 ? -16.167 3.853 24.847 1.00 91.54 124 ALA C O 1
ATOM 2521 N N . MET D 1 5 ? -49.810 -10.882 26.300 1.00 50.57 5 MET D N 1
ATOM 2522 C CA . MET D 1 5 ? -48.449 -11.218 26.824 1.00 48.92 5 MET D CA 1
ATOM 2523 C C . MET D 1 5 ? -47.932 -12.557 26.263 1.00 44.30 5 MET D C 1
ATOM 2524 O O . MET D 1 5 ? -48.692 -13.321 25.658 1.00 45.24 5 MET D O 1
ATOM 2529 N N . CYS D 1 6 ? -46.631 -12.806 26.395 1.00 36.91 6 CYS D N 1
ATOM 2530 C CA . CYS D 1 6 ? -46.060 -14.086 25.979 1.00 28.88 6 CYS D CA 1
ATOM 2531 C C . CYS D 1 6 ? -45.963 -14.989 27.192 1.00 26.90 6 CYS D C 1
ATOM 2532 O O . CYS D 1 6 ? -45.082 -14.800 28.023 1.00 22.18 6 CYS D O 1
ATOM 2535 N N . TYR D 1 7 ? -46.870 -15.947 27.321 1.00 25.31 7 TYR D N 1
ATOM 2536 C CA . TYR D 1 7 ? -46.830 -16.826 28.487 1.00 24.37 7 TYR D CA 1
ATOM 2537 C C . TYR D 1 7 ? -45.807 -17.962 28.348 1.00 20.07 7 TYR D C 1
ATOM 2538 O O . TYR D 1 7 ? -45.814 -18.702 27.370 1.00 20.28 7 TYR D O 1
ATOM 2547 N N . PRO D 1 8 ? -44.836 -18.032 29.274 1.00 23.55 8 PRO D N 1
ATOM 2548 C CA . PRO D 1 8 ? -43.928 -19.184 29.348 1.00 23.10 8 PRO D CA 1
ATOM 2549 C C . PRO D 1 8 ? -44.705 -20.492 29.374 1.00 26.48 8 PRO D C 1
ATOM 2550 O O . PRO D 1 8 ? -45.725 -20.597 30.060 1.00 31.89 8 PRO D O 1
ATOM 2554 N N . GLY D 1 9 ? -44.340 -21.417 28.498 1.00 25.10 9 GLY D N 1
ATOM 2555 C CA . GLY D 1 9 ? -44.998 -22.703 28.503 1.00 26.45 9 GLY D CA 1
ATOM 2556 C C . GLY D 1 9 ? -46.036 -22.804 27.417 1.00 30.21 9 GLY D C 1
ATOM 2557 O O . GLY D 1 9 ? -46.405 -23.905 27.005 1.00 33.55 9 GLY D O 1
ATOM 2558 N N . GLN D 1 10 ? -46.463 -21.668 26.884 1.00 28.46 10 GLN D N 1
ATOM 2559 C CA . GLN D 1 10 ? -47.333 -21.724 25.722 1.00 29.94 10 GLN D CA 1
ATOM 2560 C C . GLN D 1 10 ? -46.923 -20.864 24.538 1.00 28.27 10 GLN D C 1
ATOM 2561 O O . GLN D 1 10 ? -46.971 -21.326 23.405 1.00 30.29 10 GLN D O 1
ATOM 2567 N N . ALA D 1 11 ? -46.475 -19.642 24.779 1.00 24.62 11 ALA D N 1
ATOM 2568 C CA . ALA D 1 11 ? -45.906 -18.870 23.694 1.00 26.40 11 ALA D CA 1
ATOM 2569 C C . ALA D 1 11 ? -44.601 -19.547 23.253 1.00 27.17 11 ALA D C 1
ATOM 2570 O O . ALA D 1 11 ? -44.210 -19.478 22.085 1.00 30.82 11 ALA D O 1
ATOM 2572 N N . PHE D 1 12 ? -43.921 -20.178 24.204 1.00 25.87 12 PHE D N 1
ATOM 2573 C CA . PHE D 1 12 ? -42.712 -20.934 23.910 1.00 25.15 12 PHE D CA 1
ATOM 2574 C C . PHE D 1 12 ? -42.574 -22.046 24.914 1.00 24.08 12 PHE D C 1
ATOM 2575 O O . PHE D 1 12 ? -43.126 -21.945 26.003 1.00 25.24 12 PHE D O 1
ATOM 2583 N N . GLN D 1 13 ? -41.885 -23.122 24.541 1.00 27.17 13 GLN D N 1
ATOM 2584 C CA . GLN D 1 13 ? -41.622 -24.229 25.458 1.00 27.19 13 GLN D CA 1
ATOM 2585 C C . GLN D 1 13 ? -40.713 -23.763 26.573 1.00 25.20 13 GLN D C 1
ATOM 2586 O O . GLN D 1 13 ? -39.858 -22.902 26.389 1.00 23.07 13 GLN D O 1
ATOM 2592 N N . VAL D 1 14 ? -40.952 -24.294 27.755 1.00 24.98 14 VAL D N 1
ATOM 2593 C CA . VAL D 1 14 ? -40.059 -24.097 28.882 1.00 26.99 14 VAL D CA 1
ATOM 2594 C C . VAL D 1 14 ? -39.597 -25.487 29.395 1.00 31.89 14 VAL D C 1
ATOM 2595 O O . VAL D 1 14 ? -40.347 -26.470 29.288 1.00 36.17 14 VAL D O 1
ATOM 2599 N N . PRO D 1 15 ? -38.293 -25.638 29.726 1.00 29.17 15 PRO D N 1
ATOM 2600 C CA . PRO D 1 15 ? -37.236 -24.626 29.711 1.00 25.27 15 PRO D CA 1
ATOM 2601 C C . PRO D 1 15 ? -36.935 -24.098 28.311 1.00 23.91 15 PRO D C 1
ATOM 2602 O O . PRO D 1 15 ? -36.960 -24.854 27.334 1.00 19.95 15 PRO D O 1
ATOM 2606 N N . ALA D 1 16 ? -36.808 -22.775 28.217 1.00 24.12 16 ALA D N 1
ATOM 2607 C CA . ALA D 1 16 ? -36.829 -22.083 26.937 1.00 22.29 16 ALA D CA 1
ATOM 2608 C C . ALA D 1 16 ? -35.539 -22.360 26.178 1.00 20.27 16 ALA D C 1
ATOM 2609 O O . ALA D 1 16 ? -34.489 -22.548 26.788 1.00 21.51 16 ALA D O 1
ATOM 2611 N N . LEU D 1 17 ? -35.666 -22.577 24.872 1.00 17.01 17 LEU D N 1
ATOM 2612 C CA . LEU D 1 17 ? -34.519 -22.604 23.957 1.00 18.64 17 LEU D CA 1
ATOM 2613 C C . LEU D 1 17 ? -33.341 -23.460 24.410 1.00 18.73 17 LEU D C 1
ATOM 2614 O O . LEU D 1 17 ? -32.217 -22.976 24.500 1.00 16.65 17 LEU D O 1
ATOM 2619 N N . PRO D 1 18 ? -33.542 -24.775 24.542 1.00 21.25 18 PRO D N 1
ATOM 2620 C CA . PRO D 1 18 ? -32.457 -25.659 25.007 1.00 22.99 18 PRO D CA 1
ATOM 2621 C C . PRO D 1 18 ? -31.230 -25.624 24.094 1.00 20.09 18 PRO D C 1
ATOM 2622 O O . PRO D 1 18 ? -30.098 -25.750 24.546 1.00 22.68 18 PRO D O 1
ATOM 2626 N N . ALA D 1 19 ? -31.464 -25.420 22.807 1.00 20.38 19 ALA D N 1
ATOM 2627 C CA . ALA D 1 19 ? -30.392 -25.480 21.821 1.00 16.09 19 ALA D CA 1
ATOM 2628 C C . ALA D 1 19 ? -29.571 -24.199 21.810 1.00 16.89 19 ALA D C 1
ATOM 2629 O O . ALA D 1 19 ? -28.447 -24.156 21.302 1.00 17.35 19 ALA D O 1
ATOM 2631 N N . CYS D 1 20 ? -30.129 -23.143 22.391 1.00 17.05 20 CYS D N 1
ATOM 2632 C CA . CYS D 1 20 ? -29.426 -21.867 22.427 1.00 14.84 20 CYS D CA 1
ATOM 2633 C C . CYS D 1 20 ? -28.560 -21.701 23.637 1.00 13.82 20 CYS D C 1
ATOM 2634 O O . CYS D 1 20 ? -27.742 -20.809 23.660 1.00 16.37 20 CYS D O 1
ATOM 2637 N N . ARG D 1 21 ? -28.760 -22.524 24.662 1.00 15.73 21 ARG D N 1
ATOM 2638 C CA . ARG D 1 21 ? -27.931 -22.413 25.863 1.00 17.61 21 ARG D CA 1
ATOM 2639 C C . ARG D 1 21 ? -26.473 -22.792 25.595 1.00 22.75 21 ARG D C 1
ATOM 2640 O O . ARG D 1 21 ? -25.557 -22.044 25.979 1.00 23.78 21 ARG D O 1
ATOM 2648 N N . PRO D 1 22 ? -26.231 -23.868 24.811 1.00 22.97 22 PRO D N 1
ATOM 2649 C CA . PRO D 1 22 ? -24.846 -24.149 24.408 1.00 22.23 22 PRO D CA 1
ATOM 2650 C C . PRO D 1 22 ? -24.227 -23.101 23.457 1.00 23.14 22 PRO D C 1
ATOM 2651 O O . PRO D 1 22 ? -23.031 -22.872 23.488 1.00 23.81 22 PRO D O 1
ATOM 2655 N N . LEU D 1 23 ? -25.048 -22.469 22.620 1.00 23.52 23 LEU D N 1
ATOM 2656 C CA . LEU D 1 23 ? -24.617 -21.372 21.767 1.00 19.21 23 LEU D CA 1
ATOM 2657 C C . LEU D 1 23 ? -24.149 -20.161 22.575 1.00 19.15 23 LEU D C 1
ATOM 2658 O O . LEU D 1 23 ? -23.091 -19.616 22.319 1.00 21.72 23 LEU D O 1
ATOM 2663 N N . LEU D 1 24 ? -24.975 -19.687 23.499 1.00 19.53 24 LEU D N 1
ATOM 2664 C CA . LEU D 1 24 ? -24.602 -18.563 24.367 1.00 19.40 24 LEU D CA 1
ATOM 2665 C C . LEU D 1 24 ? -23.305 -18.802 25.193 1.00 22.05 24 LEU D C 1
ATOM 2666 O O . LEU D 1 24 ? -22.467 -17.908 25.320 1.00 22.73 24 LEU D O 1
ATOM 2671 N N . ARG D 1 25 ? -23.122 -20.019 25.697 1.00 23.51 25 ARG D N 1
ATOM 2672 C CA . ARG D 1 25 ? -21.902 -20.378 26.405 1.00 23.18 25 ARG D CA 1
ATOM 2673 C C . ARG D 1 25 ? -20.629 -20.371 25.537 1.00 25.37 25 ARG D C 1
ATOM 2674 O O . ARG D 1 25 ? -19.566 -19.974 26.010 1.00 29.21 25 ARG D O 1
ATOM 2682 N N . LEU D 1 26 ? -20.721 -20.829 24.287 1.00 25.27 26 LEU D N 1
ATOM 2683 C CA . LEU D 1 26 ? -19.611 -20.698 23.324 1.00 22.51 26 LEU D CA 1
ATOM 2684 C C . LEU D 1 26 ? -19.329 -19.240 22.938 1.00 24.32 26 LEU D C 1
ATOM 2685 O O . LEU D 1 26 ? -18.178 -18.804 22.898 1.00 24.77 26 LEU D O 1
ATOM 2690 N N . GLN D 1 27 ? -20.386 -18.490 22.655 1.00 21.05 27 GLN D N 1
ATOM 2691 C CA . GLN D 1 27 ? -20.234 -17.113 22.221 1.00 20.07 27 GLN D CA 1
ATOM 2692 C C . GLN D 1 27 ? -19.723 -16.176 23.288 1.00 17.62 27 GLN D C 1
ATOM 2693 O O . GLN D 1 27 ? -19.041 -15.223 22.967 1.00 18.93 27 GLN D O 1
ATOM 2699 N N . CYS D 1 28 ? -20.099 -16.375 24.541 1.00 17.42 28 CYS D N 1
ATOM 2700 C CA . CYS D 1 28 ? -19.788 -15.344 25.517 1.00 17.14 28 CYS D CA 1
ATOM 2701 C C . CYS D 1 28 ? -18.323 -15.269 25.864 1.00 20.83 28 CYS D C 1
ATOM 2702 O O . CYS D 1 28 ? -17.866 -14.260 26.388 1.00 21.22 28 CYS D O 1
ATOM 2705 N N . ASN D 1 29 ? -17.551 -16.250 25.421 1.00 22.00 29 ASN D N 1
ATOM 2706 C CA . ASN D 1 29 ? -16.103 -16.108 25.487 1.00 22.53 29 ASN D CA 1
ATOM 2707 C C . ASN D 1 29 ? -15.382 -16.252 24.143 1.00 24.99 29 ASN D C 1
ATOM 2708 O O . ASN D 1 29 ? -14.226 -16.643 24.080 1.00 24.64 29 ASN D O 1
ATOM 2713 N N . GLY D 1 30 ? -16.097 -16.007 23.057 1.00 23.82 30 GLY D N 1
ATOM 2714 C CA . GLY D 1 30 ? -15.456 -15.910 21.760 1.00 24.07 30 GLY D CA 1
ATOM 2715 C C . GLY D 1 30 ? -14.977 -17.222 21.162 1.00 26.06 30 GLY D C 1
ATOM 2716 O O . GLY D 1 30 ? -14.179 -17.211 20.229 1.00 23.98 30 GLY D O 1
ATOM 2717 N N . SER D 1 31 ? -15.507 -18.347 21.642 1.00 25.95 31 SER D N 1
ATOM 2718 C CA . SER D 1 31 ? -15.160 -19.654 21.083 1.00 25.60 31 SER D CA 1
ATOM 2719 C C . SER D 1 31 ? -15.731 -19.801 19.692 1.00 23.40 31 SER D C 1
ATOM 2720 O O . SER D 1 31 ? -16.662 -19.091 19.309 1.00 22.05 31 SER D O 1
ATOM 2723 N N . GLN D 1 32 ? -15.200 -20.753 18.945 1.00 27.40 32 GLN D N 1
ATOM 2724 C CA . GLN D 1 32 ? -15.742 -21.085 17.639 1.00 33.59 32 GLN D CA 1
ATOM 2725 C C . GLN D 1 32 ? -17.060 -21.825 17.811 1.00 30.02 32 GLN D C 1
ATOM 2726 O O . GLN D 1 32 ? -17.161 -22.713 18.660 1.00 28.76 32 GLN D O 1
ATOM 2732 N N . VAL D 1 33 ? -18.101 -21.414 17.097 1.00 30.47 33 VAL D N 1
ATOM 2733 C CA . VAL D 1 33 ? -19.365 -22.151 17.185 1.00 30.27 33 VAL D CA 1
ATOM 2734 C C . VAL D 1 33 ? -19.631 -23.002 15.938 1.00 29.80 33 VAL D C 1
ATOM 2735 O O . VAL D 1 33 ? -19.551 -22.520 14.800 1.00 33.07 33 VAL D O 1
ATOM 2739 N N . PRO D 1 34 ? -19.768 -24.323 16.136 1.00 29.46 34 PRO D N 1
ATOM 2740 C CA . PRO D 1 34 ? -20.132 -25.253 15.062 1.00 30.88 34 PRO D CA 1
ATOM 2741 C C . PRO D 1 34 ? -21.421 -24.836 14.352 1.00 30.50 34 PRO D C 1
ATOM 2742 O O . PRO D 1 34 ? -22.340 -24.298 14.976 1.00 28.55 34 PRO D O 1
ATOM 2746 N N . GLU D 1 35 ? -21.499 -25.080 13.051 1.00 32.39 35 GLU D N 1
ATOM 2747 C CA . GLU D 1 35 ? -22.706 -24.705 12.326 1.00 35.85 35 GLU D CA 1
ATOM 2748 C C . GLU D 1 35 ? -23.954 -25.459 12.808 1.00 31.96 35 GLU D C 1
ATOM 2749 O O . GLU D 1 35 ? -25.037 -24.893 12.894 1.00 30.21 35 GLU D O 1
ATOM 2755 N N . ALA D 1 36 ? -23.751 -26.672 13.303 1.00 28.97 36 ALA D N 1
ATOM 2756 C CA . ALA D 1 36 ? -24.826 -27.474 13.870 1.00 25.33 36 ALA D CA 1
ATOM 2757 C C . ALA D 1 36 ? -25.490 -26.877 15.105 1.00 26.35 36 ALA D C 1
ATOM 2758 O O . ALA D 1 36 ? -26.714 -26.938 15.238 1.00 26.07 36 ALA D O 1
ATOM 2760 N N . VAL D 1 37 ? -24.706 -26.293 16.011 1.00 25.02 37 VAL D N 1
ATOM 2761 C CA . VAL D 1 37 ? -25.310 -25.706 17.205 1.00 19.98 37 VAL D CA 1
ATOM 2762 C C . VAL D 1 37 ? -25.946 -24.345 16.965 1.00 21.11 37 VAL D C 1
ATOM 2763 O O . VAL D 1 37 ? -27.050 -24.116 17.420 1.00 20.91 37 VAL D O 1
ATOM 2767 N N . LEU D 1 38 ? -25.366 -23.551 16.069 1.00 21.19 38 LEU D N 1
ATOM 2768 C CA . LEU D 1 38 ? -26.023 -22.343 15.577 1.00 21.94 38 LEU D CA 1
ATOM 2769 C C . LEU D 1 38 ? -27.365 -22.676 14.902 1.00 20.44 38 LEU D C 1
ATOM 2770 O O . LEU D 1 38 ? -28.406 -22.081 15.198 1.00 23.73 38 LEU D O 1
ATOM 2775 N N . ARG D 1 39 ? -27.332 -23.683 14.045 1.00 19.43 39 ARG D N 1
ATOM 2776 C CA . ARG D 1 39 ? -28.485 -24.104 13.266 1.00 21.29 39 ARG D CA 1
ATOM 2777 C C . ARG D 1 39 ? -29.686 -24.529 14.109 1.00 19.70 39 ARG D C 1
ATOM 2778 O O . ARG D 1 39 ? -30.818 -24.150 13.834 1.00 20.88 39 ARG D O 1
ATOM 2786 N N . ASP D 1 40 ? -29.410 -25.250 15.186 1.00 18.64 40 ASP D N 1
ATOM 2787 C CA . ASP D 1 40 ? -30.454 -25.787 16.042 1.00 18.23 40 ASP D CA 1
ATOM 2788 C C . ASP D 1 40 ? -31.050 -24.747 16.949 1.00 19.40 40 ASP D C 1
ATOM 2789 O O . ASP D 1 40 ? -32.226 -24.810 17.284 1.00 19.29 40 ASP D O 1
ATOM 2794 N N . CYS D 1 41 ? -30.221 -23.817 17.395 1.00 17.31 41 CYS D N 1
ATOM 2795 C CA . CYS D 1 41 ? -30.695 -22.684 18.172 1.00 15.90 41 CYS D CA 1
ATOM 2796 C C . CYS D 1 41 ? -31.612 -21.788 17.349 1.00 16.13 41 CYS D C 1
ATOM 2797 O O . CYS D 1 41 ? -32.740 -21.519 17.762 1.00 20.46 41 CYS D O 1
ATOM 2800 N N . CYS D 1 42 ? -31.193 -21.459 16.127 1.00 13.67 42 CYS D N 1
ATOM 2801 C CA . CYS D 1 42 ? -31.980 -20.599 15.235 1.00 14.54 42 CYS D CA 1
ATOM 2802 C C . CYS D 1 42 ? -33.313 -21.245 14.828 1.00 14.79 42 CYS D C 1
ATOM 2803 O O . CYS D 1 42 ? -34.340 -20.590 14.688 1.00 19.71 42 CYS D O 1
ATOM 2806 N N . GLN D 1 43 ? -33.263 -22.542 14.586 1.00 16.16 43 GLN D N 1
ATOM 2807 C CA . GLN D 1 43 ? -34.444 -23.342 14.325 1.00 16.56 43 GLN D CA 1
ATOM 2808 C C . GLN D 1 43 ? -35.491 -23.195 15.420 1.00 16.59 43 GLN D C 1
ATOM 2809 O O . GLN D 1 43 ? -36.640 -22.909 15.148 1.00 20.67 43 GLN D O 1
ATOM 2815 N N . GLN D 1 44 ? -35.069 -23.321 16.666 1.00 17.62 44 GLN D N 1
ATOM 2816 C CA . GLN D 1 44 ? -35.932 -23.113 17.824 1.00 15.28 44 GLN D CA 1
ATOM 2817 C C . GLN D 1 44 ? -36.501 -21.697 17.954 1.00 15.66 44 GLN D C 1
ATOM 2818 O O . GLN D 1 44 ? -37.694 -21.516 18.229 1.00 19.14 44 GLN D O 1
ATOM 2824 N N . LEU D 1 45 ? -35.646 -20.693 17.773 1.00 16.99 45 LEU D N 1
ATOM 2825 C CA . LEU D 1 45 ? -36.078 -19.285 17.689 1.00 17.82 45 LEU D CA 1
ATOM 2826 C C . LEU D 1 45 ? -37.063 -18.996 16.546 1.00 16.94 45 LEU D C 1
ATOM 2827 O O . LEU D 1 45 ? -38.037 -18.278 16.733 1.00 16.60 45 LEU D O 1
ATOM 2832 N N . ALA D 1 46 ? -36.792 -19.555 15.369 1.00 16.54 46 ALA D N 1
ATOM 2833 C CA . ALA D 1 46 ? -37.624 -19.371 14.189 1.00 15.97 46 ALA D CA 1
ATOM 2834 C C . ALA D 1 46 ? -39.078 -19.774 14.420 1.00 19.22 46 ALA D C 1
ATOM 2835 O O . ALA D 1 46 ? -39.977 -19.179 13.834 1.00 20.98 46 ALA D O 1
ATOM 2837 N N . HIS D 1 47 ? -39.306 -20.754 15.298 1.00 22.42 47 HIS D N 1
ATOM 2838 C CA . HIS D 1 47 ? -40.655 -21.253 15.578 1.00 26.57 47 HIS D CA 1
ATOM 2839 C C . HIS D 1 47 ? -41.458 -20.380 16.535 1.00 24.88 47 HIS D C 1
ATOM 2840 O O . HIS D 1 47 ? -42.668 -20.520 16.636 1.00 27.60 47 HIS D O 1
ATOM 2847 N N . ILE D 1 48 ? -40.775 -19.572 17.329 1.00 22.39 48 ILE D N 1
ATOM 2848 C CA . ILE D 1 48 ? -41.461 -18.647 18.208 1.00 20.40 48 ILE D CA 1
ATOM 2849 C C . ILE D 1 48 ? -41.809 -17.392 17.420 1.00 22.71 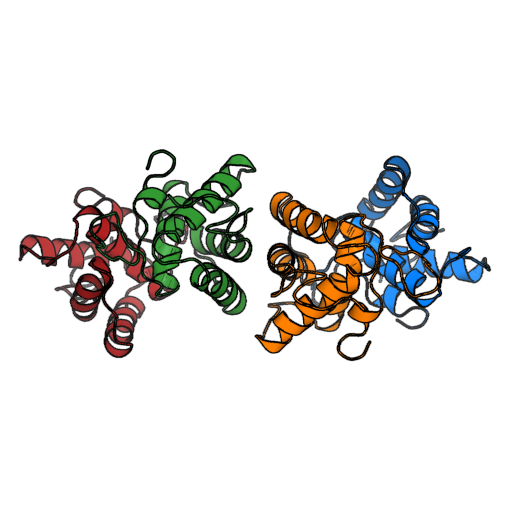48 ILE D C 1
ATOM 2850 O O . ILE D 1 48 ? -41.134 -17.063 16.463 1.00 20.79 48 ILE D O 1
ATOM 2855 N N . SER D 1 49 ? -42.940 -16.773 17.733 1.00 24.70 49 SER D N 1
ATOM 2856 C CA . SER D 1 49 ? -43.360 -15.572 17.024 1.00 23.10 49 SER D CA 1
ATOM 2857 C C . SER D 1 49 ? -42.430 -14.371 17.270 1.00 21.41 49 SER D C 1
ATOM 2858 O O . SER D 1 49 ? -41.739 -14.291 18.291 1.00 20.34 49 SER D O 1
ATOM 2861 N N . GLU D 1 50 ? -42.398 -13.454 16.305 1.00 20.97 50 GLU D N 1
ATOM 2862 C CA . GLU D 1 50 ? -41.627 -12.210 16.414 1.00 21.68 50 GLU D CA 1
ATOM 2863 C C . GLU D 1 50 ? -41.883 -11.489 17.721 1.00 21.78 50 GLU D C 1
ATOM 2864 O O . GLU D 1 50 ? -41.050 -10.706 18.158 1.00 23.70 50 GLU D O 1
ATOM 2870 N N . TRP D 1 51 ? -43.116 -11.609 18.219 1.00 21.79 51 TRP D N 1
ATOM 2871 C CA . TRP D 1 51 ? -43.546 -10.944 19.447 1.00 21.42 51 TRP D CA 1
ATOM 2872 C C . TRP D 1 51 ? -42.947 -11.571 20.681 1.00 20.41 51 TRP D C 1
ATOM 2873 O O . TRP D 1 51 ? -42.808 -10.900 21.687 1.00 22.13 51 TRP D O 1
ATOM 2884 N N . CYS D 1 52 ? -42.621 -12.863 20.610 1.00 21.11 52 CYS D N 1
ATOM 2885 C CA . CYS D 1 52 ? -42.239 -13.626 21.796 1.00 19.51 52 CYS D CA 1
ATOM 2886 C C . CYS D 1 52 ? -40.819 -14.147 21.802 1.00 18.13 52 CYS D C 1
ATOM 2887 O O . CYS D 1 52 ? -40.362 -14.688 22.801 1.00 17.93 52 CYS D O 1
ATOM 2890 N N . ARG D 1 53 ? -40.092 -13.884 20.725 1.00 17.20 53 ARG D N 1
ATOM 2891 C CA . ARG D 1 53 ? -38.701 -14.264 20.631 1.00 16.81 53 ARG D CA 1
ATOM 2892 C C . ARG D 1 53 ? -37.809 -13.667 21.744 1.00 15.40 53 ARG D C 1
ATOM 2893 O O . ARG D 1 53 ? -37.091 -14.398 22.424 1.00 17.47 53 ARG D O 1
ATOM 2901 N N . CYS D 1 54 ? -37.966 -12.385 22.053 1.00 14.85 54 CYS D N 1
ATOM 2902 C CA . CYS D 1 54 ? -37.194 -11.780 23.150 1.00 13.44 54 CYS D CA 1
ATOM 2903 C C . CYS D 1 54 ? -37.606 -12.315 24.505 1.00 14.51 54 CYS D C 1
ATOM 2904 O O . CYS D 1 54 ? -36.782 -12.360 25.417 1.00 16.31 54 CYS D O 1
ATOM 2907 N N . GLY D 1 55 ? -38.895 -12.624 24.652 1.00 15.80 55 GLY D N 1
ATOM 2908 C CA . GLY D 1 55 ? -39.401 -13.273 25.849 1.00 13.74 55 GLY D CA 1
ATOM 2909 C C . GLY D 1 55 ? -38.835 -14.657 26.091 1.00 12.80 55 GLY D C 1
ATOM 2910 O O . GLY D 1 55 ? -38.608 -15.021 27.236 1.00 13.92 55 GLY D O 1
ATOM 2911 N N . ALA D 1 56 ? -38.672 -15.449 25.031 1.00 14.54 56 ALA D N 1
ATOM 2912 C CA . ALA D 1 56 ? -38.024 -16.765 25.109 1.00 13.08 56 ALA D CA 1
ATOM 2913 C C . ALA D 1 56 ? -36.559 -16.678 25.531 1.00 13.68 56 ALA D C 1
ATOM 2914 O O . ALA D 1 56 ? -36.091 -17.477 26.338 1.00 17.08 56 ALA D O 1
ATOM 2916 N N . LEU D 1 57 ? -35.847 -15.680 25.017 1.00 14.69 57 LEU D N 1
ATOM 2917 C CA . LEU D 1 57 ? -34.434 -15.440 25.366 1.00 15.70 57 LEU D CA 1
ATOM 2918 C C . LEU D 1 57 ? -34.237 -14.948 26.814 1.00 17.32 57 LEU D C 1
ATOM 2919 O O . LEU D 1 57 ? -33.275 -15.309 27.497 1.00 18.23 57 LEU D O 1
ATOM 2924 N N . TYR D 1 58 ? -35.155 -14.107 27.272 1.00 18.79 58 TYR D N 1
ATOM 2925 C CA . TYR D 1 58 ? -35.161 -13.639 28.649 1.00 18.17 58 TYR D CA 1
ATOM 2926 C C . TYR D 1 58 ? -35.351 -14.815 29.608 1.00 17.57 58 TYR D C 1
ATOM 2927 O O . TYR D 1 58 ? -34.555 -15.027 30.504 1.00 20.78 58 TYR D O 1
ATOM 2936 N N . SER D 1 59 ? -36.357 -15.633 29.339 1.00 17.15 59 SER D N 1
ATOM 2937 C CA . SER D 1 59 ? -36.631 -16.837 30.116 1.00 16.63 59 SER D CA 1
ATOM 2938 C C . SER D 1 59 ? -35.447 -17.777 30.167 1.00 19.00 59 SER D C 1
ATOM 2939 O O . SER D 1 59 ? -35.133 -18.331 31.223 1.00 20.58 59 SER D O 1
ATOM 2942 N N . MET D 1 60 ? -34.852 -18.041 29.004 1.00 20.17 60 MET D N 1
ATOM 2943 C CA . MET D 1 60 ? -33.663 -18.872 28.922 1.00 15.33 60 MET D CA 1
ATOM 2944 C C . MET D 1 60 ? -32.507 -18.333 29.767 1.00 17.15 60 MET D C 1
ATOM 2945 O O . MET D 1 60 ? -31.942 -19.081 30.578 1.00 23.48 60 MET D O 1
ATOM 2950 N N . LEU D 1 61 ? -32.207 -17.035 29.640 1.00 17.99 61 LEU D N 1
ATOM 2951 C CA . LEU D 1 61 ? -31.107 -16.411 30.388 1.00 18.23 61 LEU D CA 1
ATOM 2952 C C . LEU D 1 61 ? -31.350 -16.431 31.899 1.00 20.14 61 LEU D C 1
ATOM 2953 O O . LEU D 1 61 ? -30.445 -16.674 32.698 1.00 22.01 61 LEU D O 1
ATOM 2958 N N . ASP D 1 62 ? -32.578 -16.122 32.272 1.00 22.28 62 ASP D N 1
ATOM 2959 C CA . ASP D 1 62 ? -33.021 -16.155 33.651 1.00 25.74 62 ASP D CA 1
ATOM 2960 C C . ASP D 1 62 ? -32.885 -17.568 34.237 1.00 27.31 62 ASP D C 1
ATOM 2961 O O . ASP D 1 62 ? -32.298 -17.732 35.297 1.00 31.40 62 ASP D O 1
ATOM 2966 N N . SER D 1 63 ? -33.303 -18.596 33.500 1.00 25.60 63 SER D N 1
ATOM 2967 C CA . SER D 1 63 ? -33.112 -19.992 33.936 1.00 28.91 63 SER D CA 1
ATOM 2968 C C . SER D 1 63 ? -31.654 -20.427 34.143 1.00 30.32 63 SER D C 1
ATOM 2969 O O . SER D 1 63 ? -31.350 -21.180 35.065 1.00 28.62 63 SER D O 1
ATOM 2972 N N . MET D 1 64 ? -30.779 -20.045 33.220 1.00 33.37 64 MET D N 1
ATOM 2973 C CA . MET D 1 64 ? -29.354 -20.345 33.338 1.00 32.00 64 MET D CA 1
ATOM 2974 C C . MET D 1 64 ? -28.731 -19.709 34.566 1.00 31.79 64 MET D C 1
ATOM 2975 O O . MET D 1 64 ? -27.962 -20.338 35.271 1.00 34.20 64 MET D O 1
ATOM 2980 N N . TYR D 1 65 ? -29.093 -18.465 34.825 1.00 32.92 65 TYR D N 1
ATOM 2981 C CA . TYR D 1 65 ? -28.631 -17.757 36.003 1.00 39.15 65 TYR D CA 1
ATOM 2982 C C . TYR D 1 65 ? -29.188 -18.278 37.309 1.00 43.03 65 TYR D C 1
ATOM 2983 O O . TYR D 1 65 ? -28.503 -18.271 38.328 1.00 44.64 65 TYR D O 1
ATOM 2992 N N . LYS D 1 66 ? -30.440 -18.716 37.277 1.00 50.84 66 LYS D N 1
ATOM 2993 C CA . LYS D 1 66 ? -31.127 -19.235 38.460 1.00 60.00 66 LYS D CA 1
ATOM 2994 C C . LYS D 1 66 ? -30.867 -20.713 38.745 1.00 67.77 66 LYS D C 1
ATOM 2995 O O . LYS D 1 66 ? -31.261 -21.225 39.790 1.00 71.47 66 LYS D O 1
ATOM 3001 N N . GLU D 1 67 ? -30.288 -21.418 37.783 1.00 76.27 67 GLU D N 1
ATOM 3002 C CA . GLU D 1 67 ? -29.745 -22.738 38.058 1.00 85.78 67 GLU D CA 1
ATOM 3003 C C . GLU D 1 67 ? -28.270 -22.631 38.458 1.00 89.07 67 GLU D C 1
ATOM 3004 O O . GLU D 1 67 ? -27.869 -23.149 39.506 1.00 88.04 67 GLU D O 1
ATOM 3010 N N . HIS D 1 68 ? -27.512 -21.843 37.694 1.00 94.98 68 HIS D N 1
ATOM 3011 C CA . HIS D 1 68 ? -26.064 -21.636 37.890 1.00 0.25 68 HIS D CA 1
ATOM 3012 C C . HIS D 1 68 ? -25.250 -22.822 38.445 1.00 0.44 68 HIS D C 1
ATOM 3013 O O . HIS D 1 68 ? -24.021 -22.736 38.605 1.00 0.92 68 HIS D O 1
ATOM 3020 N N . GLY D 1 78 ? -20.300 -20.985 38.135 1.00 68.76 78 GLY D N 1
ATOM 3021 C CA . GLY D 1 78 ? -21.152 -19.989 37.496 1.00 65.33 78 GLY D CA 1
ATOM 3022 C C . GLY D 1 78 ? -21.879 -20.532 36.274 1.00 63.27 78 GLY D C 1
ATOM 3023 O O . GLY D 1 78 ? -21.482 -21.560 35.715 1.00 64.38 78 GLY D O 1
ATOM 3024 N N . ALA D 1 79 ? -22.948 -19.857 35.864 1.00 59.60 79 ALA D N 1
ATOM 3025 C CA . ALA D 1 79 ? -23.746 -20.350 34.753 1.00 56.60 79 ALA D CA 1
ATOM 3026 C C . ALA D 1 79 ? -22.953 -20.228 33.458 1.00 53.54 79 ALA D C 1
ATOM 3027 O O . ALA D 1 79 ? -23.128 -21.033 32.540 1.00 52.35 79 ALA D O 1
ATOM 3029 N N . PHE D 1 80 ? -21.991 -19.300 33.455 1.00 50.68 80 PHE D N 1
ATOM 3030 C CA . PHE D 1 80 ? -21.223 -18.969 32.251 1.00 49.96 80 PHE D CA 1
ATOM 3031 C C . PHE D 1 80 ? -19.707 -18.967 32.452 1.00 51.94 80 PHE D C 1
ATOM 3032 O O . PHE D 1 80 ? -19.134 -17.986 32.944 1.00 52.79 80 PHE D O 1
ATOM 3040 N N . PRO D 1 81 ? -19.047 -20.096 32.141 1.00 53.32 81 PRO D N 1
ATOM 3041 C CA . PRO D 1 81 ? -17.631 -20.299 32.487 1.00 51.97 81 PRO D CA 1
ATOM 3042 C C . PRO D 1 81 ? -16.714 -19.503 31.573 1.00 49.35 81 PRO D C 1
ATOM 3043 O O . PRO D 1 81 ? -16.786 -19.620 30.351 1.00 48.25 81 PRO D O 1
ATOM 3047 N N . ARG D 1 82 ? -15.886 -18.662 32.176 1.00 48.49 82 ARG D N 1
ATOM 3048 C CA . ARG D 1 82 ? -14.969 -17.807 31.429 1.00 50.34 82 ARG D CA 1
ATOM 3049 C C . ARG D 1 82 ? -15.634 -16.617 30.717 1.00 45.59 82 ARG D C 1
ATOM 3050 O O . ARG D 1 82 ? -14.999 -15.941 29.908 1.00 46.30 82 ARG D O 1
ATOM 3058 N N . CYS D 1 83 ? -16.845 -16.268 31.145 1.00 39.25 83 CYS D N 1
ATOM 3059 C CA . CYS D 1 83 ? -17.567 -15.136 30.578 1.00 33.68 83 CYS D CA 1
ATOM 3060 C C . CYS D 1 83 ? -17.902 -14.032 31.562 1.00 33.53 83 CYS D C 1
ATOM 3061 O O . CYS D 1 83 ? -18.389 -14.280 32.659 1.00 33.99 83 CYS D O 1
ATOM 3064 N N . ARG D 1 84 ? -17.812 -12.807 31.077 1.00 32.64 84 ARG D N 1
ATOM 3065 C CA . ARG D 1 84 ? -18.217 -11.635 31.839 1.00 34.30 84 ARG D CA 1
ATOM 3066 C C . ARG D 1 84 ? -19.723 -11.361 31.798 1.00 37.30 84 ARG D C 1
ATOM 3067 O O . ARG D 1 84 ? -20.308 -11.301 30.718 1.00 37.07 84 ARG D O 1
ATOM 3075 N N . ARG D 1 85 ? -20.298 -11.030 32.954 1.00 36.79 85 ARG D N 1
ATOM 3076 C CA . ARG D 1 85 ? -21.717 -10.693 33.086 1.00 38.35 85 ARG D CA 1
ATOM 3077 C C . ARG D 1 85 ? -22.231 -9.775 31.969 1.00 33.81 85 ARG D C 1
ATOM 3078 O O . ARG D 1 85 ? -23.260 -10.030 31.335 1.00 31.74 85 ARG D O 1
ATOM 3086 N N . GLU D 1 86 ? -21.468 -8.732 31.696 1.00 32.36 86 GLU D N 1
ATOM 3087 C CA . GLU D 1 86 ? -21.865 -7.731 30.715 1.00 36.26 86 GLU D CA 1
ATOM 3088 C C . GLU D 1 86 ? -21.938 -8.302 29.304 1.00 31.54 86 GLU D C 1
ATOM 3089 O O . GLU D 1 86 ? -22.876 -8.041 28.578 1.00 29.58 86 GLU D O 1
ATOM 3095 N N . VAL D 1 87 ? -20.942 -9.077 28.910 1.00 27.12 87 VAL D N 1
ATOM 3096 C CA . VAL D 1 87 ? -20.971 -9.629 27.578 1.00 25.65 87 VAL D CA 1
ATOM 3097 C C . VAL D 1 87 ? -21.967 -10.783 27.469 1.00 24.81 87 VAL D C 1
ATOM 3098 O O . VAL D 1 87 ? -22.597 -10.948 26.446 1.00 28.03 87 VAL D O 1
ATOM 3102 N N . VAL D 1 88 ? -22.235 -11.481 28.562 1.00 23.21 88 VAL D N 1
ATOM 3103 C CA . VAL D 1 88 ? -23.208 -12.560 28.517 1.00 21.54 88 VAL D CA 1
ATOM 3104 C C . VAL D 1 88 ? -24.597 -12.042 28.164 1.00 21.64 88 VAL D C 1
ATOM 3105 O O . VAL D 1 88 ? -25.225 -12.556 27.242 1.00 20.96 88 VAL D O 1
ATOM 3109 N N . LYS D 1 89 ? -25.022 -10.939 28.778 1.00 22.20 89 LYS D N 1
ATOM 3110 C CA . LYS D 1 89 ? -26.359 -10.426 28.490 1.00 23.77 89 LYS D CA 1
ATOM 3111 C C . LYS D 1 89 ? -26.461 -9.649 27.175 1.00 20.88 89 LYS D C 1
ATOM 3112 O O . LYS D 1 89 ? -27.452 -9.754 26.470 1.00 20.99 89 LYS D O 1
ATOM 3118 N N . LEU D 1 90 ? -25.361 -9.044 26.759 1.00 21.64 90 LEU D N 1
ATOM 3119 C CA . LEU D 1 90 ? -25.259 -8.449 25.431 1.00 18.06 90 LEU D CA 1
ATOM 3120 C C . LEU D 1 90 ? -25.348 -9.505 24.338 1.00 18.64 90 LEU D C 1
ATOM 3121 O O . LEU D 1 90 ? -25.919 -9.252 23.268 1.00 16.86 90 LEU D O 1
ATOM 3126 N N . THR D 1 91 ? -24.699 -10.649 24.581 1.00 16.39 91 THR D N 1
ATOM 3127 C CA . THR D 1 91 ? -24.702 -11.785 23.652 1.00 15.39 91 THR D CA 1
ATOM 3128 C C . THR D 1 91 ? -26.077 -12.452 23.539 1.00 14.94 91 THR D C 1
ATOM 3129 O O . THR D 1 91 ? -26.569 -12.693 22.443 1.00 17.93 91 THR D O 1
ATOM 3133 N N . ALA D 1 92 ? -26.730 -12.680 24.671 1.00 12.67 92 ALA D N 1
ATOM 3134 C CA . ALA D 1 92 ? -28.058 -13.253 24.651 1.00 13.11 92 ALA D CA 1
ATOM 3135 C C . ALA D 1 92 ? -29.032 -12.322 23.946 1.00 13.30 92 ALA D C 1
ATOM 3136 O O . ALA D 1 92 ? -29.847 -12.760 23.153 1.00 17.63 92 ALA D O 1
ATOM 3138 N N . ALA D 1 93 ? -28.820 -11.026 24.093 1.00 16.24 93 ALA D N 1
ATOM 3139 C CA . ALA D 1 93 ? -29.685 -10.024 23.470 1.00 18.55 93 ALA D CA 1
ATOM 3140 C C . ALA D 1 93 ? -29.634 -9.964 21.929 1.00 19.74 93 ALA D C 1
ATOM 3141 O O . ALA D 1 93 ? -30.542 -9.443 21.294 1.00 19.97 93 ALA D O 1
ATOM 3143 N N . SER D 1 94 ? -28.598 -10.521 21.321 1.00 17.72 94 SER D N 1
ATOM 3144 C CA . SER D 1 94 ? -28.444 -10.423 19.869 1.00 16.04 94 SER D CA 1
ATOM 3145 C C . SER D 1 94 ? -28.347 -11.774 19.162 1.00 15.91 94 SER D C 1
ATOM 3146 O O . SER D 1 94 ? -28.003 -11.827 17.994 1.00 15.96 94 SER D O 1
ATOM 3149 N N . ILE D 1 95 ? -28.725 -12.851 19.848 1.00 15.09 95 ILE D N 1
ATOM 3150 C CA . ILE D 1 95 ? -28.714 -14.199 19.268 1.00 14.20 95 ILE D CA 1
ATOM 3151 C C . ILE D 1 95 ? -29.698 -14.245 18.101 1.00 14.82 95 ILE D C 1
ATOM 3152 O O . ILE D 1 95 ? -29.444 -14.807 17.041 1.00 18.70 95 ILE D O 1
ATOM 3157 N N . THR D 1 96 ? -30.677 -13.379 18.240 1.00 15.70 96 THR D N 1
ATOM 3158 C CA . THR D 1 96 ? -31.795 -13.237 17.339 1.00 14.48 96 THR D CA 1
ATOM 3159 C C . THR D 1 96 ? -31.353 -12.463 16.059 1.00 16.60 96 THR D C 1
ATOM 3160 O O . THR D 1 96 ? -31.622 -12.912 14.934 1.00 16.26 96 THR D O 1
ATOM 3164 N N . ALA D 1 97 ? -30.396 -11.541 16.254 1.00 13.90 97 ALA D N 1
ATOM 3165 C CA . ALA D 1 97 ? -29.668 -10.885 15.163 1.00 14.63 97 ALA D CA 1
ATOM 3166 C C . ALA D 1 97 ? -28.742 -11.833 14.387 1.00 14.55 97 ALA D C 1
ATOM 3167 O O . ALA D 1 97 ? -28.750 -11.835 13.152 1.00 16.65 97 ALA D O 1
ATOM 3169 N N . VAL D 1 98 ? -27.942 -12.633 15.098 1.00 17.36 98 VAL D N 1
ATOM 3170 C CA . VAL D 1 98 ? -27.087 -13.611 14.417 1.00 19.28 98 VAL D CA 1
ATOM 3171 C C . VAL D 1 98 ? -27.881 -14.721 13.667 1.00 18.36 98 VAL D C 1
ATOM 3172 O O . VAL D 1 98 ? -27.479 -15.162 12.586 1.00 16.90 98 VAL D O 1
ATOM 3176 N N . CYS D 1 99 ? -29.096 -15.006 14.126 1.00 15.84 99 CYS D N 1
ATOM 3177 C CA . CYS D 1 99 ? -30.024 -15.875 13.391 1.00 15.16 99 CYS D CA 1
ATOM 3178 C C . CYS D 1 99 ? -30.790 -15.179 12.281 1.00 15.01 99 CYS D C 1
ATOM 3179 O O . CYS D 1 99 ? -31.483 -15.850 11.510 1.00 15.13 99 CYS D O 1
ATOM 3182 N N . ARG D 1 100 ? -30.608 -13.857 12.158 1.00 16.09 100 ARG D N 1
ATOM 3183 C CA . ARG D 1 100 ? -31.348 -13.004 11.201 1.00 17.53 100 ARG D CA 1
ATOM 3184 C C . ARG D 1 100 ? -32.878 -13.162 11.316 1.00 18.01 100 ARG D C 1
ATOM 3185 O O . ARG D 1 100 ? -33.619 -13.115 10.324 1.00 17.31 100 ARG D O 1
ATOM 3193 N N . LEU D 1 101 ? -33.334 -13.193 12.564 1.00 14.88 101 LEU D N 1
ATOM 3194 C CA . LEU D 1 101 ? -34.736 -13.347 12.897 1.00 16.17 101 LEU D CA 1
ATOM 3195 C C . LEU D 1 101 ? -35.192 -12.022 13.554 1.00 19.17 101 LEU D C 1
ATOM 3196 O O . LEU D 1 101 ? -34.623 -11.607 14.568 1.00 21.02 101 LEU D O 1
ATOM 3201 N N . PRO D 1 102 ? -36.123 -11.283 12.907 1.00 20.91 102 PRO D N 1
ATOM 3202 C CA . PRO D 1 102 ? -36.661 -10.051 13.503 1.00 19.47 102 PRO D CA 1
ATOM 3203 C C . PRO D 1 102 ? -37.602 -10.252 14.701 1.00 18.44 102 PRO D C 1
ATOM 3204 O O . PRO D 1 102 ? -38.202 -11.305 14.879 1.00 18.99 102 PRO D O 1
ATOM 3208 N N . ILE D 1 103 ? -37.599 -9.272 15.587 1.00 16.75 103 ILE D N 1
ATOM 3209 C CA . ILE D 1 103 ? -38.482 -9.253 16.736 1.00 17.87 103 ILE D CA 1
ATOM 3210 C C . ILE D 1 103 ? -39.328 -7.973 16.659 1.00 20.59 103 ILE D C 1
ATOM 3211 O O . ILE D 1 103 ? -39.000 -7.069 15.870 1.00 19.47 103 ILE D O 1
ATOM 3216 N N . VAL D 1 104 ? -40.480 -7.941 17.336 1.00 22.09 104 VAL D N 1
ATOM 3217 C CA . VAL D 1 104 ? -41.163 -6.659 17.501 1.00 25.76 104 VAL D CA 1
ATOM 3218 C C . VAL D 1 104 ? -40.920 -6.067 18.888 1.00 27.83 104 VAL D C 1
ATOM 3219 O O . VAL D 1 104 ? -40.906 -6.794 19.878 1.00 27.15 104 VAL D O 1
ATOM 3223 N N . VAL D 1 105 ? -40.406 -4.836 18.877 1.00 30.17 105 VAL D N 1
ATOM 3224 C CA . VAL D 1 105 ? -39.836 -4.189 20.050 1.00 31.28 105 VAL D CA 1
ATOM 3225 C C . VAL D 1 105 ? -40.912 -3.984 21.086 1.00 35.12 105 VAL D C 1
ATOM 3226 O O . VAL D 1 105 ? -40.711 -4.281 22.257 1.00 39.08 105 VAL D O 1
ATOM 3230 N N . ASP D 1 106 ? -42.063 -3.489 20.647 1.00 38.26 106 ASP D N 1
ATOM 3231 C CA . ASP D 1 106 ? -43.229 -3.393 21.521 1.00 42.89 106 ASP D CA 1
ATOM 3232 C C . ASP D 1 106 ? -44.558 -3.204 20.790 1.00 45.69 106 ASP D C 1
ATOM 3233 O O . ASP D 1 106 ? -44.642 -3.418 19.574 1.00 46.59 106 ASP D O 1
ATOM 3238 N N . ALA D 1 107 ? -45.545 -2.684 21.527 1.00 48.93 107 ALA D N 1
ATOM 3239 C CA . ALA D 1 107 ? -46.942 -2.550 21.081 1.00 50.48 107 ALA D CA 1
ATOM 3240 C C . ALA D 1 107 ? -47.155 -1.708 19.817 1.00 50.86 107 ALA D C 1
ATOM 3241 O O . ALA D 1 107 ? -48.155 -1.876 19.112 1.00 52.41 107 ALA D O 1
ATOM 3243 N N . SER D 1 108 ? -46.207 -0.818 19.533 1.00 48.84 108 SER D N 1
ATOM 3244 C CA . SER D 1 108 ? -46.158 -0.103 18.257 1.00 47.49 108 SER D CA 1
ATOM 3245 C C . SER D 1 108 ? -46.037 -1.019 17.040 1.00 45.07 108 SER D C 1
ATOM 3246 O O . SER D 1 108 ? -46.646 -0.755 16.007 1.00 50.64 108 SER D O 1
ATOM 3249 N N . GLY D 1 109 ? -45.337 -2.141 17.198 1.00 40.48 109 GLY D N 1
ATOM 3250 C CA . GLY D 1 109 ? -45.059 -3.019 16.073 1.00 37.76 109 GLY D CA 1
ATOM 3251 C C . GLY D 1 109 ? -43.723 -2.688 15.442 1.00 37.39 109 GLY D C 1
ATOM 3252 O O . GLY D 1 109 ? -43.370 -3.229 14.391 1.00 41.61 109 GLY D O 1
ATOM 3253 N N . ASP D 1 110 ? -43.012 -1.747 16.063 1.00 34.04 110 ASP D N 1
ATOM 3254 C CA . ASP D 1 110 ? -41.641 -1.397 15.687 1.00 32.71 110 ASP D CA 1
ATOM 3255 C C . ASP D 1 110 ? -40.804 -2.664 15.672 1.00 28.77 110 ASP D C 1
ATOM 3256 O O . ASP D 1 110 ? -40.790 -3.387 16.668 1.00 26.25 110 ASP D O 1
ATOM 3261 N N . GLY D 1 111 ? -40.128 -2.928 14.554 1.00 24.82 111 GLY D N 1
ATOM 3262 C CA . GLY D 1 111 ? -39.256 -4.091 14.439 1.00 21.74 111 GLY D CA 1
ATOM 3263 C C . GLY D 1 111 ? -37.801 -3.840 14.815 1.00 19.72 111 GLY D C 1
ATOM 3264 O O . GLY D 1 111 ? -37.325 -2.697 14.871 1.00 17.59 111 GLY D O 1
ATOM 3265 N N . ALA D 1 112 ? -37.096 -4.917 15.125 1.00 19.91 112 ALA D N 1
ATOM 3266 C CA . ALA D 1 112 ? -35.660 -4.859 15.404 1.00 17.47 112 ALA D CA 1
ATOM 3267 C C . ALA D 1 112 ? -35.109 -6.286 15.300 1.00 17.99 112 ALA D C 1
ATOM 3268 O O . ALA D 1 112 ? -35.865 -7.213 14.993 1.00 18.21 112 ALA D O 1
ATOM 3270 N N . TYR D 1 113 ? -33.802 -6.446 15.484 1.00 20.37 113 TYR D N 1
ATOM 3271 C CA . TYR D 1 113 ? -33.144 -7.760 15.430 1.00 19.05 113 TYR D CA 1
ATOM 3272 C C . TYR D 1 113 ? -32.525 -8.088 16.802 1.00 18.04 113 TYR D C 1
ATOM 3273 O O . TYR D 1 113 ? -31.776 -9.049 16.961 1.00 18.21 113 TYR D O 1
ATOM 3282 N N . VAL D 1 114 ? -32.843 -7.270 17.788 1.00 16.79 114 VAL D N 1
ATOM 3283 C CA . VAL D 1 114 ? -32.056 -7.187 18.998 1.00 15.93 114 VAL D CA 1
ATOM 3284 C C . VAL D 1 114 ? -33.005 -6.947 20.177 1.00 15.86 114 VAL D C 1
ATOM 3285 O O . VAL D 1 114 ? -34.034 -6.302 20.021 1.00 21.97 114 VAL D O 1
ATOM 3289 N N . CYS D 1 115 ? -32.765 -7.645 21.280 1.00 16.81 115 CYS D N 1
ATOM 3290 C CA . CYS D 1 115 ? -33.667 -7.655 22.436 1.00 18.85 115 CYS D CA 1
ATOM 3291 C C . CYS D 1 115 ? -33.174 -6.799 23.602 1.00 19.38 115 CYS D C 1
ATOM 3292 O O . CYS D 1 115 ? -32.526 -7.303 24.519 1.00 19.66 115 CYS D O 1
ATOM 3295 N N . LYS D 1 116 ? -33.665 -5.567 23.675 1.00 21.07 116 LYS D N 1
ATOM 3296 C CA . LYS D 1 116 ? -33.167 -4.616 24.670 1.00 26.00 116 LYS D CA 1
ATOM 3297 C C . LYS D 1 116 ? -33.547 -4.972 26.116 1.00 25.39 116 LYS D C 1
ATOM 3298 O O . LYS D 1 116 ? -32.806 -4.688 27.044 1.00 27.48 116 LYS D O 1
ATOM 3304 N N . ASP D 1 117 ? -34.662 -5.663 26.286 1.00 25.41 117 ASP D N 1
ATOM 3305 C CA . ASP D 1 117 ? -35.071 -6.192 27.593 1.00 28.42 117 ASP D CA 1
ATOM 3306 C C . ASP D 1 117 ? -34.108 -7.261 28.143 1.00 23.67 117 ASP D C 1
ATOM 3307 O O . ASP D 1 117 ? -33.696 -7.190 29.284 1.00 25.17 117 ASP D O 1
ATOM 3312 N N . VAL D 1 118 ? -33.585 -8.097 27.256 1.00 22.81 118 VAL D N 1
ATOM 3313 C CA . VAL D 1 118 ? -32.592 -9.105 27.611 1.00 19.61 118 VAL D CA 1
ATOM 3314 C C . VAL D 1 118 ? -31.224 -8.475 27.903 1.00 20.63 118 VAL D C 1
ATOM 3315 O O . VAL D 1 118 ? -30.520 -8.912 28.809 1.00 20.07 118 VAL D O 1
ATOM 3319 N N . ALA D 1 119 ? -30.855 -7.433 27.159 1.00 21.22 119 ALA D N 1
ATOM 3320 C CA . ALA D 1 119 ? -29.600 -6.706 27.430 1.00 24.73 119 ALA D CA 1
ATOM 3321 C C . ALA D 1 119 ? -29.586 -5.976 28.792 1.00 24.84 119 ALA D C 1
ATOM 3322 O O . ALA D 1 119 ? -28.534 -5.751 29.387 1.00 30.25 119 ALA D O 1
ATOM 3324 N N . ALA D 1 120 ? -30.766 -5.676 29.316 1.00 24.08 120 ALA D N 1
ATOM 3325 C CA . ALA D 1 120 ? -30.874 -4.963 30.584 1.00 27.03 120 ALA D CA 1
ATOM 3326 C C . ALA D 1 120 ? -31.176 -5.862 31.764 1.00 29.62 120 ALA D C 1
ATOM 3327 O O . ALA D 1 120 ? -31.519 -5.362 32.832 1.00 29.75 120 ALA D O 1
ATOM 3329 N N . TYR D 1 121 ? -31.189 -7.175 31.537 1.00 33.79 121 TYR D N 1
ATOM 3330 C CA . TYR D 1 121 ? -31.398 -8.167 32.603 1.00 36.42 121 TYR D CA 1
ATOM 3331 C C . TYR D 1 121 ? -30.531 -7.865 33.862 1.00 43.63 121 TYR D C 1
ATOM 3332 O O . TYR D 1 121 ? -29.371 -7.47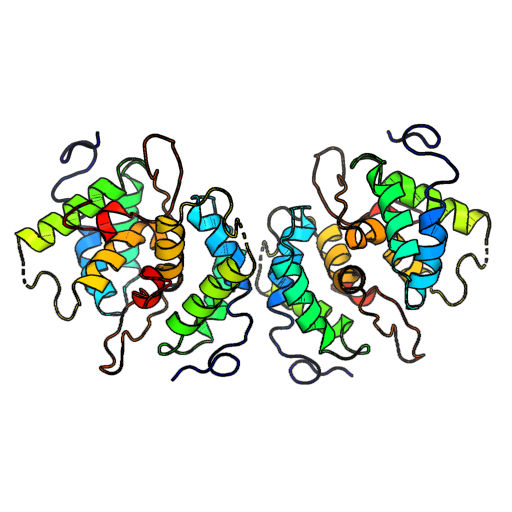2 33.740 1.00 41.97 121 TYR D O 1
ATOM 3341 N N . PRO D 1 122 ? -31.105 -7.989 35.083 1.00 52.56 122 PRO D N 1
ATOM 3342 C CA . PRO D 1 122 ? -32.338 -8.698 35.438 1.00 58.51 122 PRO D CA 1
ATOM 3343 C C . PRO D 1 122 ? -33.528 -7.764 35.620 1.00 66.21 122 PRO D C 1
ATOM 3344 O O . PRO D 1 122 ? -34.520 -8.134 36.245 1.00 69.17 122 PRO D O 1
ATOM 3348 N N . ASP D 1 123 ? -33.432 -6.561 35.060 1.00 74.47 123 ASP D N 1
ATOM 3349 C CA . ASP D 1 123 ? -34.497 -5.561 35.177 1.00 81.67 123 ASP D CA 1
ATOM 3350 C C . ASP D 1 123 ? -35.537 -5.585 34.036 1.00 83.06 123 ASP D C 1
ATOM 3351 O O . ASP D 1 123 ? -36.672 -6.036 34.223 1.00 82.89 123 ASP D O 1
ATOM 3356 N N . ALA D 1 124 ? -35.163 -5.074 32.868 1.00 85.37 124 ALA D N 1
ATOM 3357 C CA . ALA D 1 124 ? -36.082 -5.032 31.735 1.00 86.84 124 ALA D CA 1
ATOM 3358 C C . ALA D 1 124 ? -36.284 -6.418 31.124 1.00 87.17 124 ALA D C 1
ATOM 3359 O O . ALA D 1 124 ? -37.182 -7.159 31.527 1.00 86.61 124 ALA D O 1
#

GO terms:
  GO:0019863 IgE binding (F, IDA)

Secondary structure (DSSP, 8-state):
---BTTTB-SS--TTHHHHHHHHTTT----HHHHHHHHHHHHTS-TTTHHHHHHHHHHHHHHH---STT--HHHHHHHHTTHHHHTT--EE-STT--EESS-HHHHTTTT-/---BTTTB-SS--TTHHHHHHHHTTT----HHHHHHHHHHHHHS-TTTHHHHHHHHHHHHHHH---STT--HHHHHHHHTTHHHHTT--EE-STT--EESS-HHHHTTTT-/---BTTTB-SS--TTHHHHHHHHTTT----HHHHHHHHHHHHTS-TTTHHHHHHHHHHHHHHH---STT--HHHHHHHHHTHHHHTT--EE-STT--EESS-HHHHTTTT-/---BTTTB-SS--TTHHHHHHHHTTT----HHHHHHHHHHHHTS-TTTHHHHHHHHHHHHHHH---STT--HHHHHHHHTTHHHHTT--EE-STT--EESS-HHHHTTTT-

CATH classification: 1.10.110.10

Solvent-accessib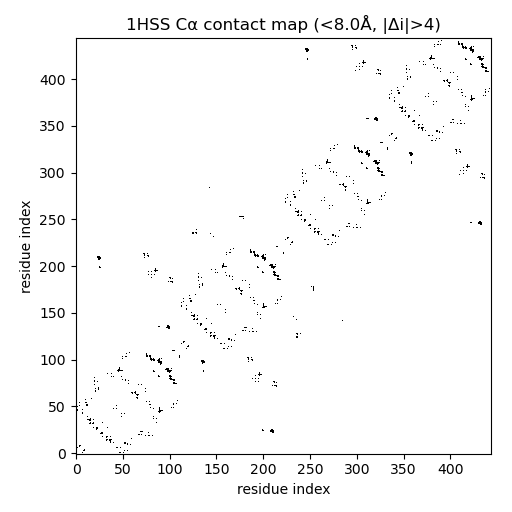le surface area: 19351 Å² total; per-residue (Å²): 186,27,117,79,54,140,29,10,108,84,81,0,2,55,18,0,38,61,0,0,102,53,8,1,31,16,44,160,17,69,101,49,35,14,144,58,0,23,97,46,0,50,132,16,59,77,146,14,19,15,25,0,0,49,22,0,0,48,36,11,42,135,142,141,98,9,16,56,200,24,61,116,82,2,0,19,19,2,0,0,2,0,0,2,13,15,106,29,35,3,17,27,58,100,79,42,60,25,0,15,2,0,76,44,0,19,43,8,75,127,69,190,27,119,76,52,132,35,10,97,80,51,0,3,12,2,0,30,10,0,0,26,42,8,2,33,20,41,162,20,47,92,16,20,11,113,9,0,21,87,22,0,49,134,13,58,75,150,13,18,14,27,0,0,46,25,0,0,47,37,2,43,133,98,126,88,4,14,26,188,24,65,117,80,2,0,18,19,2,0,0,2,0,0,2,12,16,105,29,35,4,17,25,60,98,79,42,59,22,0,13,2,0,75,42,0,18,46,8,78,129,71,188,26,117,77,54,136,35,10,61,77,21,0,4,6,6,0,16,32,0,0,52,50,8,2,31,18,42,162,20,24,100,5,15,12,60,18,0,23,90,17,0,54,116,14,58,74,150,13,17,14,26,0,0,46,24,0,0,47,37,7,43,135,75,143,98,9,17,59,204,24,66,116,78,2,1,19,20,2,0,0,2,0,0,2,11,17,108,28,33,4,20,25,61,98,80,42,62,22,0,13,1,0,75,42,0,16,46,7,77,128,67,180,27,121,82,52,138,32,10,105,80,82,0,2,58,19,0,40,59,0,0,100,52,8,2,32,17,41,161,16,72,100,51,34,15,150,57,0,24,99,44,0,49,131,16,60,76,148,14,18,14,25,0,0,49,21,0,0,47,36,9,42,137,141,145,97,9,17,57,201,24,68,118,80,1,1,19,20,2,0,0,2,0,0,4,12,16,111,30,36,3,16,28,58,99,79,42,60,22,0,15,2,0,74,44,0,18,45,7,74,125,69

InterPro domains:
  IPR006105 Cereal seed allergen/trypsin and alpha-amylase inhibitor, conserved site [PS00426] (6-28)
  IPR006106 Cereal seed allergen/grain softness/trypsin and alpha-amylase inhibitor [PIRSF001657] (1-123)
  IPR006106 Cereal seed allergen/grain softness/trypsin and alpha-amylase inhibitor [PR00808] (6-20)
  IPR006106 Cereal seed allergen/grain softness/trypsin and alpha-amylase inhibitor [PR00808] (20-29)
  IPR006106 Cereal seed allergen/grain softness/trypsin and alpha-amylase inhibitor [PR00808] (35-46)
  IPR006106 Cereal seed allergen/grain softness/trypsin and alpha-amylase inhibitor [PR00808] (48-57)
  IPR006106 Cereal seed allergen/grain softness/trypsin and alpha-amylase inhibitor [PR00808] (77-88)
  IPR006106 Cereal seed allergen/grain softness/trypsin and alpha-amylase inhibitor [PR00808] (90-105)
 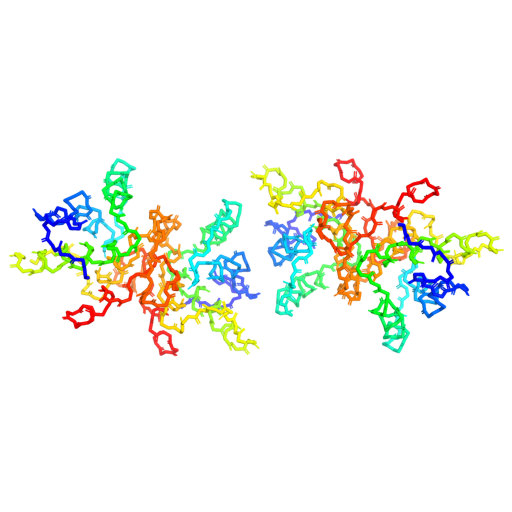 IPR016140 Bifunctional inhibitor/plant lipid transfer protein/seed storage helical domain [PF00234] (17-105)
  IPR016140 Bifunctional inhibitor/plant lipid transfer protein/seed storage helical domain [SM00499] (6-115)
  IPR036312 Bifunctional inhibitor/plant lipid transfer protein/seed storage helical domain superfamily [G3DSA:1.10.110.10] (1-124)
  IPR036312 Bifunctional inhibitor/plant lipid transfer protein/seed storage helical domain superfamily [SSF47699] (6-117)